Protein AF-A0A0N4VP08-F1 (afdb_monomer_lite)

Sequence (469 aa):
MLLLRSNKPDNMYLQVLSCLLLLVTYAVARPVTEAQEEAGRVHQDIVLHNWLTDEQKEAIHKLDTSGADPKEIIEKILEYFHKLPSDKKKTWEEKYKNECVAWIRDVATEEEIAELKKLHSDNKINELLEKINLYKTRLNTNTRGRVELWADACLSAWDIKHEVATVRSKRDSADIDMQIERHLPWLSKERRSEIKGMLESGAAPQFLSERLRVYLSEIDELDRREAVKNTKKSCFSWIEKIATKEEKADLFSHHHKNHTKCMEKVTVKETMTQTAANFSHLLHQFIARLEPKEQEQAKKTLQMCETFLFMKDRRSHHKNHHRHNTHQPNEILHYRHHEPIDILAHHFQKNLKWLTEAQKEELREMKVQGKSKEEIKHKIKQFYDALPDDKKPEAREMMKHGCKEIIRHIVGDENADKLKHMKETGKTNAEIEAEIEKMMQTVTNQATKEQYKLYAPVCKKLFETEITY

Secondary structure (DSSP, 8-state):
-----------TTSSSHHHHSSSSS--------HHHHHHHHHHHHHHHTTTS-HHHHHHHHHHHHTT--HHHHHHHHHHHHHTS-HHHHHHHHHHHHHHHHHGGGGTS-HHHHHHHHHHHHTT-HHHHHHHHHHHHHHS-HHHHHHHHHTHHHHHHHTT-HHHHHHHHHHHHHH-HHHHHHHH-TTS-HHHHHHHHHHHHTT--HHHHHHHHHHHHHTS-HHHHHHHHHHHHHHHHHHHHHHS-HHHHHHHHHHHHS-HHHHHTT--STHHHHHHHHHHHHHHHHHHHTS-HHHHHHHHHHHHHHHHHHTPPPS--------------S--S----------HHHHHHHTTTTTS-HHHHHHHHHHHHTT--HHHHHHHHHHHHHTS-TTTHHHHHHHHHHHHHHHHHHHH-HHHHHHHHHHHHTT--HHHHHHHHHHHHHH---HHHHHHHHHHHHHHHHHHH-----

pLDDT: mean 70.34, std 20.57, range [25.16, 95.69]

Foldseek 3Di:
DDDDDDDDDPPCVVPDPVVVVVVPPPPPDPDPPVVNVVVVVLVVVCVLPVVDDPVLNVVLVVCVVVVHDVLVSVVSSVVVLVVDDPVVNVVSLVVLLCVLCVCLVVQDDPVLVVVLVVCVVVVVVVVNVVSVVVSLVRDDPVVSVVSVSCVLVNCVSSVNNVVVVVVVLLVCLQDLLNLLCQLQVVDDPVLSVVLVVCLVVVPDLVVSLVSVVVVLVPDDPVVSVVSLVSSLVSLVVNLVSLDDPVLVCVLCCVVPPCPPVVVVPPDDPPVLVVVLVVNLVSQLVSLVPDDPSSSSSSVSSVSNNSSRNSDDDPDDPDDDDDDDDDDDDDDDDPPPPPPDDPVLVVCCVFLVVLDDPVLSVVLVVCVVVVHDPLVSVVSSVVVLVPDDPVCNVVSLVRNLVVVLVLLCVLQPDVLSVVLVVCVVVPHDLVVSVVSSVVSVVPDPDPVSVVSCVRCVVVSSVSRPDDPDD

Structure (mmCIF, N/CA/C/O backbone):
data_AF-A0A0N4VP08-F1
#
_entry.id   AF-A0A0N4VP08-F1
#
loop_
_atom_site.group_PDB
_atom_site.id
_atom_site.type_symbol
_atom_site.label_atom_id
_atom_site.label_alt_id
_atom_site.label_comp_id
_atom_site.label_asym_id
_atom_site.label_entity_id
_atom_site.label_seq_id
_atom_site.pdbx_PDB_ins_code
_atom_site.Cartn_x
_atom_site.Cartn_y
_atom_site.Cartn_z
_atom_site.occupancy
_atom_site.B_iso_or_equiv
_atom_site.auth_seq_id
_atom_site.auth_comp_id
_atom_site.auth_asym_id
_atom_site.auth_atom_id
_atom_site.pdbx_PDB_model_num
ATOM 1 N N . MET A 1 1 ? -53.788 -21.491 -66.870 1.00 32.16 1 MET A N 1
ATOM 2 C CA . MET A 1 1 ? -54.103 -22.779 -66.212 1.00 32.16 1 MET A CA 1
ATOM 3 C C . MET A 1 1 ? -53.870 -22.571 -64.719 1.00 32.16 1 MET A C 1
ATOM 5 O O . MET A 1 1 ? -52.720 -22.449 -64.337 1.00 32.16 1 MET A O 1
ATOM 9 N N . LEU A 1 2 ? -54.865 -22.089 -63.958 1.00 28.03 2 LEU A N 1
ATOM 10 C CA . LEU A 1 2 ? -55.942 -22.857 -63.283 1.00 28.03 2 LEU A CA 1
ATOM 11 C C . LEU A 1 2 ? -55.324 -23.847 -62.276 1.00 28.03 2 LEU A C 1
ATOM 13 O O . LEU A 1 2 ? -54.587 -24.721 -62.704 1.00 28.03 2 LEU A O 1
ATOM 17 N N . LEU A 1 3 ? -55.523 -23.738 -60.956 1.00 29.08 3 LEU A N 1
ATOM 18 C CA . LEU A 1 3 ? -56.790 -23.629 -60.208 1.00 29.08 3 LEU A CA 1
ATOM 19 C C . LEU A 1 3 ? -56.607 -22.773 -58.922 1.00 29.08 3 LEU A C 1
ATOM 21 O O . LEU A 1 3 ? -55.597 -22.894 -58.242 1.00 29.08 3 LEU A O 1
ATOM 25 N N . LEU A 1 4 ? -57.446 -21.747 -58.704 1.00 27.41 4 LEU A N 1
ATOM 26 C CA . LEU A 1 4 ? -58.562 -21.680 -57.724 1.00 27.41 4 LEU A CA 1
ATOM 27 C C . LEU A 1 4 ? -58.129 -21.734 -56.241 1.00 27.41 4 LEU A C 1
ATOM 29 O O . LEU A 1 4 ? -57.698 -22.763 -55.745 1.00 27.41 4 LEU A O 1
ATOM 33 N N . ARG A 1 5 ? -58.125 -20.580 -55.551 1.00 26.91 5 ARG A N 1
ATOM 34 C CA . ARG A 1 5 ? -59.180 -20.095 -54.618 1.00 26.91 5 ARG A CA 1
ATOM 35 C C . ARG A 1 5 ? -59.485 -21.061 -53.464 1.00 26.91 5 ARG A C 1
ATOM 37 O O . ARG A 1 5 ? -60.148 -22.059 -53.702 1.00 26.91 5 ARG A O 1
ATOM 44 N N . SER A 1 6 ? -59.201 -20.649 -52.222 1.00 25.16 6 SER A N 1
ATOM 45 C CA . SER A 1 6 ? -60.237 -20.506 -51.179 1.00 25.16 6 SER A CA 1
ATOM 46 C C . SER A 1 6 ? -59.692 -19.899 -49.874 1.00 25.16 6 SER A C 1
ATOM 48 O O . SER A 1 6 ? -58.716 -20.384 -49.318 1.00 25.16 6 SER A O 1
ATOM 50 N N . ASN A 1 7 ? -60.370 -18.833 -49.442 1.00 26.59 7 ASN A N 1
ATOM 51 C CA . ASN A 1 7 ? -60.706 -18.399 -48.081 1.00 26.59 7 ASN A CA 1
ATOM 52 C C . ASN A 1 7 ? -59.708 -18.513 -46.913 1.00 26.59 7 ASN A C 1
ATOM 54 O O . ASN A 1 7 ? -59.337 -19.592 -46.461 1.00 26.59 7 ASN A O 1
ATOM 58 N N . LYS A 1 8 ? -59.465 -17.340 -46.304 1.00 37.94 8 LYS A N 1
ATOM 59 C CA . LYS A 1 8 ? -59.102 -17.169 -44.888 1.00 37.94 8 LYS A CA 1
ATOM 60 C C . LYS A 1 8 ? -60.015 -18.000 -43.971 1.00 37.94 8 LYS A C 1
ATOM 62 O O . LYS A 1 8 ? -61.208 -18.128 -44.251 1.00 37.94 8 LYS A O 1
ATOM 67 N N . PRO A 1 9 ? -59.495 -18.393 -42.803 1.00 28.98 9 PRO A N 1
ATOM 68 C CA . PRO A 1 9 ? -60.155 -17.933 -41.587 1.00 28.98 9 PRO A CA 1
ATOM 69 C C . PRO A 1 9 ? -59.154 -17.329 -40.600 1.00 28.98 9 PRO A C 1
ATOM 71 O O . PRO A 1 9 ? -58.033 -17.815 -40.439 1.00 28.98 9 PRO A O 1
ATOM 74 N N . ASP A 1 10 ? -59.588 -16.264 -39.933 1.00 37.38 10 ASP A N 1
ATOM 75 C CA . ASP A 1 10 ? -58.964 -15.736 -38.728 1.00 37.38 10 ASP A CA 1
ATOM 76 C C . ASP A 1 10 ? -58.793 -16.870 -37.714 1.00 37.38 10 ASP A C 1
ATOM 78 O O . ASP A 1 10 ? -59.758 -17.323 -37.101 1.00 37.38 10 ASP A O 1
ATOM 82 N N . ASN A 1 11 ? -57.561 -17.351 -37.542 1.00 32.50 11 ASN A N 1
ATOM 83 C CA . ASN A 1 11 ? -57.221 -18.250 -36.451 1.00 32.50 11 ASN A CA 1
ATOM 84 C C . ASN A 1 11 ? -56.316 -17.519 -35.465 1.00 32.50 11 ASN A C 1
ATOM 86 O O . ASN A 1 11 ? -55.127 -17.784 -35.303 1.00 32.50 11 ASN A O 1
ATOM 90 N N . MET A 1 12 ? -56.965 -16.586 -34.778 1.00 33.41 12 MET A N 1
ATOM 91 C CA . MET A 1 12 ? -56.535 -15.955 -33.539 1.00 33.41 12 MET A CA 1
ATOM 92 C C . MET A 1 12 ? -56.400 -16.976 -32.389 1.00 33.41 12 MET A C 1
ATOM 94 O O . MET A 1 12 ? -56.288 -16.561 -31.257 1.00 33.41 12 MET A O 1
ATOM 98 N N . TYR A 1 13 ? -56.391 -18.290 -32.644 1.00 28.19 13 TYR A N 1
ATOM 99 C CA . TYR A 1 13 ? -56.044 -19.363 -31.696 1.00 28.19 13 TYR A CA 1
ATOM 100 C C . TYR A 1 13 ? -54.801 -20.173 -32.139 1.00 28.19 13 TYR A C 1
ATOM 102 O O . TYR A 1 13 ? -54.428 -21.163 -31.514 1.00 28.19 13 TYR A O 1
ATOM 110 N N . LEU A 1 14 ? -54.135 -19.702 -33.201 1.00 29.64 14 LEU A N 1
ATOM 111 C CA . LEU A 1 14 ? -52.878 -20.189 -33.768 1.00 29.64 14 LEU A CA 1
ATOM 112 C C . LEU A 1 14 ? -51.868 -19.027 -33.961 1.00 29.64 14 LEU A C 1
ATOM 114 O O . LEU A 1 14 ? -50.984 -19.108 -34.806 1.00 29.64 14 LEU A O 1
ATOM 118 N N . GLN A 1 15 ? -51.993 -17.839 -33.349 1.00 35.00 15 GLN A N 1
ATOM 119 C CA . GLN A 1 15 ? -51.818 -17.547 -31.917 1.00 35.00 15 GLN A CA 1
ATOM 120 C C . GLN A 1 15 ? -50.951 -18.556 -31.157 1.00 35.00 15 GLN A C 1
ATOM 122 O O . GLN A 1 15 ? -51.185 -19.761 -31.144 1.00 35.00 15 GLN A O 1
ATOM 127 N N . VAL A 1 16 ? -50.010 -17.986 -30.409 1.00 36.34 16 VAL A N 1
ATOM 128 C CA . VAL A 1 16 ? -49.602 -18.466 -29.086 1.00 36.34 16 VAL A CA 1
ATOM 129 C C . VAL A 1 16 ? -48.674 -19.682 -29.099 1.00 36.34 16 VAL A C 1
ATOM 131 O O . VAL A 1 16 ? -47.641 -19.615 -28.453 1.00 36.34 16 VAL A O 1
ATOM 134 N N . LEU A 1 17 ? -48.884 -20.703 -29.929 1.00 28.41 17 LEU A N 1
ATOM 135 C CA . LEU A 1 17 ? -47.968 -21.847 -30.048 1.00 28.41 17 LEU A CA 1
ATOM 136 C C . LEU A 1 17 ? -46.728 -21.567 -30.916 1.00 28.41 17 LEU A C 1
ATOM 138 O O . LEU A 1 17 ? -45.640 -22.011 -30.568 1.00 28.41 17 LEU A O 1
ATOM 142 N N . SER A 1 18 ? -46.829 -20.751 -31.971 1.00 27.53 18 SER A N 1
ATOM 143 C CA . SER A 1 18 ? -45.658 -20.324 -32.767 1.00 27.53 18 SER A CA 1
ATOM 144 C C . SER A 1 18 ? -44.798 -19.262 -32.061 1.00 27.53 18 SER A C 1
ATOM 146 O O . SER A 1 18 ? -43.611 -19.156 -32.362 1.00 27.53 18 SER A O 1
ATOM 148 N N . CYS A 1 19 ? -45.358 -18.514 -31.102 1.00 28.48 19 CYS A N 1
ATOM 149 C CA . CYS A 1 19 ? -44.599 -17.587 -30.254 1.00 28.48 19 CYS A CA 1
ATOM 150 C C . CYS A 1 19 ? -44.119 -18.233 -28.941 1.00 28.48 19 CYS A C 1
ATOM 152 O O . CYS A 1 19 ? -43.103 -17.794 -28.417 1.00 28.48 19 CYS A O 1
ATOM 154 N N . LEU A 1 20 ? -44.759 -19.299 -28.437 1.00 28.41 20 LEU A N 1
ATOM 155 C CA . LEU A 1 20 ? -44.283 -20.045 -27.259 1.00 28.41 20 LEU A CA 1
ATOM 156 C C . LEU A 1 20 ? -43.233 -21.121 -27.595 1.00 28.41 20 LEU A C 1
ATOM 158 O O . LEU A 1 20 ? -42.411 -21.435 -26.740 1.00 28.41 20 LEU A O 1
ATOM 162 N N . LEU A 1 21 ? -43.165 -21.616 -28.837 1.00 29.41 21 LEU A N 1
ATOM 163 C CA . LEU A 1 21 ? -42.075 -22.497 -29.302 1.00 29.41 21 LEU A CA 1
ATOM 164 C C . LEU A 1 21 ? -40.811 -21.750 -29.762 1.00 29.41 21 LEU A C 1
ATOM 166 O O . LEU A 1 21 ? -39.767 -22.371 -29.918 1.00 29.41 21 LEU A O 1
ATOM 170 N N . LEU A 1 22 ? -40.860 -20.421 -29.904 1.00 29.16 22 LEU A N 1
ATOM 171 C CA . LEU A 1 22 ? -39.661 -19.581 -30.059 1.00 29.16 22 LEU A CA 1
ATOM 172 C C . LEU A 1 22 ? -39.118 -19.054 -28.718 1.00 29.16 22 LEU A C 1
ATOM 174 O O . LEU A 1 22 ? -38.013 -18.522 -28.682 1.00 29.16 22 LEU A O 1
ATOM 178 N N . LEU A 1 23 ? -39.850 -19.247 -27.614 1.00 29.72 23 LEU A N 1
ATOM 179 C CA . LEU A 1 23 ? -39.447 -18.805 -26.274 1.00 29.72 23 LEU A CA 1
ATOM 180 C C . LEU A 1 23 ? -38.910 -19.935 -25.377 1.00 29.72 23 LEU A C 1
ATOM 182 O O . LEU A 1 23 ? -38.427 -19.646 -24.287 1.00 29.72 23 LEU A O 1
ATOM 186 N N . VAL A 1 24 ? -38.947 -21.202 -25.818 1.00 28.61 24 VAL A N 1
ATOM 187 C CA . VAL A 1 24 ? -38.590 -22.354 -24.958 1.00 28.61 24 VAL A CA 1
ATOM 188 C C . VAL A 1 24 ? -37.481 -23.265 -25.523 1.00 28.61 24 VAL A C 1
ATOM 190 O O . VAL A 1 24 ? -37.020 -24.144 -24.805 1.00 28.61 24 VAL A O 1
ATOM 193 N N . THR A 1 25 ? -36.942 -23.054 -26.736 1.00 29.72 25 THR A N 1
ATOM 194 C CA . THR A 1 25 ? -35.908 -23.976 -27.283 1.00 29.72 25 THR A CA 1
ATOM 195 C C . THR A 1 25 ? -34.602 -23.378 -27.818 1.00 29.72 25 THR A C 1
ATOM 197 O O . THR A 1 25 ? -33.773 -24.144 -28.289 1.00 29.72 25 THR A O 1
ATOM 200 N N . TYR A 1 26 ? -34.319 -22.079 -27.681 1.00 25.92 26 TYR A N 1
ATOM 201 C CA . TYR A 1 26 ? -32.961 -21.538 -27.911 1.00 25.92 26 TYR A CA 1
ATOM 202 C C . TYR A 1 26 ? -32.752 -20.251 -27.070 1.00 25.92 26 TYR A C 1
ATOM 204 O O . TYR A 1 26 ? -32.926 -19.156 -27.581 1.00 25.92 26 TYR A O 1
ATOM 212 N N . ALA A 1 27 ? -32.402 -20.221 -25.780 1.00 29.22 27 ALA A N 1
ATOM 213 C CA . ALA A 1 27 ? -31.878 -21.228 -24.853 1.00 29.22 27 ALA A CA 1
ATOM 214 C C . ALA A 1 27 ? -30.744 -22.110 -25.405 1.00 29.22 27 ALA A C 1
ATOM 216 O O . ALA A 1 27 ? -30.500 -23.206 -24.920 1.00 29.22 27 ALA A O 1
ATOM 217 N N . VAL A 1 28 ? -30.006 -21.601 -26.392 1.00 28.25 28 VAL A N 1
ATOM 218 C CA . VAL A 1 28 ? -28.576 -21.881 -26.489 1.00 28.25 28 VAL A CA 1
ATOM 219 C C . VAL A 1 28 ? -27.924 -20.602 -26.023 1.00 28.25 28 VAL A C 1
ATOM 221 O O . VAL A 1 28 ? -28.048 -19.563 -26.670 1.00 28.25 28 VAL A O 1
ATOM 224 N N . ALA A 1 29 ? -27.322 -20.691 -24.843 1.00 35.16 29 ALA A N 1
ATOM 225 C CA . ALA A 1 29 ? -26.468 -19.682 -24.263 1.00 35.16 29 ALA A CA 1
ATOM 226 C C . ALA A 1 29 ? -25.535 -19.113 -25.342 1.00 35.16 29 ALA A C 1
ATOM 228 O O . ALA A 1 29 ? -24.527 -19.720 -25.700 1.00 35.16 29 ALA A O 1
ATOM 229 N N . ARG A 1 30 ? -25.874 -17.935 -25.873 1.00 25.45 30 ARG A N 1
ATOM 230 C CA . ARG A 1 30 ? -24.830 -17.027 -26.323 1.00 25.45 30 ARG A CA 1
ATOM 231 C C . ARG A 1 30 ? -24.203 -16.509 -25.037 1.00 25.45 30 ARG A C 1
ATOM 233 O O . ARG A 1 30 ? -24.951 -15.980 -24.213 1.00 25.45 30 ARG A O 1
ATOM 240 N N . PRO A 1 31 ? -22.896 -16.712 -24.812 1.00 30.48 31 PRO A N 1
ATOM 241 C CA . PRO A 1 31 ? -22.248 -16.107 -23.667 1.00 30.48 31 PRO A CA 1
ATOM 242 C C . PRO A 1 31 ? -22.480 -14.604 -23.782 1.00 30.48 31 PRO A C 1
ATOM 244 O O . PRO A 1 31 ? -22.146 -13.994 -24.800 1.00 30.48 31 PRO A O 1
ATOM 247 N N . VAL A 1 32 ? -23.134 -14.038 -22.771 1.00 35.56 32 VAL A N 1
ATOM 248 C CA . VAL A 1 32 ? -23.151 -12.594 -22.574 1.00 35.56 32 VAL A CA 1
ATOM 249 C C . VAL A 1 32 ? -21.681 -12.200 -22.491 1.00 35.56 32 VAL A C 1
ATOM 251 O O . VAL A 1 32 ? -20.952 -12.693 -21.634 1.00 35.56 32 VAL A O 1
ATOM 254 N N . THR A 1 33 ? -21.200 -11.424 -23.455 1.00 42.06 33 THR A N 1
ATOM 255 C CA . THR A 1 33 ? -19.813 -10.951 -23.427 1.00 42.06 33 THR A CA 1
ATOM 256 C C . THR A 1 33 ? -19.670 -9.936 -22.294 1.00 42.06 33 THR A C 1
ATOM 258 O O . THR A 1 33 ? -20.589 -9.135 -22.117 1.00 42.06 33 THR A O 1
ATOM 261 N N . GLU A 1 34 ? -18.533 -9.902 -21.589 1.00 35.88 34 GLU A N 1
ATOM 262 C CA . GLU A 1 34 ? -18.227 -8.905 -20.536 1.00 35.88 34 GLU A CA 1
ATOM 263 C C . GLU A 1 34 ? -18.578 -7.468 -20.964 1.00 35.88 34 GLU A C 1
ATOM 265 O O . GLU A 1 34 ? -19.143 -6.714 -20.180 1.00 35.88 34 GLU A O 1
ATOM 270 N N . ALA A 1 35 ? -18.383 -7.129 -22.244 1.00 30.48 35 ALA A N 1
ATOM 271 C CA . ALA A 1 35 ? -18.723 -5.829 -22.826 1.00 30.48 35 ALA A CA 1
ATOM 272 C C . ALA A 1 35 ? -20.230 -5.474 -22.790 1.00 30.48 35 ALA A C 1
ATOM 274 O O . ALA A 1 35 ? -20.595 -4.303 -22.712 1.00 30.48 35 ALA A O 1
ATOM 275 N N . GLN A 1 36 ? -21.126 -6.467 -22.837 1.00 31.14 36 GLN A N 1
ATOM 276 C CA . GLN A 1 36 ? -22.576 -6.257 -22.715 1.00 31.14 36 GLN A CA 1
ATOM 277 C C . GLN A 1 36 ? -23.013 -6.130 -21.246 1.00 31.14 36 GLN A C 1
ATOM 279 O O . GLN A 1 36 ? -23.951 -5.387 -20.959 1.00 31.14 36 GLN A O 1
ATOM 284 N N . GLU A 1 37 ? -22.312 -6.780 -20.309 1.00 39.06 37 GLU A N 1
ATOM 285 C CA . GLU A 1 37 ? -22.485 -6.539 -18.865 1.00 39.06 37 GLU A CA 1
ATOM 286 C C . GLU A 1 37 ? -21.925 -5.175 -18.433 1.00 39.06 37 GLU A C 1
ATOM 288 O O . GLU A 1 37 ? -22.442 -4.550 -17.507 1.00 39.06 37 GLU A O 1
ATOM 293 N N . GLU A 1 38 ? -20.890 -4.686 -19.113 1.00 34.22 38 GLU A N 1
ATOM 294 C CA . GLU A 1 38 ? -20.286 -3.369 -18.890 1.00 34.22 38 GLU A CA 1
ATOM 295 C C . GLU A 1 38 ? -21.202 -2.234 -19.380 1.00 34.22 38 GLU A C 1
ATOM 297 O O . GLU A 1 38 ? -21.442 -1.273 -18.653 1.00 34.22 38 GLU A O 1
ATOM 302 N N . ALA A 1 39 ? -21.853 -2.400 -20.538 1.00 25.53 39 ALA A N 1
ATOM 303 C CA . ALA A 1 39 ? -22.874 -1.464 -21.022 1.00 25.53 39 ALA A CA 1
ATOM 304 C C . ALA A 1 39 ? -24.132 -1.415 -20.121 1.00 25.53 39 ALA A C 1
ATOM 306 O O . ALA A 1 39 ? -24.775 -0.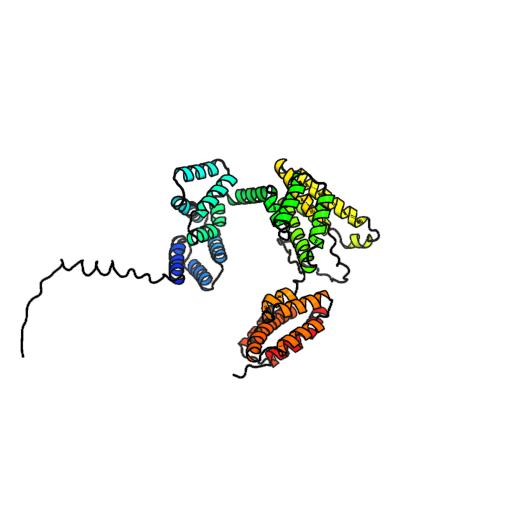371 -19.999 1.00 25.53 39 ALA A O 1
ATOM 307 N N . GLY A 1 40 ? -24.465 -2.524 -19.446 1.00 29.92 40 GLY A N 1
ATOM 308 C CA . GLY A 1 40 ? -25.515 -2.572 -18.421 1.00 29.92 40 GLY A CA 1
ATOM 309 C C . GLY A 1 40 ? -25.146 -1.847 -17.117 1.00 29.92 40 GLY A C 1
ATOM 310 O O . GLY A 1 40 ? -26.028 -1.275 -16.475 1.00 29.92 40 GLY A O 1
ATOM 311 N N . ARG A 1 41 ? -23.852 -1.806 -16.753 1.00 40.50 41 ARG A N 1
ATOM 312 C CA . ARG A 1 41 ? -23.332 -1.079 -15.576 1.00 40.50 41 ARG A CA 1
ATOM 313 C C . ARG A 1 41 ? -23.486 0.440 -15.716 1.00 40.50 41 ARG A C 1
ATOM 315 O O . ARG A 1 41 ? -23.945 1.087 -14.778 1.00 40.50 41 ARG A O 1
ATOM 322 N N . VAL A 1 42 ? -23.208 0.995 -16.898 1.00 37.16 42 VAL A N 1
ATOM 323 C CA . VAL A 1 42 ? -23.286 2.448 -17.155 1.00 37.16 42 VAL A CA 1
ATOM 324 C C . VAL A 1 42 ? -24.728 2.976 -17.079 1.00 37.16 42 VAL A C 1
ATOM 326 O O . VAL A 1 42 ? -24.971 4.068 -16.566 1.00 37.16 42 VAL A O 1
ATOM 329 N N . HIS A 1 43 ? -25.721 2.194 -17.525 1.00 31.91 43 HIS A N 1
ATOM 330 C CA . HIS A 1 43 ? -27.126 2.624 -17.506 1.00 31.91 43 HIS A CA 1
ATOM 331 C C . HIS A 1 43 ? -27.737 2.650 -16.091 1.00 31.91 43 HIS A C 1
ATOM 333 O O . HIS A 1 43 ? -28.597 3.485 -15.816 1.00 31.91 43 HIS A O 1
ATOM 339 N N . GLN A 1 44 ? -27.286 1.780 -15.178 1.00 43.72 44 GLN A N 1
ATOM 340 C CA . GLN A 1 44 ? -27.783 1.734 -13.795 1.00 43.72 44 GLN A CA 1
ATOM 341 C C . GLN A 1 44 ? -27.151 2.817 -12.894 1.00 43.72 44 GLN A C 1
ATOM 343 O O . GLN A 1 44 ? -27.867 3.412 -12.086 1.00 43.72 44 GLN A O 1
ATOM 348 N N . ASP A 1 45 ? -25.865 3.145 -13.079 1.00 48.03 45 ASP A N 1
ATOM 349 C CA . ASP A 1 45 ? -25.165 4.178 -12.289 1.00 48.03 45 ASP A CA 1
ATOM 350 C C . ASP A 1 45 ? -25.598 5.617 -12.650 1.00 48.03 45 ASP A C 1
ATOM 352 O O . ASP A 1 45 ? -25.727 6.472 -11.771 1.00 48.03 45 ASP A O 1
ATOM 356 N N . ILE A 1 46 ? -25.938 5.902 -13.916 1.00 42.59 46 ILE A N 1
ATOM 357 C CA . ILE A 1 46 ? -26.406 7.244 -14.333 1.00 42.59 46 ILE A CA 1
ATOM 358 C C . ILE A 1 46 ? -27.794 7.580 -13.750 1.00 42.59 46 ILE A C 1
ATOM 360 O O . ILE A 1 46 ? -28.085 8.744 -13.455 1.00 42.59 46 ILE A O 1
ATOM 364 N N . VAL A 1 47 ? -28.646 6.576 -13.515 1.00 45.06 47 VAL A N 1
ATOM 365 C CA . VAL A 1 47 ? -29.975 6.758 -12.897 1.00 45.06 47 VAL A CA 1
ATOM 366 C C . VAL A 1 47 ? -29.861 7.130 -11.411 1.00 45.06 47 VAL A C 1
ATOM 368 O O . VAL A 1 47 ? -30.701 7.872 -10.887 1.00 45.06 47 VAL A O 1
ATOM 371 N N . LEU A 1 48 ? -28.806 6.675 -10.722 1.00 54.56 48 LEU A N 1
ATOM 372 C CA . LEU A 1 48 ? -28.597 6.968 -9.303 1.00 54.56 48 LEU A CA 1
ATOM 373 C C . LEU A 1 48 ? -28.209 8.438 -9.058 1.00 54.56 48 LEU A C 1
ATOM 375 O O . LEU A 1 48 ? -28.601 9.009 -8.036 1.00 54.56 48 LEU A O 1
ATOM 379 N N . HIS A 1 49 ? -27.521 9.063 -10.021 1.00 67.06 49 HIS A N 1
ATOM 380 C CA . HIS A 1 49 ? -26.938 10.407 -9.930 1.00 67.06 49 HIS A CA 1
ATOM 381 C C . HIS A 1 49 ? -27.675 11.464 -10.772 1.00 67.06 49 HIS A C 1
ATOM 383 O O . HIS A 1 49 ? -27.058 12.338 -11.380 1.00 67.06 49 HIS A O 1
ATOM 389 N N . ASN A 1 50 ? -29.011 11.427 -10.805 1.00 70.25 50 ASN A N 1
ATOM 390 C CA . ASN A 1 50 ? -29.813 12.337 -11.640 1.00 70.25 50 ASN A CA 1
ATOM 391 C C . ASN A 1 50 ? -29.675 13.844 -11.293 1.00 70.25 50 ASN A C 1
ATOM 393 O O . ASN A 1 50 ? -30.177 14.688 -12.033 1.00 70.25 50 ASN A O 1
ATOM 397 N N . TRP A 1 51 ? -28.997 14.178 -10.190 1.00 82.06 51 TRP A N 1
ATOM 398 C CA . TRP A 1 51 ? -28.655 15.544 -9.789 1.00 82.06 51 TRP A CA 1
ATOM 399 C C . TRP A 1 51 ? -27.439 16.113 -10.519 1.00 82.06 51 TRP A C 1
ATOM 401 O O . TRP A 1 51 ? -27.205 17.319 -10.428 1.00 82.06 51 TRP A O 1
ATOM 411 N N . LEU A 1 52 ? -26.665 15.273 -11.211 1.00 83.62 52 LEU A N 1
ATOM 412 C CA . LEU A 1 52 ? -25.593 15.730 -12.085 1.00 83.62 52 LEU A CA 1
ATOM 413 C C . LEU A 1 52 ? -26.186 16.501 -13.267 1.00 83.62 52 LEU A C 1
ATOM 415 O O . LEU A 1 52 ? -27.188 16.077 -13.855 1.00 83.62 52 LEU A O 1
ATOM 419 N N . THR A 1 53 ? -25.543 17.606 -13.643 1.00 86.81 53 THR A N 1
ATOM 420 C CA . THR A 1 53 ? -25.873 18.298 -14.895 1.00 86.81 53 THR A CA 1
ATOM 421 C C . THR A 1 53 ? -25.456 17.451 -16.091 1.00 86.81 53 THR A C 1
ATOM 423 O O . THR A 1 53 ? -24.627 16.544 -15.971 1.00 86.81 53 THR A O 1
ATOM 426 N N . ASP A 1 54 ? -26.011 17.740 -17.262 1.00 83.94 54 ASP A N 1
ATOM 427 C CA . ASP A 1 54 ? -25.684 16.978 -18.466 1.00 83.94 54 ASP A CA 1
ATOM 428 C C . ASP A 1 54 ? -24.210 17.161 -18.864 1.00 83.94 54 ASP A C 1
ATOM 430 O O . ASP A 1 54 ? -23.567 16.204 -19.289 1.00 83.94 54 ASP A O 1
ATOM 434 N N . GLU A 1 55 ? -23.612 18.326 -18.588 1.00 86.06 55 GLU A N 1
ATOM 435 C CA . GLU A 1 55 ? -22.171 18.545 -18.756 1.00 86.06 55 GLU A CA 1
ATOM 436 C C . GLU A 1 55 ? -21.333 17.697 -17.789 1.00 86.06 55 GLU A C 1
ATOM 438 O O . GLU A 1 55 ? -20.273 17.195 -18.165 1.00 86.06 55 GLU A O 1
ATOM 443 N N . GLN A 1 56 ? -21.787 17.519 -16.543 1.00 85.31 56 GLN A N 1
ATOM 444 C CA . GLN A 1 56 ? -21.093 16.684 -15.557 1.00 85.31 56 GLN A CA 1
ATOM 445 C C . GLN A 1 56 ? -21.185 15.198 -15.916 1.00 85.31 56 GLN A C 1
ATOM 447 O O . GLN A 1 56 ? -20.192 14.481 -15.788 1.00 85.31 56 GLN A O 1
ATOM 452 N N . LYS A 1 57 ? -22.347 14.743 -16.405 1.00 82.44 57 LYS A N 1
ATOM 453 C CA . LYS A 1 57 ? -22.526 13.375 -16.916 1.00 82.44 57 LYS A CA 1
ATOM 454 C C . LYS A 1 57 ? -21.622 13.115 -18.115 1.00 82.44 57 LYS A C 1
ATOM 456 O O . LYS A 1 57 ? -20.948 12.093 -18.146 1.00 82.44 57 LYS A O 1
ATOM 461 N N . GLU A 1 58 ? -21.546 14.058 -19.053 1.00 80.44 58 GLU A N 1
ATOM 462 C CA . GLU A 1 58 ? -20.667 13.950 -20.220 1.00 80.44 58 GLU A CA 1
ATOM 463 C C . GLU A 1 58 ? -19.183 13.938 -19.820 1.00 80.44 58 GLU A C 1
ATOM 465 O O . GLU A 1 58 ? -18.387 13.194 -20.390 1.00 80.44 58 GLU A O 1
ATOM 470 N N . ALA A 1 59 ? -18.789 14.716 -18.806 1.00 81.88 59 ALA A N 1
ATOM 471 C CA . ALA A 1 59 ? -17.426 14.687 -18.275 1.00 81.88 59 ALA A CA 1
ATOM 472 C C . ALA A 1 59 ? -17.073 13.328 -17.644 1.00 81.88 59 ALA A C 1
ATOM 474 O O . ALA A 1 59 ? -15.981 12.814 -17.878 1.00 81.88 59 ALA A O 1
ATOM 475 N N . ILE A 1 60 ? -17.998 12.733 -16.886 1.00 78.12 60 ILE A N 1
ATOM 476 C CA . ILE A 1 60 ? -17.832 11.391 -16.309 1.00 78.12 60 ILE A CA 1
ATOM 477 C C . ILE A 1 60 ? -17.777 10.327 -17.411 1.00 78.12 60 ILE A C 1
ATOM 479 O O . ILE A 1 60 ? -16.889 9.481 -17.393 1.00 78.12 60 ILE A O 1
ATOM 483 N N . HIS A 1 61 ? -18.656 10.409 -18.409 1.00 78.69 61 HIS A N 1
ATOM 484 C CA . HIS A 1 61 ? -18.670 9.489 -19.547 1.00 78.69 61 HIS A CA 1
ATOM 485 C C . HIS A 1 61 ? -17.364 9.549 -20.358 1.00 78.69 61 HIS A C 1
ATOM 487 O O . HIS A 1 61 ? -16.834 8.522 -20.778 1.00 78.69 61 HIS A O 1
ATOM 493 N N . LYS A 1 62 ? -16.782 10.741 -20.539 1.00 79.81 62 LYS A N 1
ATOM 494 C CA . LYS A 1 62 ? -15.459 10.892 -21.167 1.00 79.81 62 LYS A CA 1
ATOM 495 C C . LYS A 1 62 ? -14.336 10.250 -20.354 1.00 79.81 62 LYS A C 1
ATOM 497 O O . LYS A 1 62 ? -13.429 9.675 -20.946 1.00 79.81 62 LYS A O 1
ATOM 502 N N . LEU A 1 63 ? -14.386 10.345 -19.025 1.00 73.44 63 LEU A N 1
ATOM 503 C CA . LEU A 1 63 ? -13.411 9.678 -18.155 1.00 73.44 63 LEU A CA 1
ATOM 504 C C . LEU A 1 63 ? -13.529 8.155 -18.272 1.00 73.44 63 LEU A C 1
ATOM 506 O O . LEU A 1 63 ? -12.528 7.487 -18.521 1.00 73.44 63 LEU A O 1
ATOM 510 N N . ASP A 1 64 ? -14.749 7.630 -18.202 1.00 72.06 64 ASP A N 1
ATOM 511 C CA . ASP A 1 64 ? -15.034 6.200 -18.347 1.00 72.06 64 ASP A CA 1
ATOM 512 C C . ASP A 1 64 ? -14.561 5.652 -19.706 1.00 72.06 64 ASP A C 1
ATOM 514 O O . ASP A 1 64 ? -13.748 4.731 -19.780 1.00 72.06 64 ASP A O 1
ATOM 518 N N . THR A 1 65 ? -14.941 6.315 -20.802 1.00 71.56 65 THR A N 1
ATOM 519 C CA . THR A 1 65 ? -14.535 5.924 -22.168 1.00 71.56 65 THR A CA 1
ATOM 520 C C . THR A 1 65 ? -13.036 6.073 -22.448 1.00 71.56 65 THR A C 1
ATOM 522 O O . THR A 1 65 ? -12.530 5.457 -23.387 1.00 71.56 65 THR A O 1
ATOM 525 N N . SER A 1 66 ? -12.306 6.848 -21.640 1.00 75.56 66 SER A N 1
ATOM 526 C CA . SER A 1 66 ? -10.842 6.948 -21.715 1.00 75.56 66 SER A CA 1
ATOM 527 C C . SER A 1 66 ? -10.102 5.809 -20.999 1.00 75.56 66 SER A C 1
ATOM 529 O O . SER A 1 66 ? -8.879 5.721 -21.110 1.00 75.56 66 SER A O 1
ATOM 531 N N . GLY A 1 67 ? -10.829 4.925 -20.302 1.00 68.19 67 GLY A N 1
ATOM 532 C CA . GLY A 1 67 ? -10.262 3.825 -19.520 1.00 68.19 67 GLY A CA 1
ATOM 533 C C . GLY A 1 67 ? -9.713 4.264 -18.162 1.00 68.19 67 GLY A C 1
ATOM 534 O O . GLY A 1 67 ? -8.750 3.666 -17.681 1.00 68.19 67 GLY A O 1
ATOM 535 N N . ALA A 1 68 ? -10.275 5.327 -17.574 1.00 66.94 68 ALA A N 1
ATOM 536 C CA . ALA A 1 68 ? -9.907 5.784 -16.237 1.00 66.94 68 ALA A CA 1
ATOM 537 C C . ALA A 1 68 ? -10.187 4.704 -15.179 1.00 66.94 68 ALA A C 1
ATOM 539 O O . ALA A 1 68 ? -11.092 3.880 -15.330 1.00 66.94 68 ALA A O 1
ATOM 540 N N . ASP A 1 69 ? -9.421 4.719 -14.086 1.00 71.00 69 ASP A N 1
ATOM 541 C CA . ASP A 1 69 ? -9.665 3.802 -12.974 1.00 71.00 69 ASP A CA 1
ATOM 542 C C . ASP A 1 69 ? -11.064 4.074 -12.369 1.00 71.00 69 ASP A C 1
ATOM 544 O O . ASP A 1 69 ? -11.415 5.239 -12.150 1.00 71.00 69 ASP A O 1
ATOM 548 N N . PRO A 1 70 ? -11.879 3.045 -12.056 1.00 66.69 70 PRO A N 1
ATOM 549 C CA . PRO A 1 70 ? -13.217 3.238 -11.487 1.00 66.69 70 PRO A CA 1
ATOM 550 C C . PRO A 1 70 ? -13.242 4.119 -10.231 1.00 66.69 70 PRO A C 1
ATOM 552 O O . PRO A 1 70 ? -14.226 4.814 -9.966 1.00 66.69 70 PRO A O 1
ATOM 555 N N . LYS A 1 71 ? -12.154 4.132 -9.455 1.00 71.19 71 LYS A N 1
ATOM 556 C CA . LYS A 1 71 ? -12.012 4.997 -8.288 1.00 71.19 71 LYS A CA 1
ATOM 557 C C . LYS A 1 71 ? -11.908 6.473 -8.668 1.00 71.19 71 LYS A C 1
ATOM 559 O O . LYS A 1 71 ? -12.493 7.302 -7.979 1.00 71.19 71 LYS A O 1
ATOM 564 N N . GLU A 1 72 ? -11.226 6.806 -9.761 1.00 72.88 72 GLU A N 1
ATOM 565 C CA . GLU A 1 72 ? -11.127 8.186 -10.258 1.00 72.88 72 GLU A CA 1
ATOM 566 C C . GLU A 1 72 ? -12.505 8.720 -10.674 1.00 72.88 72 GLU A C 1
ATOM 568 O O . GLU A 1 72 ? -12.848 9.871 -10.392 1.00 72.88 72 GLU A O 1
ATOM 573 N N . ILE A 1 73 ? -13.338 7.862 -11.273 1.00 73.31 73 ILE A N 1
ATOM 574 C CA . ILE A 1 73 ? -14.726 8.193 -11.620 1.00 73.31 73 ILE A CA 1
ATOM 575 C C . ILE A 1 73 ? -15.542 8.490 -10.353 1.00 73.31 73 ILE A C 1
ATOM 577 O O . ILE A 1 73 ? -16.233 9.509 -10.280 1.00 73.31 73 ILE A O 1
ATOM 581 N N . ILE A 1 74 ? -15.424 7.646 -9.323 1.00 71.94 74 ILE A N 1
ATOM 582 C CA . ILE A 1 74 ? -16.103 7.839 -8.031 1.00 71.94 74 ILE A CA 1
ATOM 583 C C . ILE A 1 74 ? -15.633 9.125 -7.345 1.00 71.94 74 ILE A C 1
ATOM 585 O O . ILE A 1 74 ? -16.458 9.910 -6.874 1.00 71.94 74 ILE A O 1
ATOM 589 N N . GLU A 1 75 ? -14.325 9.385 -7.314 1.00 77.00 75 GLU A N 1
ATOM 590 C CA . GLU A 1 75 ? -13.755 10.619 -6.763 1.00 77.00 75 GLU A CA 1
ATOM 591 C C . GLU A 1 75 ? -14.313 11.854 -7.481 1.00 77.00 75 GLU A C 1
ATOM 593 O O . GLU A 1 75 ? -14.678 12.837 -6.828 1.00 77.00 75 GLU A O 1
ATOM 598 N N . LYS A 1 76 ? -14.486 11.779 -8.807 1.00 82.25 76 LYS A N 1
ATOM 599 C CA . LYS A 1 76 ? -15.106 12.849 -9.594 1.00 82.25 76 LYS A CA 1
ATOM 600 C C . LYS A 1 76 ? -16.578 13.070 -9.243 1.00 82.25 76 LYS A C 1
ATOM 602 O O . LYS A 1 76 ? -17.007 14.217 -9.099 1.00 82.25 76 LYS A O 1
ATOM 607 N N . ILE A 1 77 ? -17.350 11.999 -9.063 1.00 81.88 77 ILE A N 1
ATOM 608 C CA . ILE A 1 77 ? -18.754 12.083 -8.633 1.00 81.88 77 ILE A CA 1
ATOM 609 C C . ILE A 1 77 ? -18.848 12.734 -7.247 1.00 81.88 77 ILE A C 1
ATOM 611 O O . ILE A 1 77 ? -19.660 13.639 -7.041 1.00 81.88 77 ILE A O 1
ATOM 615 N N . LEU A 1 78 ? -17.992 12.329 -6.304 1.00 80.75 78 LEU A N 1
ATOM 616 C CA . LEU A 1 78 ? -17.942 12.910 -4.961 1.00 80.75 78 LEU A CA 1
ATOM 617 C C . LEU A 1 78 ? -17.542 14.392 -4.994 1.00 80.75 78 LEU A C 1
ATOM 619 O O . LEU A 1 78 ? -18.123 15.200 -4.269 1.00 80.75 78 LEU A O 1
ATOM 623 N N . GLU A 1 79 ? -16.612 14.781 -5.868 1.00 84.88 79 GLU A N 1
ATOM 624 C CA . GLU A 1 79 ? -16.237 16.183 -6.077 1.00 84.88 79 GLU A CA 1
ATOM 625 C C . GLU A 1 79 ? -17.452 17.036 -6.483 1.00 84.88 79 GLU A C 1
ATOM 627 O O . GLU A 1 79 ? -17.686 18.101 -5.905 1.00 84.88 79 GLU A O 1
ATOM 632 N N . TYR A 1 80 ? -18.255 16.570 -7.447 1.00 86.75 80 TYR A N 1
ATOM 633 C CA . TYR A 1 80 ? -19.482 17.265 -7.847 1.00 86.75 80 TYR A CA 1
ATOM 634 C C . TYR A 1 80 ? -20.525 17.283 -6.732 1.00 86.75 80 TYR A C 1
ATOM 636 O O . TYR A 1 80 ? -21.182 18.303 -6.523 1.00 86.75 80 TYR A O 1
ATOM 644 N N . PHE A 1 81 ? -20.635 16.194 -5.974 1.00 84.50 81 PHE A N 1
ATOM 645 C CA . PHE A 1 81 ? -21.560 16.091 -4.854 1.00 84.50 81 PHE A CA 1
ATOM 646 C C . PHE A 1 81 ? -21.243 17.109 -3.752 1.00 84.50 81 PHE A C 1
ATOM 648 O O . PHE A 1 81 ? -22.140 17.772 -3.231 1.00 84.50 81 PHE A O 1
ATOM 655 N N . HIS A 1 82 ? -19.963 17.299 -3.425 1.00 84.19 82 HIS A N 1
ATOM 656 C CA . HIS A 1 82 ? -19.525 18.284 -2.432 1.00 84.19 82 HIS A CA 1
ATOM 657 C C . HIS A 1 82 ? -19.747 19.737 -2.867 1.00 84.19 82 HIS A C 1
ATOM 659 O O . HIS A 1 82 ? -19.814 20.618 -2.012 1.00 84.19 82 HIS A O 1
ATOM 665 N N . LYS A 1 83 ? -19.892 19.990 -4.172 1.00 88.44 83 LYS A N 1
ATOM 666 C CA . LYS A 1 83 ? -20.212 21.310 -4.734 1.00 88.44 83 LYS A CA 1
ATOM 667 C C . LYS A 1 83 ? -21.715 21.611 -4.752 1.00 88.44 83 LYS A C 1
ATOM 669 O O . LYS A 1 83 ? -22.095 22.728 -5.103 1.00 88.44 83 LYS A O 1
ATOM 674 N N . LEU A 1 84 ? -22.572 20.649 -4.395 1.00 85.00 84 LEU A N 1
ATOM 675 C CA . LEU A 1 84 ? -24.014 20.874 -4.348 1.00 85.00 84 LEU A CA 1
ATOM 676 C C . LEU A 1 84 ? -24.410 21.869 -3.245 1.00 85.00 84 LEU A C 1
ATOM 678 O O . LEU A 1 84 ? -23.830 21.856 -2.156 1.00 85.00 84 LEU A O 1
ATOM 682 N N . PRO A 1 85 ? -25.467 22.667 -3.478 1.00 90.00 85 PRO A N 1
ATOM 683 C CA . PRO A 1 85 ? -26.142 23.417 -2.425 1.00 90.00 85 PRO A CA 1
ATOM 684 C C . PRO A 1 85 ? -26.563 22.515 -1.253 1.00 90.00 85 PRO A C 1
ATOM 686 O O . PRO A 1 85 ? -26.970 21.370 -1.455 1.00 90.00 85 PRO A O 1
ATOM 689 N N . SER A 1 86 ? -26.471 23.034 -0.025 1.00 84.00 86 SER A N 1
ATOM 690 C CA . SER A 1 86 ? -26.691 22.272 1.220 1.00 84.00 86 SER A CA 1
ATOM 691 C C . SER A 1 86 ? -28.078 21.618 1.307 1.00 84.00 86 SER A C 1
ATOM 693 O O . SER A 1 86 ? -28.209 20.482 1.761 1.00 84.00 86 SER A O 1
ATOM 695 N N . ASP A 1 87 ? -29.111 22.305 0.822 1.00 83.50 87 ASP A N 1
ATOM 696 C CA . ASP A 1 87 ? -30.489 21.817 0.729 1.00 83.50 87 ASP A CA 1
ATOM 697 C C . ASP A 1 87 ? -30.603 20.604 -0.204 1.00 83.50 87 ASP A C 1
ATOM 699 O O . ASP A 1 87 ? -31.147 19.575 0.194 1.00 83.50 87 ASP A O 1
ATOM 703 N N . LYS A 1 88 ? -30.004 20.676 -1.400 1.00 84.25 88 LYS A N 1
ATOM 704 C CA . LYS A 1 88 ? -29.963 19.547 -2.338 1.00 84.25 88 LYS A CA 1
ATOM 705 C C . LYS A 1 88 ? -29.121 18.400 -1.796 1.00 84.25 88 LYS A C 1
ATOM 707 O O . LYS A 1 88 ? -29.522 17.246 -1.906 1.00 84.25 88 LYS A O 1
ATOM 712 N N . LYS A 1 89 ? -27.970 18.701 -1.191 1.00 82.19 89 LYS A N 1
ATOM 713 C CA . LYS A 1 89 ? -27.059 17.692 -0.639 1.00 82.19 89 LYS A CA 1
ATOM 714 C C . LYS A 1 89 ? -27.772 16.814 0.392 1.00 82.19 89 LYS A C 1
ATOM 716 O O . LYS A 1 89 ? -27.727 15.596 0.257 1.00 82.19 89 LYS A O 1
ATOM 721 N N . LYS A 1 90 ? -28.523 17.412 1.327 1.00 83.00 90 LYS A N 1
ATOM 722 C CA . LYS A 1 90 ? -29.305 16.676 2.338 1.00 83.00 90 LYS A CA 1
ATOM 723 C C . LYS A 1 90 ? -30.297 15.683 1.731 1.00 83.00 90 LYS A C 1
ATOM 725 O O . LYS A 1 90 ? -30.376 14.550 2.192 1.00 83.00 90 LYS A O 1
ATOM 730 N N . THR A 1 91 ? -31.018 16.078 0.679 1.00 82.81 91 THR A N 1
ATOM 731 C CA . THR A 1 91 ? -31.964 15.188 -0.020 1.00 82.81 91 THR A CA 1
ATOM 732 C C . THR A 1 91 ? -31.273 13.942 -0.582 1.00 82.81 91 THR A C 1
ATOM 734 O O . THR A 1 91 ? -31.829 12.846 -0.556 1.00 82.81 91 THR A O 1
ATOM 737 N N . TRP A 1 92 ? -30.047 14.097 -1.080 1.00 81.00 92 TRP A N 1
ATOM 738 C CA . TRP A 1 92 ? -29.280 13.010 -1.685 1.00 81.00 92 TRP A CA 1
ATOM 739 C C . TRP A 1 92 ? -28.521 12.156 -0.668 1.00 81.00 92 TRP A C 1
ATOM 741 O O . TRP A 1 92 ? -28.388 10.954 -0.881 1.00 81.00 92 TRP A O 1
ATOM 751 N N . GLU A 1 93 ? -28.078 12.733 0.451 1.00 79.12 93 GLU A N 1
ATOM 752 C CA . GLU A 1 93 ? -27.431 12.001 1.551 1.00 79.12 93 GLU A CA 1
ATOM 753 C C . GLU A 1 93 ? -28.323 10.874 2.081 1.00 79.12 93 GLU A C 1
ATOM 755 O O . GLU A 1 93 ? -27.857 9.749 2.256 1.00 79.12 93 GLU A O 1
ATOM 760 N N . GLU A 1 94 ? -29.615 11.139 2.277 1.00 81.12 94 GLU A N 1
ATOM 761 C CA . GLU A 1 94 ? -30.565 10.135 2.765 1.00 81.12 94 GLU A CA 1
ATOM 762 C C . GLU A 1 94 ? -30.791 9.008 1.746 1.00 81.12 94 GLU A C 1
ATOM 764 O O . GLU A 1 94 ? -30.828 7.828 2.105 1.00 81.12 94 GLU A O 1
ATOM 769 N N . LYS A 1 95 ? -30.843 9.347 0.452 1.00 81.56 95 LYS A N 1
ATOM 770 C CA . LYS A 1 95 ? -30.921 8.353 -0.624 1.00 81.56 95 LYS A CA 1
ATOM 771 C C . LYS A 1 95 ? -29.673 7.465 -0.652 1.00 81.56 95 LYS A C 1
ATOM 773 O O . LYS A 1 95 ? -29.799 6.244 -0.675 1.00 81.56 95 LYS A O 1
ATOM 778 N N . TYR A 1 96 ? -28.477 8.051 -0.588 1.00 80.62 96 TYR A N 1
ATOM 779 C CA . TYR A 1 96 ? -27.230 7.282 -0.600 1.00 80.62 96 TYR A CA 1
ATOM 780 C C . TYR A 1 96 ? -27.045 6.419 0.642 1.00 80.62 96 TYR A C 1
ATOM 782 O O . TYR A 1 96 ? -26.578 5.291 0.514 1.00 80.62 96 TYR A O 1
ATOM 790 N N . LYS A 1 97 ? -27.456 6.894 1.826 1.00 82.88 97 LYS A N 1
ATOM 791 C CA . LYS A 1 97 ? -27.459 6.074 3.047 1.00 82.88 97 LYS A CA 1
ATOM 792 C C . LYS A 1 97 ? -28.218 4.766 2.823 1.00 82.88 97 LYS A C 1
ATOM 794 O O . LYS A 1 97 ? -27.691 3.704 3.152 1.00 82.88 97 LYS A O 1
ATOM 799 N N . ASN A 1 98 ? -29.401 4.843 2.212 1.00 83.31 98 ASN A N 1
ATOM 800 C CA . ASN A 1 98 ? -30.227 3.677 1.908 1.00 83.31 98 ASN A CA 1
ATOM 801 C C . ASN A 1 98 ? -29.598 2.760 0.850 1.00 83.31 98 ASN A C 1
ATOM 803 O O . ASN A 1 98 ? -29.573 1.546 1.046 1.00 83.31 98 ASN A O 1
ATOM 807 N N . GLU A 1 99 ? -29.046 3.320 -0.227 1.00 81.81 99 GLU A N 1
ATOM 808 C CA . GLU A 1 99 ? -28.409 2.520 -1.283 1.00 81.81 99 GLU A CA 1
ATOM 809 C C . GLU A 1 99 ? -27.141 1.806 -0.801 1.00 81.81 99 GLU A C 1
ATOM 811 O O . GLU A 1 99 ? -26.922 0.633 -1.100 1.00 81.81 99 GLU A O 1
ATOM 816 N N . CYS A 1 100 ? -26.343 2.466 0.041 1.00 82.44 100 CYS A N 1
ATOM 817 C CA . CYS A 1 100 ? -25.120 1.912 0.621 1.00 82.44 100 CYS A CA 1
ATOM 818 C C . CYS A 1 100 ? -25.324 0.603 1.396 1.00 82.44 100 CYS A C 1
ATOM 820 O O . CYS A 1 100 ? -24.385 -0.184 1.544 1.00 82.44 100 CYS A O 1
ATOM 822 N N . VAL A 1 101 ? -26.537 0.369 1.899 1.00 84.44 101 VAL A N 1
ATOM 823 C CA . VAL A 1 101 ? -26.892 -0.817 2.687 1.00 84.44 101 VAL A CA 1
ATOM 824 C C . VAL A 1 101 ? -27.920 -1.708 1.993 1.00 84.44 101 VAL A C 1
ATOM 826 O O . VAL A 1 101 ? -28.289 -2.739 2.550 1.00 84.44 101 VAL A O 1
ATOM 829 N N . ALA A 1 102 ? -28.379 -1.356 0.787 1.00 86.75 102 ALA A N 1
ATOM 830 C CA . ALA A 1 102 ? -29.431 -2.091 0.088 1.00 86.75 102 ALA A CA 1
ATOM 831 C C . ALA A 1 102 ? -29.047 -3.559 -0.150 1.00 86.75 102 ALA A C 1
ATOM 833 O O . ALA A 1 102 ? -29.832 -4.452 0.159 1.00 86.75 102 ALA A O 1
ATOM 834 N N . TRP A 1 103 ? -27.800 -3.798 -0.572 1.00 88.75 103 TRP A N 1
ATOM 835 C CA . TRP A 1 103 ? -27.249 -5.134 -0.827 1.00 88.75 103 TRP A CA 1
ATOM 836 C C . TRP A 1 103 ? -27.274 -6.058 0.397 1.00 88.75 103 TRP A C 1
ATOM 838 O O . TRP A 1 103 ? -27.244 -7.274 0.241 1.00 88.75 103 TRP A O 1
ATOM 848 N N . ILE A 1 104 ? -27.316 -5.512 1.620 1.00 88.44 104 ILE A N 1
ATOM 849 C CA . ILE A 1 104 ? -27.340 -6.319 2.847 1.00 88.44 104 ILE A CA 1
ATOM 850 C C . ILE A 1 104 ? -28.628 -7.142 2.905 1.00 88.44 104 ILE A C 1
ATOM 852 O O . ILE A 1 104 ? -28.586 -8.290 3.334 1.00 88.44 104 ILE A O 1
ATOM 856 N N . ARG A 1 105 ? -29.751 -6.600 2.415 1.00 90.00 105 ARG A N 1
ATOM 857 C CA . ARG A 1 105 ? -31.040 -7.312 2.376 1.00 90.00 105 ARG A CA 1
ATOM 858 C C . ARG A 1 105 ? -31.014 -8.546 1.477 1.00 90.00 105 ARG A C 1
ATOM 860 O O . ARG A 1 105 ? -31.777 -9.474 1.708 1.00 90.00 105 ARG A O 1
ATOM 867 N N . ASP A 1 106 ? -30.115 -8.575 0.498 1.00 87.75 106 ASP A N 1
ATOM 868 C CA . ASP A 1 106 ? -29.983 -9.707 -0.420 1.00 87.75 106 ASP A CA 1
ATOM 869 C C . ASP A 1 106 ? -29.194 -10.872 0.201 1.00 87.75 106 ASP A C 1
ATOM 871 O O . ASP A 1 106 ? -29.221 -11.987 -0.318 1.00 87.75 106 ASP A O 1
ATOM 875 N N . VAL A 1 107 ? -28.460 -10.627 1.295 1.00 89.50 107 VAL A N 1
ATOM 876 C CA . VAL A 1 107 ? -27.516 -11.595 1.883 1.00 89.50 107 VAL A CA 1
ATOM 877 C C . VAL A 1 107 ? -27.639 -11.783 3.395 1.00 89.50 107 VAL A C 1
ATOM 879 O O . VAL A 1 107 ? -26.899 -12.592 3.964 1.00 89.50 107 VAL A O 1
ATOM 882 N N . ALA A 1 108 ? -28.529 -11.046 4.054 1.00 92.00 108 ALA A N 1
ATOM 883 C CA . ALA A 1 108 ? -28.747 -11.099 5.493 1.00 92.00 108 ALA A CA 1
ATOM 884 C C . ALA A 1 108 ? -30.237 -11.244 5.823 1.00 92.00 108 ALA A C 1
ATOM 886 O O . ALA A 1 108 ? -31.104 -10.731 5.120 1.00 92.00 108 ALA A O 1
ATOM 887 N N . THR A 1 109 ? -30.511 -11.944 6.918 1.00 94.94 109 THR A N 1
ATOM 888 C CA . THR A 1 109 ? -31.855 -12.103 7.496 1.00 94.94 109 THR A CA 1
ATOM 889 C C . THR A 1 109 ? -32.318 -10.835 8.219 1.00 94.94 109 THR A C 1
ATOM 891 O O . THR A 1 109 ? -31.509 -9.973 8.568 1.00 94.94 109 THR A O 1
ATOM 894 N N . GLU A 1 110 ? -33.620 -10.716 8.493 1.00 93.31 110 GLU A N 1
ATOM 895 C CA . GLU A 1 110 ? -34.164 -9.579 9.252 1.00 93.31 110 GLU A CA 1
ATOM 896 C C . GLU A 1 110 ? -33.573 -9.499 10.668 1.00 93.31 110 GLU A C 1
ATOM 898 O O . GLU A 1 110 ? -33.295 -8.407 11.167 1.00 93.31 110 GLU A O 1
ATOM 903 N N . GLU A 1 111 ? -33.295 -10.645 11.294 1.00 95.00 111 GLU A N 1
ATOM 904 C CA . GLU A 1 111 ? -32.621 -10.730 12.589 1.00 95.00 111 GLU A CA 1
ATOM 905 C C . GLU A 1 111 ? -31.175 -10.217 12.513 1.00 95.00 111 GLU A C 1
ATOM 907 O O . GLU A 1 111 ? -30.753 -9.413 13.346 1.00 95.00 111 GLU A O 1
ATOM 912 N N . GLU A 1 112 ? -30.420 -10.627 11.490 1.00 95.00 112 GLU A N 1
ATOM 913 C CA . GLU A 1 112 ? -29.054 -10.149 11.239 1.00 95.00 112 GLU A CA 1
ATOM 914 C C . GLU A 1 112 ? -29.022 -8.641 10.937 1.00 95.00 112 GLU A C 1
ATOM 916 O O . GLU A 1 112 ? -28.115 -7.931 11.378 1.00 95.00 112 GLU A O 1
ATOM 921 N N . ILE A 1 113 ? -30.021 -8.121 10.218 1.00 93.31 113 ILE A N 1
ATOM 922 C CA . ILE A 1 113 ? -30.167 -6.685 9.947 1.00 93.31 113 ILE A CA 1
ATOM 923 C C . ILE A 1 113 ? -30.508 -5.924 11.234 1.00 93.31 113 ILE A C 1
ATOM 925 O O . ILE A 1 113 ? -29.976 -4.833 11.466 1.00 93.31 113 ILE A O 1
ATOM 929 N N . ALA A 1 114 ? -31.374 -6.473 12.090 1.00 94.44 114 ALA A N 1
ATOM 930 C CA . ALA A 1 114 ? -31.681 -5.892 13.394 1.00 94.44 114 ALA A CA 1
ATOM 931 C C . ALA A 1 114 ? -30.439 -5.850 14.302 1.00 94.44 114 ALA A C 1
ATOM 933 O O . ALA A 1 114 ? -30.210 -4.844 14.978 1.00 94.44 114 ALA A O 1
ATOM 934 N N . GLU A 1 115 ? -29.596 -6.887 14.261 1.00 95.69 115 GLU A N 1
ATOM 935 C CA . GLU A 1 115 ? -28.301 -6.912 14.947 1.00 95.69 115 GLU A CA 1
ATOM 936 C C . GLU A 1 115 ? -27.381 -5.790 14.446 1.00 95.69 115 GLU A C 1
ATOM 938 O O . GLU A 1 115 ? -26.867 -5.026 15.261 1.00 95.69 115 GLU A O 1
ATOM 943 N N . LEU A 1 116 ? -27.223 -5.615 13.126 1.00 92.06 116 LEU A N 1
ATOM 944 C CA . LEU A 1 116 ? -26.409 -4.525 12.567 1.00 92.06 116 LEU A CA 1
ATOM 945 C C . LEU A 1 116 ? -26.896 -3.143 13.026 1.00 92.06 116 LEU A C 1
ATOM 947 O O . LEU A 1 116 ? -26.090 -2.301 13.421 1.00 92.06 116 LEU A O 1
ATOM 951 N N . LYS A 1 117 ? -28.215 -2.909 13.013 1.00 92.06 117 LYS A N 1
ATOM 952 C CA . LYS A 1 117 ? -28.807 -1.646 13.487 1.00 92.06 117 LYS A CA 1
ATOM 953 C C . LYS A 1 117 ? -28.478 -1.392 14.957 1.00 92.06 117 LYS A C 1
ATOM 955 O O . LYS A 1 117 ? -28.128 -0.268 15.309 1.00 92.06 117 LYS A O 1
ATOM 960 N N . LYS A 1 118 ? -28.545 -2.434 15.790 1.00 94.06 118 LYS A N 1
ATOM 961 C CA . LYS A 1 118 ? -28.181 -2.361 17.208 1.00 94.06 118 LYS A CA 1
ATOM 962 C C . LYS A 1 118 ? -26.686 -2.096 17.406 1.00 94.06 118 LYS A C 1
ATOM 964 O O . LYS A 1 118 ? -26.315 -1.243 18.200 1.00 94.06 118 LYS A O 1
ATOM 969 N N . LEU A 1 119 ? -25.814 -2.776 16.660 1.00 90.81 119 LEU A N 1
ATOM 970 C CA . LEU A 1 119 ? -24.366 -2.542 16.725 1.00 90.81 119 LEU A CA 1
ATOM 971 C C . LEU A 1 119 ? -24.008 -1.101 16.339 1.00 90.81 119 LEU A C 1
ATOM 973 O O . LEU A 1 119 ? -23.146 -0.493 16.971 1.00 90.81 119 LEU A O 1
ATOM 977 N N . HIS A 1 120 ? -24.698 -0.538 15.345 1.00 87.50 120 HIS A N 1
ATOM 978 C CA . HIS A 1 120 ? -24.555 0.865 14.970 1.00 87.50 120 HIS A CA 1
ATOM 979 C C . HIS A 1 120 ? -25.050 1.816 16.075 1.00 87.50 120 HIS A C 1
ATOM 981 O O . HIS A 1 120 ? -24.325 2.740 16.436 1.00 87.50 120 HIS A O 1
ATOM 987 N N . SER A 1 121 ? -26.235 1.584 16.662 1.00 88.50 121 SER A N 1
ATOM 988 C CA . SER A 1 121 ? -26.759 2.435 17.748 1.00 88.50 121 SER A CA 1
ATOM 989 C C . SER A 1 121 ? -25.910 2.389 19.015 1.00 88.50 121 SER A C 1
ATOM 991 O O . SER A 1 121 ? -25.757 3.401 19.692 1.00 88.50 121 SER A O 1
ATOM 993 N N . ASP A 1 122 ? -25.330 1.227 19.313 1.00 91.25 122 ASP A N 1
ATOM 994 C CA . ASP A 1 122 ? -24.472 1.011 20.479 1.00 91.25 122 ASP A CA 1
ATOM 995 C C . ASP A 1 122 ? -23.027 1.502 20.235 1.00 91.25 122 ASP A C 1
ATOM 997 O O . ASP A 1 122 ? -22.159 1.322 21.090 1.00 91.25 122 ASP A O 1
ATOM 1001 N N . ASN A 1 123 ? -22.745 2.100 19.067 1.00 83.44 123 ASN A N 1
ATOM 1002 C CA . ASN A 1 123 ? -21.417 2.540 18.627 1.00 83.44 123 ASN A CA 1
ATOM 1003 C C . ASN A 1 123 ? -20.351 1.418 18.651 1.00 83.44 123 ASN A C 1
ATOM 1005 O O . ASN A 1 123 ? -19.157 1.648 18.860 1.00 83.44 123 ASN A O 1
ATOM 1009 N N . LYS A 1 124 ? -20.769 0.168 18.419 1.00 83.56 124 LYS A N 1
ATOM 1010 C CA . LYS A 1 124 ? -19.906 -1.023 18.370 1.00 83.56 124 LYS A CA 1
ATOM 1011 C C . LYS A 1 124 ? -19.323 -1.228 16.974 1.00 83.56 124 LYS A C 1
ATOM 1013 O O . LYS A 1 124 ? -19.540 -2.244 16.314 1.00 83.56 124 LYS A O 1
ATOM 1018 N N . ILE A 1 125 ? -18.560 -0.239 16.514 1.00 81.00 125 ILE A N 1
ATOM 1019 C CA . ILE A 1 125 ? -18.126 -0.129 15.113 1.00 81.00 125 ILE A CA 1
ATOM 1020 C C . ILE A 1 125 ? -17.245 -1.305 14.651 1.00 81.00 125 ILE A C 1
ATOM 1022 O O . ILE A 1 125 ? -17.349 -1.714 13.497 1.00 81.00 125 ILE A O 1
ATOM 1026 N N . ASN A 1 126 ? -16.417 -1.903 15.520 1.00 76.56 126 ASN A N 1
ATOM 1027 C CA . ASN A 1 126 ? -15.608 -3.068 15.127 1.00 76.56 126 ASN A CA 1
ATOM 1028 C C . ASN A 1 126 ? -16.472 -4.307 14.834 1.00 76.56 126 ASN A C 1
ATOM 1030 O O . ASN A 1 126 ? -16.346 -4.902 13.767 1.00 76.56 126 ASN A O 1
ATOM 1034 N N . GLU A 1 127 ? -17.378 -4.652 15.754 1.00 83.12 127 GLU A N 1
ATOM 1035 C CA . GLU A 1 127 ? -18.314 -5.777 15.600 1.00 83.12 127 GLU A CA 1
ATOM 1036 C C . GLU A 1 127 ? -19.216 -5.566 14.371 1.00 83.12 127 GLU A C 1
ATOM 1038 O O . GLU A 1 127 ? -19.437 -6.486 13.581 1.00 83.12 127 GLU A O 1
ATOM 1043 N N . LEU A 1 128 ? -19.670 -4.323 14.158 1.00 85.44 128 LEU A N 1
ATOM 1044 C CA . LEU A 1 128 ? -20.446 -3.931 12.983 1.00 85.44 128 LEU A CA 1
ATOM 1045 C C . LEU A 1 128 ? -19.680 -4.207 11.679 1.00 85.44 128 LEU A C 1
ATOM 1047 O O . LEU A 1 128 ? -20.221 -4.820 10.759 1.00 85.44 128 LEU A O 1
ATOM 1051 N N . LEU A 1 129 ? -18.415 -3.782 11.593 1.00 80.06 129 LEU A N 1
ATOM 1052 C CA . LEU A 1 129 ? -17.588 -3.986 10.402 1.00 80.06 129 LEU A CA 1
ATOM 1053 C C . LEU A 1 129 ? -17.266 -5.457 10.139 1.00 80.06 129 LEU A C 1
ATOM 1055 O O . LEU A 1 129 ? -17.230 -5.868 8.980 1.00 80.06 129 LEU A O 1
ATOM 1059 N N . GLU A 1 130 ? -17.017 -6.247 11.181 1.00 80.25 130 GLU A N 1
ATOM 1060 C CA . GLU A 1 130 ? -16.766 -7.685 11.049 1.00 80.25 130 GLU A CA 1
ATOM 1061 C C . GLU A 1 130 ? -17.976 -8.399 10.442 1.00 80.25 130 GLU A C 1
ATOM 1063 O O . GLU A 1 130 ? -17.824 -9.154 9.479 1.00 80.25 130 GLU A O 1
ATOM 1068 N N . LYS A 1 131 ? -19.185 -8.080 10.919 1.00 86.12 131 LYS A N 1
ATOM 1069 C CA . LYS A 1 131 ? -20.440 -8.596 10.357 1.00 86.12 131 LYS A CA 1
ATOM 1070 C C . LYS A 1 131 ? -20.664 -8.124 8.920 1.00 86.12 131 LYS A C 1
ATOM 1072 O O . LYS A 1 131 ? -20.965 -8.941 8.055 1.00 86.12 131 LYS A O 1
ATOM 1077 N N . ILE A 1 132 ? -20.445 -6.839 8.627 1.00 84.62 132 ILE A N 1
ATOM 1078 C CA . ILE A 1 132 ? -20.548 -6.305 7.257 1.00 84.62 132 ILE A CA 1
ATOM 1079 C C . ILE A 1 132 ? -19.583 -7.034 6.311 1.00 84.62 132 ILE A C 1
ATOM 1081 O O . ILE A 1 132 ? -19.982 -7.437 5.220 1.00 84.62 132 ILE A O 1
ATOM 1085 N N . ASN A 1 133 ? -18.325 -7.238 6.710 1.00 79.44 133 ASN A N 1
ATOM 1086 C CA . ASN A 1 133 ? -17.342 -7.943 5.884 1.00 79.44 133 ASN A CA 1
ATOM 1087 C C . ASN A 1 133 ? -17.704 -9.419 5.700 1.00 79.44 133 ASN A C 1
ATOM 1089 O O . ASN A 1 133 ? -17.574 -9.931 4.591 1.00 79.44 133 ASN A O 1
ATOM 1093 N N . LEU A 1 134 ? -18.224 -10.081 6.738 1.00 83.69 134 LEU A N 1
ATOM 1094 C CA . LEU A 1 134 ? -18.772 -11.430 6.619 1.00 83.69 134 LEU A CA 1
ATOM 1095 C C . LEU A 1 134 ? -19.903 -11.473 5.582 1.00 83.69 134 LEU A C 1
ATOM 1097 O O . LEU A 1 134 ? -19.898 -12.340 4.712 1.00 83.69 134 LEU A O 1
ATOM 1101 N N . TYR A 1 135 ? -20.841 -10.526 5.610 1.00 87.88 135 TYR A N 1
ATOM 1102 C CA . TYR A 1 135 ? -21.957 -10.499 4.660 1.00 87.88 135 TYR A CA 1
ATOM 1103 C C . TYR A 1 135 ? -21.494 -10.221 3.226 1.00 87.88 135 TYR A C 1
ATOM 1105 O O . TYR A 1 135 ? -22.010 -10.834 2.294 1.00 87.88 135 TYR A O 1
ATOM 1113 N N . LYS A 1 136 ? -20.442 -9.414 3.026 1.00 81.75 136 LYS A N 1
ATOM 1114 C CA . LYS A 1 136 ? -19.819 -9.248 1.700 1.00 81.75 136 LYS A CA 1
ATOM 1115 C C . LYS A 1 136 ? -19.301 -10.564 1.119 1.00 81.75 136 LYS A C 1
ATOM 1117 O O . LYS A 1 136 ? -19.340 -10.744 -0.098 1.00 81.75 136 LYS A O 1
ATOM 1122 N N . THR A 1 137 ? -18.847 -11.507 1.950 1.00 83.25 137 THR A N 1
ATOM 1123 C CA . THR A 1 137 ? -18.393 -12.824 1.460 1.00 83.25 137 THR A CA 1
ATOM 1124 C C . THR A 1 137 ? -19.526 -13.666 0.866 1.00 83.25 137 THR A C 1
ATOM 1126 O O . THR A 1 137 ? -19.262 -14.523 0.028 1.00 83.25 137 THR A O 1
ATOM 1129 N N . ARG A 1 138 ? -20.785 -13.381 1.228 1.00 88.38 138 ARG A N 1
ATOM 1130 C CA . ARG A 1 138 ? -21.979 -14.051 0.686 1.00 88.38 138 ARG A CA 1
ATOM 1131 C C . ARG A 1 138 ? -22.378 -13.526 -0.699 1.00 88.38 138 ARG A C 1
ATOM 1133 O O . ARG A 1 138 ? -23.087 -14.212 -1.426 1.00 88.38 138 ARG A O 1
ATOM 1140 N N . LEU A 1 139 ? -21.923 -12.327 -1.076 1.00 73.69 139 LEU A N 1
ATOM 1141 C CA . LEU A 1 139 ? -22.170 -11.749 -2.401 1.00 73.69 139 LEU A CA 1
ATOM 1142 C C . LEU A 1 139 ? -21.388 -12.492 -3.489 1.00 73.69 139 LEU A C 1
ATOM 1144 O O . LEU A 1 139 ? -20.301 -13.012 -3.240 1.00 73.69 139 LEU A O 1
ATOM 1148 N N . ASN A 1 140 ? -21.893 -12.456 -4.723 1.00 81.94 140 ASN A N 1
ATOM 1149 C CA . ASN A 1 140 ? -21.103 -12.834 -5.895 1.00 81.94 140 ASN A CA 1
ATOM 1150 C C . ASN A 1 140 ? -19.963 -11.822 -6.150 1.00 81.94 140 ASN A C 1
ATOM 1152 O O . ASN A 1 140 ? -19.987 -10.696 -5.647 1.00 81.94 140 ASN A O 1
ATOM 1156 N N . THR A 1 141 ? -18.969 -12.217 -6.950 1.00 62.53 141 THR A N 1
ATOM 1157 C CA . THR A 1 141 ? -17.754 -11.422 -7.209 1.00 62.53 141 THR A CA 1
ATOM 1158 C C . THR A 1 141 ? -18.045 -10.034 -7.786 1.00 62.53 141 THR A C 1
ATOM 1160 O O . THR A 1 141 ? -17.440 -9.062 -7.342 1.00 62.53 141 THR A O 1
ATOM 1163 N N . ASN A 1 142 ? -18.988 -9.922 -8.727 1.00 68.25 142 ASN A N 1
ATOM 1164 C CA . ASN A 1 142 ? -19.325 -8.653 -9.377 1.00 68.25 142 ASN A CA 1
ATOM 1165 C C . ASN A 1 142 ? -19.976 -7.680 -8.376 1.00 68.25 142 ASN A C 1
ATOM 1167 O O . ASN A 1 142 ? -19.463 -6.584 -8.143 1.00 68.25 142 ASN A O 1
ATOM 1171 N N . THR A 1 143 ? -21.044 -8.107 -7.694 1.00 68.38 143 THR A N 1
ATOM 1172 C CA . THR A 1 143 ? -21.736 -7.271 -6.703 1.00 68.38 143 THR A CA 1
ATOM 1173 C C . THR A 1 143 ? -20.808 -6.881 -5.554 1.00 68.38 143 THR A C 1
ATOM 1175 O O . THR A 1 143 ? -20.836 -5.733 -5.110 1.00 68.38 143 THR A O 1
ATOM 1178 N N . ARG A 1 144 ? -19.941 -7.798 -5.103 1.00 70.88 144 ARG A N 1
ATOM 1179 C CA . ARG A 1 144 ? -18.935 -7.511 -4.074 1.00 70.88 144 ARG A CA 1
ATOM 1180 C C . ARG A 1 144 ? -17.972 -6.410 -4.514 1.00 70.88 144 ARG A C 1
ATOM 1182 O O . ARG A 1 144 ? -17.779 -5.465 -3.755 1.00 70.88 144 ARG A O 1
ATOM 1189 N N . GLY A 1 145 ? -17.438 -6.495 -5.734 1.00 66.62 145 GLY A N 1
ATOM 1190 C CA . GLY A 1 145 ? -16.538 -5.479 -6.284 1.00 66.62 145 GLY A CA 1
ATOM 1191 C C . GLY A 1 145 ? -17.170 -4.084 -6.293 1.00 66.62 145 GLY A C 1
ATOM 1192 O O . GLY A 1 145 ? -16.552 -3.126 -5.836 1.00 66.62 145 GLY A O 1
ATOM 1193 N N . ARG A 1 146 ? -18.443 -3.962 -6.698 1.00 69.81 146 ARG A N 1
ATOM 1194 C CA . ARG A 1 146 ? -19.156 -2.669 -6.650 1.00 69.81 146 ARG A CA 1
ATOM 1195 C C . ARG A 1 146 ? -19.328 -2.134 -5.228 1.00 69.81 146 ARG A C 1
ATOM 1197 O O . ARG A 1 146 ? -19.140 -0.945 -4.987 1.00 69.81 146 ARG A O 1
ATOM 1204 N N . VAL A 1 147 ? -19.690 -3.004 -4.284 1.00 72.88 147 VAL A N 1
ATOM 1205 C CA . VAL A 1 147 ? -19.847 -2.634 -2.867 1.00 72.88 147 VAL A CA 1
ATOM 1206 C C . VAL A 1 147 ? -18.515 -2.169 -2.270 1.00 72.88 147 VAL A C 1
ATOM 1208 O O . VAL A 1 147 ? -18.487 -1.250 -1.453 1.00 72.88 147 VAL A O 1
ATOM 1211 N N . GLU A 1 148 ? -17.406 -2.792 -2.662 1.00 73.31 148 GLU A N 1
ATOM 1212 C CA . GLU A 1 148 ? -16.063 -2.426 -2.208 1.00 73.31 148 GLU A CA 1
ATOM 1213 C C . GLU A 1 148 ? -15.598 -1.086 -2.781 1.00 73.31 148 GLU A C 1
ATOM 1215 O O . GLU A 1 148 ? -15.062 -0.274 -2.027 1.00 73.31 148 GLU A O 1
ATOM 1220 N N . LEU A 1 149 ? -15.879 -0.816 -4.058 1.00 70.44 149 LEU A N 1
ATOM 1221 C CA . LEU A 1 149 ? -15.560 0.459 -4.706 1.00 70.44 149 LEU A CA 1
ATOM 1222 C C . LEU A 1 149 ? -16.190 1.662 -3.982 1.00 70.44 149 LEU A C 1
ATOM 1224 O O . LEU A 1 149 ? -15.533 2.681 -3.781 1.00 70.44 149 LEU A O 1
ATOM 1228 N N . TRP A 1 150 ? -17.436 1.528 -3.521 1.00 75.31 150 TRP A N 1
ATOM 1229 C CA . TRP A 1 150 ? -18.161 2.596 -2.821 1.00 75.31 150 TRP A CA 1
ATOM 1230 C C . TRP A 1 150 ? -18.011 2.571 -1.292 1.00 75.31 150 TRP A C 1
ATOM 1232 O O . TRP A 1 150 ? -18.582 3.422 -0.605 1.00 75.31 150 TRP A O 1
ATOM 1242 N N . ALA A 1 151 ? -17.238 1.638 -0.726 1.00 75.44 151 ALA A N 1
ATOM 1243 C CA . ALA A 1 151 ? -17.208 1.401 0.718 1.00 75.44 151 ALA A CA 1
ATOM 1244 C C . ALA A 1 151 ? -16.836 2.654 1.528 1.00 75.44 151 ALA A C 1
ATOM 1246 O O . ALA A 1 151 ? -17.534 2.996 2.480 1.00 75.44 151 ALA A O 1
ATOM 1247 N N . ASP A 1 152 ? -15.781 3.374 1.143 1.00 71.62 152 ASP A N 1
ATOM 1248 C CA . ASP A 1 152 ? -15.334 4.566 1.875 1.00 71.62 152 ASP A CA 1
ATOM 1249 C C . ASP A 1 152 ? -16.331 5.729 1.771 1.00 71.62 152 ASP A C 1
ATOM 1251 O O . ASP A 1 152 ? -16.528 6.461 2.744 1.00 71.62 152 ASP A O 1
ATOM 1255 N N . ALA A 1 153 ? -16.982 5.885 0.615 1.00 74.38 153 ALA A N 1
ATOM 1256 C CA . ALA A 1 153 ? -18.038 6.872 0.414 1.00 74.38 153 ALA A CA 1
ATOM 1257 C C . ALA A 1 153 ? -19.262 6.550 1.281 1.00 74.38 153 ALA A C 1
ATOM 1259 O O . ALA A 1 153 ? -19.818 7.438 1.923 1.00 74.38 153 ALA A O 1
ATOM 1260 N N . CYS A 1 154 ? -19.627 5.271 1.377 1.00 81.06 154 CYS A N 1
ATOM 1261 C CA . CYS A 1 154 ? -20.712 4.803 2.229 1.00 81.06 154 CYS A CA 1
ATOM 1262 C C . CYS A 1 154 ? -20.413 4.973 3.721 1.00 81.06 154 CYS A C 1
ATOM 1264 O O . CYS A 1 154 ? -21.270 5.443 4.464 1.00 81.06 154 CYS A O 1
ATOM 1266 N N . LEU A 1 155 ? -19.191 4.669 4.165 1.00 80.50 155 LEU A N 1
ATOM 1267 C CA . LEU A 1 155 ? -18.770 4.929 5.546 1.00 80.50 155 LEU A CA 1
ATOM 1268 C C . LEU A 1 155 ? -18.807 6.428 5.879 1.00 80.50 155 LEU A C 1
ATOM 1270 O O . LEU A 1 155 ? -19.168 6.802 6.993 1.00 80.50 155 LEU A O 1
ATOM 1274 N N . SER A 1 156 ? -18.454 7.282 4.914 1.00 78.75 156 SER A N 1
ATOM 1275 C CA . SER A 1 156 ? -18.608 8.735 5.027 1.00 78.75 156 SER A CA 1
ATOM 1276 C C . SER A 1 156 ? -20.071 9.157 5.108 1.00 78.75 156 SER A C 1
ATOM 1278 O O . SER A 1 156 ? -20.402 9.981 5.949 1.00 78.75 156 SER A O 1
ATOM 1280 N N . ALA A 1 157 ? -20.940 8.602 4.260 1.00 80.38 157 ALA A N 1
ATOM 1281 C CA . ALA A 1 157 ? -22.360 8.933 4.255 1.00 80.38 157 ALA A CA 1
ATOM 1282 C C . ALA A 1 157 ? -23.016 8.590 5.594 1.00 80.38 157 ALA A C 1
ATOM 1284 O O . ALA A 1 157 ? -23.845 9.352 6.065 1.00 80.38 157 ALA A O 1
ATOM 1285 N N . TRP A 1 158 ? -22.628 7.479 6.219 1.00 80.12 158 TRP A N 1
ATOM 1286 C CA . TRP A 1 158 ? -23.131 7.045 7.524 1.00 80.12 158 TRP A CA 1
ATOM 1287 C C . TRP A 1 158 ? -22.440 7.704 8.726 1.00 80.12 158 TRP A C 1
ATOM 1289 O O . TRP A 1 158 ? -22.704 7.294 9.848 1.00 80.12 158 TRP A O 1
ATOM 1299 N N . ASP A 1 159 ? -21.584 8.709 8.514 1.00 81.31 159 ASP A N 1
ATOM 1300 C CA . ASP A 1 159 ? -20.862 9.417 9.582 1.00 81.31 159 ASP A CA 1
ATOM 1301 C C . ASP A 1 159 ? -20.032 8.485 10.492 1.00 81.31 159 ASP A C 1
ATOM 1303 O O . ASP A 1 159 ? -19.816 8.788 11.657 1.00 81.31 159 ASP A O 1
ATOM 1307 N N . ILE A 1 160 ? -19.549 7.352 9.959 1.00 77.44 160 ILE A N 1
ATOM 1308 C CA . ILE A 1 160 ? -18.739 6.364 10.703 1.00 77.44 160 ILE A CA 1
ATOM 1309 C C . ILE A 1 160 ? -17.294 6.261 10.201 1.00 77.44 160 ILE A C 1
ATOM 1311 O O . ILE A 1 160 ? -16.500 5.461 10.697 1.00 77.44 160 ILE A O 1
ATOM 1315 N N . LYS A 1 161 ? -16.907 7.030 9.175 1.00 73.44 161 LYS A N 1
ATOM 1316 C CA . LYS A 1 161 ? -15.570 6.926 8.561 1.00 73.44 161 LYS A CA 1
ATOM 1317 C C . LYS A 1 161 ? -14.435 7.206 9.551 1.00 73.44 161 LYS A C 1
ATOM 1319 O O . LYS A 1 161 ? -13.405 6.530 9.496 1.00 73.44 161 LYS A O 1
ATOM 1324 N N . HIS A 1 162 ? -14.596 8.183 10.440 1.00 71.44 162 HIS A N 1
ATOM 1325 C CA . HIS A 1 162 ? -13.563 8.552 11.411 1.00 71.44 162 HIS A CA 1
ATOM 1326 C C . HIS A 1 162 ? -13.424 7.502 12.520 1.00 71.44 162 HIS A C 1
ATOM 1328 O O . HIS A 1 162 ? -12.313 7.158 12.929 1.00 71.44 162 HIS A O 1
ATOM 1334 N N . GLU A 1 163 ? -14.539 6.927 12.944 1.00 73.00 163 GLU A N 1
ATOM 1335 C CA . GLU A 1 163 ? -14.659 5.853 13.918 1.00 73.00 163 GLU A CA 1
ATOM 1336 C C . GLU A 1 163 ? -14.029 4.581 13.356 1.00 73.00 163 GLU A C 1
ATOM 1338 O O . GLU A 1 163 ? -13.211 3.951 14.019 1.00 73.00 163 GLU A O 1
ATOM 1343 N N . VAL A 1 164 ? -14.311 4.249 12.092 1.00 64.81 164 VAL A N 1
ATOM 1344 C CA . VAL A 1 164 ? -13.674 3.137 11.376 1.00 64.81 164 VAL A CA 1
ATOM 1345 C C . VAL A 1 164 ? -12.170 3.349 11.229 1.00 64.81 164 VAL A C 1
ATOM 1347 O O . VAL A 1 164 ? -11.405 2.414 11.463 1.00 64.81 164 VAL A O 1
ATOM 1350 N N . ALA A 1 165 ? -11.714 4.552 10.872 1.00 63.03 165 ALA A N 1
ATOM 1351 C CA . ALA A 1 165 ? -10.284 4.859 10.805 1.00 63.03 165 ALA A CA 1
ATOM 1352 C C . ALA A 1 165 ? -9.609 4.695 12.178 1.00 63.03 165 ALA A C 1
ATOM 1354 O O . ALA A 1 165 ? -8.522 4.124 12.272 1.00 63.03 165 ALA A O 1
ATOM 1355 N N . THR A 1 166 ? -10.292 5.111 13.245 1.00 60.50 166 THR A N 1
ATOM 1356 C CA . THR A 1 166 ? -9.840 4.946 14.631 1.00 60.50 166 THR A CA 1
ATOM 1357 C C . THR A 1 166 ? -9.788 3.470 15.029 1.00 60.50 166 THR A C 1
ATOM 1359 O O . THR A 1 166 ? -8.775 3.018 15.553 1.00 60.50 166 THR A O 1
ATOM 1362 N N . VAL A 1 167 ? -10.828 2.684 14.733 1.00 58.12 167 VAL A N 1
ATOM 1363 C CA . VAL A 1 167 ? -10.882 1.236 14.997 1.00 58.12 167 VAL A CA 1
ATOM 1364 C C . VAL A 1 167 ? -9.806 0.491 14.211 1.00 58.12 167 VAL A C 1
ATOM 1366 O O . VAL A 1 167 ? -9.105 -0.332 14.788 1.00 58.12 167 VAL A O 1
ATOM 1369 N N . ARG A 1 168 ? -9.619 0.800 12.923 1.00 58.31 168 ARG A N 1
ATOM 1370 C CA . ARG A 1 168 ? -8.545 0.222 12.100 1.00 58.31 168 ARG A CA 1
ATOM 1371 C C . ARG A 1 168 ? -7.173 0.567 12.663 1.00 58.31 168 ARG A C 1
ATOM 1373 O O . ARG A 1 168 ? -6.332 -0.315 12.748 1.00 58.31 168 ARG A O 1
ATOM 1380 N N . SER A 1 169 ? -6.962 1.807 13.099 1.00 54.47 169 SER A N 1
ATOM 1381 C CA . SER A 1 169 ? -5.715 2.217 13.751 1.00 54.47 169 SER A CA 1
ATOM 1382 C C . SER A 1 169 ? -5.482 1.473 15.072 1.00 54.47 169 SER A C 1
ATOM 1384 O O . SER A 1 169 ? -4.368 1.018 15.320 1.00 54.47 169 SER A O 1
ATOM 1386 N N . LYS A 1 170 ? -6.526 1.297 15.893 1.00 55.09 170 LYS A N 1
ATOM 1387 C CA . LYS A 1 170 ? -6.466 0.558 17.165 1.00 55.09 170 LYS A CA 1
ATOM 1388 C C . LYS A 1 170 ? -6.224 -0.938 16.964 1.00 55.09 170 LYS A C 1
ATOM 1390 O O . LYS A 1 170 ? -5.380 -1.517 17.640 1.00 55.09 170 LYS A O 1
ATOM 1395 N N . ARG A 1 171 ? -6.920 -1.560 16.010 1.00 53.53 171 ARG A N 1
ATOM 1396 C CA . ARG A 1 171 ? -6.738 -2.967 15.626 1.00 53.53 171 ARG A CA 1
ATOM 1397 C C . ARG A 1 171 ? -5.353 -3.201 15.037 1.00 53.53 171 ARG A C 1
ATOM 1399 O O . ARG A 1 171 ? -4.691 -4.150 15.439 1.00 53.53 171 ARG A O 1
ATOM 1406 N N . ASP A 1 172 ? -4.901 -2.302 14.161 1.00 52.06 172 ASP A N 1
ATOM 1407 C CA . ASP A 1 172 ? -3.522 -2.263 13.683 1.00 52.06 172 ASP A CA 1
ATOM 1408 C C . ASP A 1 172 ? -2.558 -2.294 14.861 1.00 52.06 172 ASP A C 1
ATOM 1410 O O . ASP A 1 172 ? -1.717 -3.177 14.923 1.00 52.06 172 ASP A O 1
ATOM 1414 N N . SER A 1 173 ? -2.702 -1.401 15.838 1.00 55.41 173 SER A N 1
ATOM 1415 C CA . SER A 1 173 ? -1.825 -1.402 17.011 1.00 55.41 173 SER A CA 1
ATOM 1416 C C . SER A 1 173 ? -1.982 -2.606 17.950 1.00 55.41 173 SER A C 1
ATOM 1418 O O . SER A 1 173 ? -1.085 -2.814 18.758 1.00 55.41 173 SER A O 1
ATOM 1420 N N . ALA A 1 174 ? -3.077 -3.374 17.879 1.00 58.25 174 ALA A N 1
ATOM 1421 C CA . ALA A 1 174 ? -3.421 -4.398 18.870 1.00 58.25 174 ALA A CA 1
ATOM 1422 C C . ALA A 1 174 ? -3.176 -5.854 18.425 1.00 58.25 174 ALA A C 1
ATOM 1424 O O . ALA A 1 174 ? -3.103 -6.733 19.284 1.00 58.25 174 ALA A O 1
ATOM 1425 N N . ASP A 1 175 ? -3.065 -6.126 17.123 1.00 76.38 175 ASP A N 1
ATOM 1426 C CA . ASP A 1 175 ? -2.884 -7.477 16.577 1.00 76.38 175 ASP A CA 1
ATOM 1427 C C . ASP A 1 175 ? -1.413 -7.737 16.218 1.00 76.38 175 ASP A C 1
ATOM 1429 O O . ASP A 1 175 ? -0.891 -7.243 15.213 1.00 76.38 175 ASP A O 1
ATOM 1433 N N . ILE A 1 176 ? -0.738 -8.520 17.062 1.00 79.06 176 ILE A N 1
ATOM 1434 C CA . ILE A 1 176 ? 0.687 -8.813 16.903 1.00 79.06 176 ILE A CA 1
ATOM 1435 C C . ILE A 1 176 ? 0.982 -9.645 15.650 1.00 79.06 176 ILE A C 1
ATOM 1437 O O . ILE A 1 176 ? 2.037 -9.457 15.048 1.00 79.06 176 ILE A O 1
ATOM 1441 N N . ASP A 1 177 ? 0.059 -10.507 15.210 1.00 80.62 177 ASP A N 1
ATOM 1442 C CA . ASP A 1 177 ? 0.238 -11.314 13.999 1.00 80.62 177 ASP A CA 1
ATOM 1443 C C . ASP A 1 177 ? 0.294 -10.411 12.769 1.00 80.62 177 ASP A C 1
ATOM 1445 O O . ASP A 1 177 ? 1.240 -10.470 11.978 1.00 80.62 177 ASP A O 1
ATOM 1449 N N . MET A 1 178 ? -0.666 -9.491 12.663 1.00 80.44 178 MET A N 1
ATOM 1450 C CA . MET A 1 178 ? -0.703 -8.521 11.573 1.00 80.44 178 MET A CA 1
ATOM 1451 C C . MET A 1 178 ? 0.513 -7.584 11.597 1.00 80.44 178 MET A C 1
ATOM 1453 O O . MET A 1 178 ? 1.036 -7.232 10.537 1.00 80.44 178 MET A O 1
ATOM 1457 N N . GLN A 1 179 ? 0.992 -7.182 12.780 1.00 82.88 179 GLN A N 1
ATOM 1458 C CA . GLN A 1 179 ? 2.197 -6.354 12.883 1.00 82.88 179 GLN A CA 1
ATOM 1459 C C . GLN A 1 179 ? 3.453 -7.113 12.446 1.00 82.88 179 GLN A C 1
ATOM 1461 O O . GLN A 1 179 ? 4.270 -6.565 11.704 1.00 82.88 179 GLN A O 1
ATOM 1466 N N . ILE A 1 180 ? 3.599 -8.383 12.829 1.00 88.38 180 ILE A N 1
ATOM 1467 C CA . ILE A 1 180 ? 4.718 -9.221 12.381 1.00 88.38 180 ILE A CA 1
ATOM 1468 C C . ILE A 1 180 ? 4.670 -9.411 10.861 1.00 88.38 180 ILE A C 1
ATOM 1470 O O . ILE A 1 180 ? 5.696 -9.263 10.203 1.00 88.38 180 ILE A O 1
ATOM 1474 N N . GLU A 1 181 ? 3.505 -9.686 10.273 1.00 86.81 181 GLU A N 1
ATOM 1475 C CA . GLU A 1 181 ? 3.371 -9.814 8.815 1.00 86.81 181 GLU A CA 1
ATOM 1476 C C . GLU A 1 181 ? 3.690 -8.510 8.079 1.00 86.81 181 GLU A C 1
ATOM 1478 O O . GLU A 1 181 ? 4.365 -8.521 7.050 1.00 86.81 181 GLU A O 1
ATOM 1483 N N . ARG A 1 182 ? 3.258 -7.372 8.628 1.00 83.94 182 ARG A N 1
ATOM 1484 C CA . ARG A 1 182 ? 3.475 -6.048 8.037 1.00 83.94 182 ARG A CA 1
ATOM 1485 C C . ARG A 1 182 ? 4.927 -5.582 8.127 1.00 83.94 182 ARG A C 1
ATOM 1487 O O . ARG A 1 182 ? 5.421 -4.935 7.203 1.00 83.94 182 ARG A O 1
ATOM 1494 N N . HIS A 1 183 ? 5.596 -5.831 9.248 1.00 88.25 183 HIS A N 1
ATOM 1495 C CA . HIS A 1 183 ? 6.974 -5.391 9.463 1.00 88.25 183 HIS A CA 1
ATOM 1496 C C . HIS A 1 183 ? 7.992 -6.403 8.938 1.00 88.25 183 HIS A C 1
ATOM 1498 O O . HIS A 1 183 ? 9.035 -5.993 8.438 1.00 88.25 183 HIS A O 1
ATOM 1504 N N . LEU A 1 184 ? 7.688 -7.702 8.990 1.00 91.75 184 LEU A N 1
ATOM 1505 C CA . LEU A 1 184 ? 8.591 -8.788 8.600 1.00 91.75 184 LEU A CA 1
ATOM 1506 C C . LEU A 1 184 ? 8.004 -9.681 7.484 1.00 91.75 184 LEU A C 1
ATOM 1508 O O . LEU A 1 184 ? 8.031 -10.914 7.599 1.00 91.75 184 LEU A O 1
ATOM 1512 N N . PRO A 1 185 ? 7.507 -9.109 6.367 1.00 90.19 185 PRO A N 1
ATOM 1513 C CA . PRO A 1 185 ? 6.969 -9.908 5.263 1.00 90.19 185 PRO A CA 1
ATOM 1514 C C . PRO A 1 185 ? 8.044 -10.783 4.600 1.00 90.19 185 PRO A C 1
ATOM 1516 O O . PRO A 1 185 ? 7.727 -11.809 4.009 1.00 90.19 185 PRO A O 1
ATOM 1519 N N . TRP A 1 186 ? 9.316 -10.406 4.749 1.00 89.75 186 TRP A N 1
ATOM 1520 C CA . TRP A 1 186 ? 10.491 -11.094 4.210 1.00 89.75 186 TRP A CA 1
ATOM 1521 C C . TRP A 1 186 ? 10.894 -12.361 4.989 1.00 89.75 186 TRP A C 1
ATOM 1523 O O . TRP A 1 186 ? 11.770 -13.099 4.548 1.00 89.75 186 TRP A O 1
ATOM 1533 N N . LEU A 1 187 ? 10.280 -12.635 6.145 1.00 89.69 187 LEU A N 1
ATOM 1534 C CA . LEU A 1 187 ? 10.461 -13.902 6.858 1.00 89.69 187 LEU A CA 1
ATOM 1535 C C . LEU A 1 187 ? 9.549 -15.002 6.294 1.00 89.69 187 LEU A C 1
ATOM 1537 O O . LEU A 1 187 ? 8.501 -14.724 5.717 1.00 89.69 187 LEU A O 1
ATOM 1541 N N . SER A 1 188 ? 9.899 -16.274 6.506 1.00 90.00 188 SER A N 1
ATOM 1542 C CA . SER A 1 188 ? 8.945 -17.372 6.291 1.00 90.00 188 SER A CA 1
ATOM 1543 C C . SER A 1 188 ? 7.859 -17.368 7.376 1.00 90.00 188 SER A C 1
ATOM 1545 O O . SER A 1 188 ? 8.009 -16.734 8.426 1.00 90.00 188 SER A O 1
ATOM 1547 N N . LYS A 1 189 ? 6.763 -18.099 7.153 1.00 87.94 189 LYS A N 1
ATOM 1548 C CA . LYS A 1 189 ? 5.672 -18.223 8.134 1.00 87.94 189 LYS A CA 1
ATOM 1549 C C . LYS A 1 189 ? 6.159 -18.835 9.453 1.00 87.94 189 LYS A C 1
ATOM 1551 O O . LYS A 1 189 ? 5.771 -18.384 10.530 1.00 87.94 189 LYS A O 1
ATOM 1556 N N . GLU A 1 190 ? 7.042 -19.822 9.370 1.00 90.56 190 GLU A N 1
ATOM 1557 C CA . GLU A 1 190 ? 7.647 -20.508 10.513 1.00 90.56 190 GLU A CA 1
ATOM 1558 C C . GLU A 1 190 ? 8.526 -19.538 11.309 1.00 90.56 190 GLU A C 1
ATOM 1560 O O . GLU A 1 190 ? 8.382 -19.423 12.524 1.00 90.56 190 GLU A O 1
ATOM 1565 N N . ARG A 1 191 ? 9.365 -18.752 10.619 1.00 93.62 191 ARG A N 1
ATOM 1566 C CA . ARG A 1 191 ? 10.228 -17.742 11.253 1.00 93.62 191 ARG A CA 1
ATOM 1567 C C . ARG A 1 191 ? 9.417 -16.621 11.902 1.00 93.62 191 ARG A C 1
ATOM 1569 O O . ARG A 1 191 ? 9.752 -16.199 13.004 1.00 93.62 191 ARG A O 1
ATOM 1576 N N . ARG A 1 192 ? 8.326 -16.168 11.268 1.00 93.19 192 ARG A N 1
ATOM 1577 C CA . ARG A 1 192 ? 7.376 -15.216 11.878 1.00 93.19 192 ARG A CA 1
ATOM 1578 C C . ARG A 1 192 ? 6.731 -15.783 13.143 1.00 93.19 192 ARG A C 1
ATOM 1580 O O . ARG A 1 192 ? 6.622 -15.066 14.131 1.00 93.19 192 ARG A O 1
ATOM 1587 N N . SER A 1 193 ? 6.361 -17.064 13.130 1.00 89.62 193 SER A N 1
ATOM 1588 C CA . SER A 1 193 ? 5.777 -17.744 14.297 1.00 89.62 193 SER A CA 1
ATOM 1589 C C . SER A 1 193 ? 6.774 -17.850 15.455 1.00 89.62 193 SER A C 1
ATOM 1591 O O . SER A 1 193 ? 6.397 -17.684 16.611 1.00 89.62 193 SER A O 1
ATOM 1593 N N . GLU A 1 194 ? 8.059 -18.057 15.163 1.00 93.25 194 GLU A N 1
ATOM 1594 C CA . GLU A 1 194 ? 9.101 -18.030 16.193 1.00 93.25 194 GLU A CA 1
ATOM 1595 C C . GLU A 1 194 ? 9.268 -16.631 16.804 1.00 93.25 194 GLU A C 1
ATOM 1597 O O . GLU A 1 194 ? 9.280 -16.487 18.025 1.00 93.25 194 GLU A O 1
ATOM 1602 N N . ILE A 1 195 ? 9.331 -15.589 15.966 1.00 93.50 195 ILE A N 1
ATOM 1603 C CA . ILE A 1 195 ? 9.391 -14.191 16.419 1.00 93.50 195 ILE A CA 1
ATOM 1604 C C . ILE A 1 195 ? 8.179 -13.842 17.292 1.00 93.50 195 ILE A C 1
ATOM 1606 O O . ILE A 1 195 ? 8.342 -13.222 18.344 1.00 93.50 195 ILE A O 1
ATOM 1610 N N . LYS A 1 196 ? 6.982 -14.295 16.904 1.00 92.44 196 LYS A N 1
ATOM 1611 C CA . LYS A 1 196 ? 5.768 -14.170 17.715 1.00 92.44 196 LYS A CA 1
ATOM 1612 C C . LYS A 1 196 ? 5.945 -14.814 19.088 1.00 92.44 196 LYS A C 1
ATOM 1614 O O . LYS A 1 196 ? 5.725 -14.145 20.094 1.00 92.44 196 LYS A O 1
ATOM 1619 N N . GLY A 1 197 ? 6.399 -16.067 19.133 1.00 89.81 197 GLY A N 1
ATOM 1620 C CA . GLY A 1 197 ? 6.633 -16.781 20.388 1.00 89.81 197 GLY A CA 1
ATOM 1621 C C . GLY A 1 197 ? 7.602 -16.041 21.316 1.00 89.81 197 GLY A C 1
ATOM 1622 O O . GLY A 1 197 ? 7.335 -15.931 22.508 1.00 89.81 197 GLY A O 1
ATOM 1623 N N . MET A 1 198 ? 8.676 -15.454 20.771 1.00 90.75 198 MET A N 1
ATOM 1624 C CA . MET A 1 198 ? 9.623 -14.636 21.543 1.00 90.75 198 MET A CA 1
ATOM 1625 C C . MET A 1 198 ? 8.978 -13.366 22.120 1.00 90.75 198 MET A C 1
ATOM 1627 O O . MET A 1 198 ? 9.276 -12.978 23.250 1.00 90.75 198 MET A O 1
ATOM 1631 N N . LEU A 1 199 ? 8.101 -12.706 21.361 1.00 89.19 199 LEU A N 1
ATOM 1632 C CA . LEU A 1 199 ? 7.388 -11.503 21.805 1.00 89.19 199 LEU A CA 1
ATOM 1633 C C . LEU A 1 199 ? 6.336 -11.824 22.878 1.00 89.19 199 LEU A C 1
ATOM 1635 O O . LEU A 1 199 ? 6.185 -11.074 23.841 1.00 89.19 199 LEU A O 1
ATOM 1639 N N . GLU A 1 200 ? 5.627 -12.944 22.737 1.00 86.50 200 GLU A N 1
ATOM 1640 C CA . GLU A 1 200 ? 4.616 -13.403 23.697 1.00 86.50 200 GLU A CA 1
ATOM 1641 C C . GLU A 1 200 ? 5.235 -13.926 24.995 1.00 86.50 200 GLU A C 1
ATOM 1643 O O . GLU A 1 200 ? 4.700 -13.674 26.072 1.00 86.50 200 GLU A O 1
ATOM 1648 N N . SER A 1 201 ? 6.395 -14.584 24.919 1.00 86.06 201 SER A N 1
ATOM 1649 C CA . SER A 1 201 ? 7.126 -15.054 26.099 1.00 86.06 201 SER A CA 1
ATOM 1650 C C . SER A 1 201 ? 7.864 -13.937 26.847 1.00 86.06 201 SER A C 1
ATOM 1652 O O . SER A 1 201 ? 8.539 -14.218 27.837 1.00 86.06 201 SER A O 1
ATOM 1654 N N . GLY A 1 202 ? 7.819 -12.694 26.352 1.00 83.50 202 GLY A N 1
ATOM 1655 C CA . GLY A 1 202 ? 8.557 -11.567 26.923 1.00 83.50 202 GLY A CA 1
ATOM 1656 C C . GLY A 1 202 ? 10.077 -11.722 26.815 1.00 83.50 202 GLY A C 1
ATOM 1657 O O . GLY A 1 202 ? 10.804 -11.330 27.729 1.00 83.50 202 GLY A O 1
ATOM 1658 N N . ALA A 1 203 ? 10.575 -12.329 25.730 1.00 83.44 203 ALA A N 1
ATOM 1659 C CA . ALA A 1 203 ? 12.009 -12.493 25.510 1.00 83.44 203 ALA A CA 1
ATOM 1660 C C . ALA A 1 203 ? 12.731 -11.139 25.570 1.00 83.44 203 ALA A C 1
ATOM 1662 O O . ALA A 1 203 ? 12.220 -10.128 25.086 1.00 83.44 203 ALA A O 1
ATOM 1663 N N . ALA A 1 204 ? 13.947 -11.111 26.123 1.00 81.50 204 ALA A N 1
ATOM 1664 C CA . ALA A 1 204 ? 14.700 -9.863 26.220 1.00 81.50 204 ALA A CA 1
ATOM 1665 C C . ALA A 1 204 ? 14.978 -9.267 24.815 1.00 81.50 204 ALA A C 1
ATOM 1667 O O . ALA A 1 204 ? 15.333 -10.023 23.901 1.00 81.50 204 ALA A O 1
ATOM 1668 N N . PRO A 1 205 ? 14.902 -7.930 24.628 1.00 77.38 205 PRO A N 1
ATOM 1669 C CA . PRO A 1 205 ? 15.073 -7.268 23.323 1.00 77.38 205 PRO A CA 1
ATOM 1670 C C . PRO A 1 205 ? 16.344 -7.659 22.563 1.00 77.38 205 PRO A C 1
ATOM 1672 O O . PRO A 1 205 ? 16.346 -7.760 21.336 1.00 77.38 205 PRO A O 1
ATOM 1675 N N . GLN A 1 206 ? 17.419 -7.940 23.300 1.00 74.50 206 GLN A N 1
ATOM 1676 C CA . GLN A 1 206 ? 18.692 -8.408 22.758 1.00 74.50 206 GLN A CA 1
ATOM 1677 C C . GLN A 1 206 ? 18.587 -9.758 22.034 1.00 74.50 206 GLN A C 1
ATOM 1679 O O . GLN A 1 206 ? 19.156 -9.899 20.956 1.00 74.50 206 GLN A O 1
ATOM 1684 N N . PHE A 1 207 ? 17.827 -10.720 22.570 1.00 80.19 207 PHE A N 1
ATOM 1685 C CA . PHE A 1 207 ? 17.660 -12.037 21.950 1.00 80.19 207 PHE A CA 1
ATOM 1686 C C . PHE A 1 207 ? 16.815 -11.943 20.686 1.00 80.19 207 PHE A C 1
ATOM 1688 O O . PHE A 1 207 ? 17.169 -12.534 19.669 1.00 80.19 207 PHE A O 1
ATOM 1695 N N . LEU A 1 208 ? 15.742 -11.146 20.724 1.00 84.75 208 LEU A N 1
ATOM 1696 C CA . LEU A 1 208 ? 14.924 -10.884 19.542 1.00 84.75 208 LEU A CA 1
ATOM 1697 C C . LEU A 1 208 ? 15.753 -10.217 18.437 1.00 84.75 208 LEU A C 1
ATOM 1699 O O . LEU A 1 208 ? 15.747 -10.666 17.292 1.00 84.75 208 LEU A O 1
ATOM 1703 N N . SER A 1 209 ? 16.511 -9.176 18.794 1.00 80.19 209 SER A N 1
ATOM 1704 C CA . SER A 1 209 ? 17.394 -8.483 17.854 1.00 80.19 209 SER A CA 1
ATOM 1705 C C . SER A 1 209 ? 18.445 -9.414 17.257 1.00 80.19 209 SER A C 1
ATOM 1707 O O . SER A 1 209 ? 18.727 -9.320 16.065 1.00 80.19 209 SER A O 1
ATOM 1709 N N . GLU A 1 210 ? 19.033 -10.303 18.059 1.00 79.44 210 GLU A N 1
ATOM 1710 C CA . GLU A 1 210 ? 20.010 -11.271 17.566 1.00 79.44 210 GLU A CA 1
ATOM 1711 C C . GLU A 1 210 ? 19.371 -12.252 16.585 1.00 79.44 210 GLU A C 1
ATOM 1713 O O . GLU A 1 210 ? 19.892 -12.460 15.491 1.00 79.44 210 GLU A O 1
ATOM 1718 N N . ARG A 1 211 ? 18.181 -12.768 16.908 1.00 86.88 211 ARG A N 1
ATOM 1719 C CA . ARG A 1 211 ? 17.462 -13.687 16.025 1.00 86.88 211 ARG A CA 1
ATOM 1720 C C . ARG A 1 211 ? 17.104 -13.047 14.683 1.00 86.88 211 ARG A C 1
ATOM 1722 O O . ARG A 1 211 ? 17.337 -13.643 13.634 1.00 86.88 211 ARG A O 1
ATOM 1729 N N . LEU A 1 212 ? 16.616 -11.806 14.702 1.00 87.38 212 LEU A N 1
ATOM 1730 C CA . LEU A 1 212 ? 16.329 -11.034 13.490 1.00 87.38 212 LEU A CA 1
ATOM 1731 C C . LEU A 1 212 ? 17.594 -10.765 12.660 1.00 87.38 212 LEU A C 1
ATOM 1733 O O . LEU A 1 212 ? 17.540 -10.821 11.432 1.00 87.38 212 LEU A O 1
ATOM 1737 N N . ARG A 1 213 ? 18.744 -10.514 13.301 1.00 82.56 213 ARG A N 1
ATOM 1738 C CA . ARG A 1 213 ? 20.030 -10.349 12.602 1.00 82.56 213 ARG A CA 1
ATOM 1739 C C . ARG A 1 213 ? 20.514 -11.641 11.957 1.00 82.56 213 ARG A C 1
ATOM 1741 O O . ARG A 1 213 ? 21.017 -11.572 10.837 1.00 82.56 213 ARG A O 1
ATOM 1748 N N . VAL A 1 214 ? 20.331 -12.786 12.615 1.00 81.12 214 VAL A N 1
ATOM 1749 C CA . VAL A 1 214 ? 20.628 -14.103 12.033 1.00 81.12 214 VAL A CA 1
ATOM 1750 C C . VAL A 1 214 ? 19.792 -14.315 10.771 1.00 81.12 214 VAL A C 1
ATOM 1752 O O . VAL A 1 214 ? 20.364 -14.552 9.711 1.00 81.12 214 VAL A O 1
ATOM 1755 N N . TYR A 1 215 ? 18.475 -14.097 10.823 1.00 87.56 215 TYR A N 1
ATOM 1756 C CA . TYR A 1 215 ? 17.632 -14.232 9.630 1.00 87.56 215 TYR A CA 1
ATOM 1757 C C . TYR A 1 215 ? 18.013 -13.282 8.503 1.00 87.56 215 TYR A C 1
ATOM 1759 O O . TYR A 1 215 ? 18.041 -13.694 7.350 1.00 87.56 215 TYR A O 1
ATOM 1767 N N . LEU A 1 216 ? 18.352 -12.032 8.822 1.00 83.25 216 LEU A N 1
ATOM 1768 C CA . LEU A 1 216 ? 18.874 -11.107 7.819 1.00 83.25 216 LEU A CA 1
ATOM 1769 C C . LEU A 1 216 ? 20.189 -11.610 7.218 1.00 83.25 216 LEU A C 1
ATOM 1771 O O . LEU A 1 216 ? 20.420 -11.400 6.037 1.00 83.25 216 LEU A O 1
ATOM 1775 N N . SER A 1 217 ? 21.069 -12.236 8.004 1.00 80.06 217 SER A N 1
ATOM 1776 C CA . SER A 1 217 ? 22.366 -12.727 7.517 1.00 80.06 217 SER A CA 1
ATOM 1777 C C . SER A 1 217 ? 22.265 -13.912 6.554 1.00 80.06 217 SER A C 1
ATOM 1779 O O . SER A 1 217 ? 23.177 -14.104 5.757 1.00 80.06 217 SER A O 1
ATOM 1781 N N . GLU A 1 218 ? 21.163 -14.660 6.615 1.00 81.81 218 GLU A N 1
ATOM 1782 C CA . GLU A 1 218 ? 20.869 -15.812 5.754 1.00 81.81 218 GLU A CA 1
ATOM 1783 C C . GLU A 1 218 ? 20.229 -15.426 4.413 1.00 81.81 218 GLU A C 1
ATOM 1785 O O . GLU A 1 218 ? 20.066 -16.284 3.553 1.00 81.81 218 GLU A O 1
ATOM 1790 N N . ILE A 1 219 ? 19.843 -14.158 4.249 1.00 76.81 219 ILE A N 1
ATOM 1791 C CA . ILE A 1 219 ? 19.223 -13.632 3.031 1.00 76.81 219 ILE A CA 1
ATOM 1792 C C . ILE A 1 219 ? 20.288 -12.938 2.184 1.00 76.81 219 ILE A C 1
ATOM 1794 O O . ILE A 1 219 ? 21.196 -12.277 2.707 1.00 76.81 219 ILE A O 1
ATOM 1798 N N . ASP A 1 220 ? 20.142 -13.053 0.867 1.00 79.94 220 ASP A N 1
ATOM 1799 C CA . ASP A 1 220 ? 20.983 -12.409 -0.134 1.00 79.94 220 ASP A CA 1
ATOM 1800 C C . ASP A 1 220 ? 21.154 -10.910 0.138 1.00 79.94 220 ASP A C 1
ATOM 1802 O O . ASP A 1 220 ? 20.257 -10.221 0.622 1.00 79.94 220 ASP A O 1
ATOM 1806 N N . GLU A 1 221 ? 22.329 -10.353 -0.167 1.00 68.31 221 GLU A N 1
ATOM 1807 C CA . GLU A 1 221 ? 22.656 -8.987 0.257 1.00 68.31 221 GLU A CA 1
ATOM 1808 C C . GLU A 1 221 ? 21.683 -7.924 -0.287 1.00 68.31 221 GLU A C 1
ATOM 1810 O O . GLU A 1 221 ? 21.412 -6.938 0.408 1.00 68.31 221 GLU A O 1
ATOM 1815 N N . LEU A 1 222 ? 21.178 -8.106 -1.510 1.00 67.00 222 LEU A N 1
ATOM 1816 C CA . LEU A 1 222 ? 20.203 -7.207 -2.132 1.00 67.00 222 LEU A CA 1
ATOM 1817 C C . LEU A 1 222 ? 18.858 -7.268 -1.396 1.00 67.00 222 LEU A C 1
ATOM 1819 O O . LEU A 1 222 ? 18.394 -6.238 -0.898 1.00 67.00 222 LEU A O 1
ATOM 1823 N N . ASP A 1 223 ? 18.315 -8.470 -1.230 1.00 69.75 223 ASP A N 1
ATOM 1824 C CA . ASP A 1 223 ? 17.040 -8.722 -0.555 1.00 69.75 223 ASP A CA 1
ATOM 1825 C C . ASP A 1 223 ? 17.097 -8.320 0.920 1.00 69.75 223 ASP A C 1
ATOM 1827 O O . ASP A 1 223 ? 16.167 -7.715 1.449 1.00 69.75 223 ASP A O 1
ATOM 1831 N N . ARG A 1 224 ? 18.238 -8.529 1.583 1.00 79.69 224 ARG A N 1
ATOM 1832 C CA . ARG A 1 224 ? 18.492 -8.065 2.951 1.00 79.69 224 ARG A CA 1
ATOM 1833 C C . ARG A 1 224 ? 18.410 -6.544 3.066 1.00 79.69 224 ARG A C 1
ATOM 1835 O O . ARG A 1 224 ? 17.859 -6.030 4.040 1.00 79.69 224 ARG A O 1
ATOM 1842 N N . ARG A 1 225 ? 18.976 -5.796 2.112 1.00 72.75 225 ARG A N 1
ATOM 1843 C CA . ARG A 1 225 ? 18.911 -4.322 2.127 1.00 72.75 225 ARG A CA 1
ATOM 1844 C C . ARG A 1 225 ? 17.488 -3.833 1.909 1.00 72.75 225 ARG A C 1
ATOM 1846 O O . ARG A 1 225 ? 17.051 -2.919 2.608 1.00 72.75 225 ARG A O 1
ATOM 1853 N N . GLU A 1 226 ? 16.775 -4.443 0.970 1.00 74.50 226 GLU A N 1
ATOM 1854 C CA . GLU A 1 226 ? 15.373 -4.130 0.725 1.00 74.50 226 GLU A CA 1
ATOM 1855 C C . GLU A 1 226 ? 14.503 -4.456 1.946 1.00 74.50 226 GLU A C 1
ATOM 1857 O O . GLU A 1 226 ? 13.729 -3.604 2.388 1.00 74.50 226 GLU A O 1
ATOM 1862 N N . ALA A 1 227 ? 14.708 -5.618 2.568 1.00 80.50 227 ALA A N 1
ATOM 1863 C CA . ALA A 1 227 ? 14.053 -6.019 3.805 1.00 80.50 227 ALA A CA 1
ATOM 1864 C C . ALA A 1 227 ? 14.274 -4.990 4.921 1.00 80.50 227 ALA A C 1
ATOM 1866 O O . ALA A 1 227 ? 13.305 -4.515 5.513 1.00 80.50 227 ALA A O 1
ATOM 1867 N N . VAL A 1 228 ? 15.521 -4.572 5.176 1.00 80.81 228 VAL A N 1
ATOM 1868 C CA . VAL A 1 228 ? 15.832 -3.562 6.205 1.00 80.81 228 VAL A CA 1
ATOM 1869 C C . VAL A 1 228 ? 15.160 -2.224 5.894 1.00 80.81 228 VAL A C 1
ATOM 1871 O O . VAL A 1 228 ? 14.529 -1.634 6.773 1.00 80.81 228 VAL A O 1
ATOM 1874 N N . LYS A 1 229 ? 15.249 -1.754 4.646 1.00 76.19 229 LYS A N 1
ATOM 1875 C CA . LYS A 1 229 ? 14.646 -0.490 4.205 1.00 76.19 229 LYS A CA 1
ATOM 1876 C C . LYS A 1 229 ? 13.123 -0.503 4.348 1.00 76.19 229 LYS A C 1
ATOM 1878 O O . LYS A 1 229 ? 12.554 0.429 4.918 1.00 76.19 229 L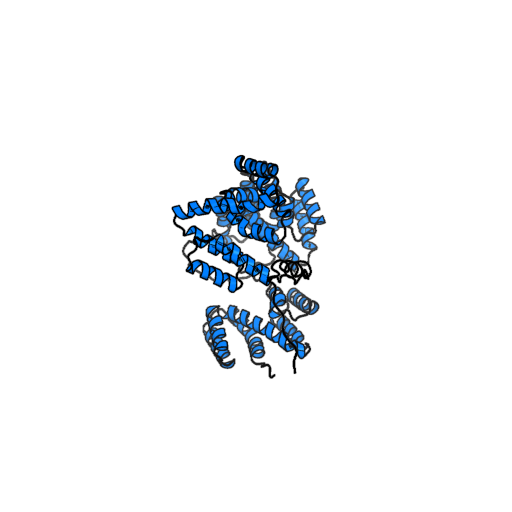YS A O 1
ATOM 1883 N N . ASN A 1 230 ? 12.461 -1.546 3.857 1.00 75.62 230 ASN A N 1
ATOM 1884 C CA . ASN A 1 230 ? 11.004 -1.663 3.889 1.00 75.62 230 ASN A CA 1
ATOM 1885 C C . ASN A 1 230 ? 10.493 -1.856 5.322 1.00 75.62 230 ASN A C 1
ATOM 1887 O O . ASN A 1 230 ? 9.534 -1.192 5.719 1.00 75.62 230 ASN A O 1
ATOM 1891 N N . THR A 1 231 ? 11.193 -2.653 6.137 1.00 85.94 231 THR A N 1
ATOM 1892 C CA . THR A 1 231 ? 10.879 -2.808 7.567 1.00 85.94 231 THR A CA 1
ATOM 1893 C C . THR A 1 231 ? 10.986 -1.466 8.292 1.00 85.94 231 THR A C 1
ATOM 1895 O O . THR A 1 231 ? 10.066 -1.072 9.007 1.00 85.94 231 THR A O 1
ATOM 1898 N N . LYS A 1 232 ? 12.061 -0.701 8.046 1.00 81.62 232 LYS A N 1
ATOM 1899 C CA . LYS A 1 232 ? 12.264 0.631 8.631 1.00 81.62 232 LYS A CA 1
ATOM 1900 C C . LYS A 1 232 ? 11.146 1.606 8.249 1.00 81.62 232 LYS A C 1
ATOM 1902 O O . LYS A 1 232 ? 10.618 2.285 9.126 1.00 81.62 232 LYS A O 1
ATOM 1907 N N . LYS A 1 233 ? 10.738 1.645 6.975 1.00 74.56 233 LYS A N 1
ATOM 1908 C CA . LYS A 1 233 ? 9.599 2.464 6.512 1.00 74.56 233 LYS A CA 1
ATOM 1909 C C . LYS A 1 233 ? 8.296 2.083 7.208 1.00 74.56 233 LYS A C 1
ATOM 1911 O O . LYS A 1 233 ? 7.577 2.958 7.682 1.00 74.56 233 LYS A O 1
ATOM 1916 N N . SER A 1 234 ? 8.021 0.785 7.295 1.00 79.19 234 SER A N 1
ATOM 1917 C CA . SER A 1 234 ? 6.842 0.261 7.980 1.00 79.19 234 SER A CA 1
ATOM 1918 C C . SER A 1 234 ? 6.831 0.682 9.458 1.00 79.19 234 SER A C 1
ATOM 1920 O O . SER A 1 234 ? 5.834 1.210 9.946 1.00 79.19 234 SER A O 1
ATOM 1922 N N . CYS A 1 235 ? 7.973 0.571 10.148 1.00 82.19 235 CYS A N 1
ATOM 1923 C CA . CYS A 1 235 ? 8.138 1.015 11.536 1.00 82.19 235 CYS A CA 1
ATOM 1924 C C . CYS A 1 235 ? 7.894 2.516 11.725 1.00 82.19 235 CYS A C 1
ATOM 1926 O O . CYS A 1 235 ? 7.203 2.900 12.665 1.00 82.19 235 CYS A O 1
ATOM 1928 N N . PHE A 1 236 ? 8.389 3.371 10.825 1.00 74.94 236 PHE A N 1
ATOM 1929 C CA . PHE A 1 236 ? 8.081 4.804 10.877 1.00 74.94 236 PHE A CA 1
ATOM 1930 C C . PHE A 1 236 ? 6.594 5.093 10.656 1.00 74.94 236 PHE A C 1
ATOM 1932 O O . PHE A 1 236 ? 6.023 5.887 11.397 1.00 74.94 236 PHE A O 1
ATOM 1939 N N . SER A 1 237 ? 5.946 4.410 9.708 1.00 74.56 237 SER A N 1
ATOM 1940 C CA . SER A 1 237 ? 4.500 4.555 9.491 1.00 74.56 237 SER A CA 1
ATOM 1941 C C . SER A 1 237 ? 3.689 4.150 10.726 1.00 74.56 237 SER A C 1
ATOM 1943 O O . SER A 1 237 ? 2.705 4.803 11.067 1.00 74.56 237 SER A O 1
ATOM 1945 N N . TRP A 1 238 ? 4.111 3.103 11.437 1.00 83.88 238 TRP A N 1
ATOM 1946 C CA . TRP A 1 238 ? 3.502 2.726 12.710 1.00 83.88 238 TRP A CA 1
ATOM 1947 C C . TRP A 1 238 ? 3.722 3.790 13.799 1.00 83.88 238 TRP A C 1
ATOM 1949 O O . TRP A 1 238 ? 2.755 4.183 14.451 1.00 83.88 238 TRP A O 1
ATOM 1959 N N . ILE A 1 239 ? 4.941 4.329 13.941 1.00 77.38 239 ILE A N 1
ATOM 1960 C CA . ILE A 1 239 ? 5.237 5.431 14.877 1.00 77.38 239 ILE A CA 1
ATOM 1961 C C . ILE A 1 239 ? 4.335 6.640 14.593 1.00 77.38 239 ILE A C 1
ATOM 1963 O O . ILE A 1 239 ? 3.774 7.229 15.513 1.00 77.38 239 ILE A O 1
ATOM 1967 N N . GLU A 1 240 ? 4.127 6.986 13.321 1.00 71.00 240 GLU A N 1
ATOM 1968 C CA . GLU A 1 240 ? 3.225 8.073 12.936 1.00 71.00 240 GLU A CA 1
ATOM 1969 C C . GLU A 1 240 ? 1.764 7.815 13.328 1.00 71.00 240 GLU A C 1
ATOM 1971 O O . GLU A 1 240 ? 1.019 8.766 13.555 1.00 71.00 240 GLU A O 1
ATOM 1976 N N . LYS A 1 241 ? 1.320 6.561 13.414 1.00 75.69 241 LYS A N 1
ATOM 1977 C CA . LYS A 1 241 ? -0.039 6.249 13.879 1.00 75.69 241 LYS A CA 1
ATOM 1978 C C . LYS A 1 241 ? -0.168 6.400 15.391 1.00 75.69 241 LYS A C 1
ATOM 1980 O O . LYS A 1 241 ? -1.219 6.828 15.858 1.00 75.69 241 LYS A O 1
ATOM 1985 N N . ILE A 1 242 ? 0.885 6.067 16.140 1.00 75.31 242 ILE A N 1
ATOM 1986 C CA . ILE A 1 242 ? 0.848 6.117 17.603 1.00 75.31 242 ILE A CA 1
ATOM 1987 C C . ILE A 1 242 ? 1.277 7.456 18.187 1.00 75.31 242 ILE A C 1
ATOM 1989 O O . ILE A 1 242 ? 1.004 7.642 19.358 1.00 75.31 242 ILE A O 1
ATOM 1993 N N . ALA A 1 243 ? 1.907 8.366 17.435 1.00 73.19 243 ALA A N 1
ATOM 1994 C CA . ALA A 1 243 ? 2.353 9.684 17.906 1.00 73.19 243 ALA A CA 1
ATOM 1995 C C . ALA A 1 243 ? 1.312 10.799 17.649 1.00 73.19 243 ALA A C 1
ATOM 1997 O O . ALA A 1 243 ? 0.624 10.792 16.624 1.00 73.19 243 ALA A O 1
ATOM 1998 N N . THR A 1 244 ? 1.216 11.794 18.539 1.00 72.75 244 THR A N 1
ATOM 1999 C CA . THR A 1 244 ? 0.402 13.004 18.321 1.00 72.75 244 THR A CA 1
ATOM 2000 C C . THR A 1 244 ? 1.050 13.924 17.287 1.00 72.75 244 THR A C 1
ATOM 2002 O O . THR A 1 244 ? 2.182 13.716 16.847 1.00 72.75 244 THR A O 1
ATOM 2005 N N . LYS A 1 245 ? 0.339 14.971 16.864 1.00 66.88 245 LYS A N 1
ATOM 2006 C CA . LYS A 1 245 ? 0.883 15.964 15.929 1.00 66.88 245 LYS A CA 1
ATOM 2007 C C . LYS A 1 245 ? 2.102 16.686 16.521 1.00 66.88 245 LYS A C 1
ATOM 2009 O O . LYS A 1 245 ? 3.074 16.924 15.808 1.00 66.88 245 LYS A O 1
ATOM 2014 N N . GLU A 1 246 ? 2.049 16.991 17.811 1.00 69.81 246 GLU A N 1
ATOM 2015 C CA . GLU A 1 246 ? 3.106 17.645 18.582 1.00 69.81 246 GLU A CA 1
ATOM 2016 C C . GLU A 1 246 ? 4.300 16.701 18.770 1.00 69.81 246 GLU A C 1
ATOM 2018 O O . GLU A 1 246 ? 5.428 17.060 18.450 1.00 69.81 246 GLU A O 1
ATOM 2023 N N . GLU A 1 247 ? 4.047 15.452 19.158 1.00 70.69 247 GLU A N 1
ATOM 2024 C CA . GLU A 1 247 ? 5.074 14.416 19.315 1.00 70.69 247 GLU A CA 1
ATOM 2025 C C . GLU A 1 247 ? 5.795 14.095 18.001 1.00 70.69 247 GLU A C 1
ATOM 2027 O O . GLU A 1 247 ? 7.008 13.893 17.985 1.00 70.69 247 GLU A O 1
ATOM 2032 N N . LYS A 1 248 ? 5.072 14.093 16.872 1.00 64.38 248 LYS A N 1
ATOM 2033 C CA . LYS A 1 248 ? 5.680 13.998 15.536 1.00 64.38 248 LYS A CA 1
ATOM 2034 C C . LYS A 1 248 ? 6.589 15.186 15.270 1.00 64.38 248 LYS A C 1
ATOM 2036 O O . LYS A 1 248 ? 7.705 14.997 14.795 1.00 64.38 248 LYS A O 1
ATOM 2041 N N . ALA A 1 249 ? 6.130 16.402 15.563 1.00 63.75 249 ALA A N 1
ATOM 2042 C CA . ALA A 1 249 ? 6.953 17.591 15.400 1.00 63.75 249 ALA A CA 1
ATOM 2043 C C . ALA A 1 249 ? 8.227 17.494 16.250 1.00 63.75 249 ALA A C 1
ATOM 2045 O O . ALA A 1 249 ? 9.294 17.831 15.748 1.00 63.75 249 ALA A O 1
ATOM 2046 N N . ASP A 1 250 ? 8.156 16.947 17.464 1.00 64.12 250 ASP A N 1
ATOM 2047 C CA . ASP A 1 250 ? 9.325 16.713 18.315 1.00 64.12 250 ASP A CA 1
ATOM 2048 C C . ASP A 1 250 ? 10.259 15.640 17.741 1.00 64.12 250 ASP A C 1
ATOM 2050 O O . ASP A 1 250 ? 11.456 15.906 17.580 1.00 64.12 250 ASP A O 1
ATOM 2054 N N . LEU A 1 251 ? 9.709 14.494 17.320 1.00 60.72 251 LEU A N 1
ATOM 2055 C CA . LEU A 1 251 ? 10.420 13.397 16.654 1.00 60.72 251 LEU A CA 1
ATOM 2056 C C . LEU A 1 251 ? 11.191 13.885 15.414 1.00 60.72 251 LEU A C 1
ATOM 2058 O O . LEU A 1 251 ? 12.366 13.557 15.233 1.00 60.72 251 LEU A O 1
ATOM 2062 N N . PHE A 1 252 ? 10.555 14.717 14.583 1.00 52.00 252 PHE A N 1
ATOM 2063 C CA . PHE A 1 252 ? 11.146 15.283 13.367 1.00 52.00 252 PHE A CA 1
ATOM 2064 C C . PHE A 1 252 ? 11.993 16.540 13.630 1.00 52.00 252 PHE A C 1
ATOM 2066 O O . PHE A 1 252 ? 12.916 16.826 12.863 1.00 52.00 252 PHE A O 1
ATOM 2073 N N . SER A 1 253 ? 11.777 17.270 14.732 1.00 54.12 253 SER A N 1
ATOM 2074 C CA . SER A 1 253 ? 12.601 18.438 15.084 1.00 54.12 253 SER A CA 1
ATOM 2075 C C . SER A 1 253 ? 14.039 18.040 15.411 1.00 54.12 253 SER A C 1
ATOM 2077 O O . SER A 1 253 ? 14.966 18.800 15.124 1.00 54.12 253 SER A O 1
ATOM 2079 N N . HIS A 1 254 ? 14.252 16.824 15.922 1.00 47.50 254 HIS A N 1
ATOM 2080 C CA . HIS A 1 254 ? 15.587 16.256 16.116 1.00 47.50 254 HIS A CA 1
ATOM 2081 C C . HIS A 1 254 ? 16.286 15.876 14.800 1.00 47.50 254 HIS A C 1
ATOM 2083 O O . HIS A 1 254 ? 17.514 15.848 14.761 1.00 47.50 254 HIS A O 1
ATOM 2089 N N . HIS A 1 255 ? 15.542 15.670 13.708 1.00 41.72 255 HIS A N 1
ATOM 2090 C CA . HIS A 1 255 ? 16.093 15.423 12.370 1.00 41.72 255 HIS A CA 1
ATOM 2091 C C . HIS A 1 255 ? 16.450 16.727 11.621 1.00 41.72 255 HIS A C 1
ATOM 2093 O O . HIS A 1 255 ? 17.220 16.705 10.662 1.00 41.72 255 HIS A O 1
ATOM 2099 N N . HIS A 1 256 ? 15.920 17.886 12.038 1.00 38.38 256 HIS A N 1
ATOM 2100 C CA . HIS A 1 256 ? 16.090 19.165 11.323 1.00 38.38 256 HIS A CA 1
ATOM 2101 C C . HIS A 1 256 ? 16.726 20.304 12.132 1.00 38.38 256 HIS A C 1
ATOM 2103 O O . HIS A 1 256 ? 17.053 21.351 11.568 1.00 38.38 256 HIS A O 1
ATOM 2109 N N . LYS A 1 257 ? 17.008 20.122 13.427 1.00 43.84 257 LYS A N 1
ATOM 2110 C CA . LYS A 1 257 ? 17.754 21.110 14.219 1.00 43.84 257 LYS A CA 1
ATOM 2111 C C . LYS A 1 257 ? 19.262 20.996 13.960 1.00 43.84 257 LYS A C 1
ATOM 2113 O O . LYS A 1 257 ? 20.030 20.501 14.775 1.00 43.84 257 LYS A O 1
ATOM 2118 N N . ASN A 1 258 ? 19.674 21.592 12.841 1.00 36.62 258 ASN A N 1
ATOM 2119 C CA . ASN A 1 258 ? 21.020 22.122 12.616 1.00 36.62 258 ASN A CA 1
ATOM 2120 C C . ASN A 1 258 ? 22.113 21.067 12.328 1.00 36.62 258 ASN A C 1
ATOM 2122 O O . ASN A 1 258 ? 23.017 20.833 13.133 1.00 36.62 258 ASN A O 1
ATOM 2126 N N . HIS A 1 259 ? 22.077 20.496 11.116 1.00 39.44 259 HIS A N 1
ATOM 2127 C CA . HIS A 1 259 ? 23.154 19.652 10.569 1.00 39.44 259 HIS A CA 1
ATOM 2128 C C . HIS A 1 259 ? 24.554 20.282 10.735 1.00 39.44 259 HIS A C 1
ATOM 2130 O O . HIS A 1 259 ? 25.526 19.569 10.968 1.00 39.44 259 HIS A O 1
ATOM 2136 N N . THR A 1 260 ? 24.662 21.614 10.701 1.00 35.72 260 THR A N 1
ATOM 2137 C CA . THR A 1 260 ? 25.924 22.354 10.856 1.00 35.72 260 THR A CA 1
ATOM 2138 C C . THR A 1 260 ? 26.535 22.214 12.258 1.00 35.72 260 THR A C 1
ATOM 2140 O O . THR A 1 260 ? 27.735 21.989 12.375 1.00 35.72 260 THR A O 1
ATOM 2143 N N . LYS A 1 261 ? 25.724 22.244 13.329 1.00 41.00 261 LYS A N 1
ATOM 2144 C CA . LYS A 1 261 ? 26.204 22.019 14.712 1.00 41.00 261 LYS A CA 1
ATOM 2145 C C . LYS A 1 261 ? 26.500 20.548 15.010 1.00 41.00 261 LYS A C 1
ATOM 2147 O O . LYS A 1 261 ? 27.312 20.257 15.884 1.00 41.00 261 LYS A O 1
ATOM 2152 N N . CYS A 1 262 ? 25.844 19.628 14.301 1.00 34.50 262 CYS A N 1
ATOM 2153 C CA . CYS A 1 262 ? 26.167 18.205 14.367 1.00 34.50 262 CYS A CA 1
ATOM 2154 C C . CYS A 1 262 ? 27.576 17.951 13.808 1.00 34.50 262 CYS A C 1
ATOM 2156 O O . CYS A 1 262 ? 28.350 17.241 14.439 1.00 34.50 262 CYS A O 1
ATOM 2158 N N . MET A 1 263 ? 27.941 18.617 12.706 1.00 30.88 263 MET A N 1
ATOM 2159 C CA . MET A 1 263 ? 29.238 18.463 12.032 1.00 30.88 263 MET A CA 1
ATOM 2160 C C . MET A 1 263 ? 30.426 19.036 12.820 1.00 30.88 263 MET A C 1
ATOM 2162 O O . MET A 1 263 ? 31.497 18.436 12.796 1.00 30.88 263 MET A O 1
ATOM 2166 N N . GLU A 1 264 ? 30.250 20.126 13.574 1.00 32.47 264 GLU A N 1
ATOM 2167 C CA . GLU A 1 264 ? 31.316 20.661 14.447 1.00 32.47 264 GLU A CA 1
ATOM 2168 C C . GLU A 1 264 ? 31.633 19.761 15.654 1.00 32.47 264 GLU A C 1
ATOM 2170 O O . GLU A 1 264 ? 32.683 19.910 16.272 1.00 32.47 264 GLU A O 1
ATOM 2175 N N . LYS A 1 265 ? 30.757 18.801 15.982 1.00 35.34 265 LYS A N 1
ATOM 2176 C CA . LYS A 1 265 ? 30.934 17.875 17.110 1.00 35.34 265 LYS A CA 1
ATOM 2177 C C . LYS A 1 265 ? 31.215 16.429 16.698 1.00 35.34 265 LYS A C 1
ATOM 2179 O O . LYS A 1 265 ? 31.204 15.558 17.564 1.00 35.34 265 LYS A O 1
ATOM 2184 N N . VAL A 1 266 ? 31.485 16.138 15.420 1.00 33.22 266 VAL A N 1
ATOM 2185 C CA . VAL A 1 266 ? 31.863 14.774 14.993 1.00 33.22 266 VAL A CA 1
ATOM 2186 C C . VAL A 1 266 ? 33.359 14.543 15.184 1.00 33.22 266 VAL A C 1
ATOM 2188 O O . VAL A 1 266 ? 34.126 14.307 14.255 1.00 33.22 266 VAL A O 1
ATOM 2191 N N . THR A 1 267 ? 33.758 14.542 16.443 1.00 36.34 267 THR A N 1
ATOM 2192 C CA . THR A 1 267 ? 34.714 13.569 16.949 1.00 36.34 267 THR A CA 1
ATOM 2193 C C . THR A 1 267 ? 33.980 12.777 18.029 1.00 36.34 267 THR A C 1
ATOM 2195 O O . THR A 1 267 ? 33.155 13.313 18.758 1.00 36.34 267 THR A O 1
ATOM 2198 N N . VAL A 1 268 ? 34.290 11.485 18.124 1.00 34.22 268 VAL A N 1
ATOM 2199 C CA . VAL A 1 268 ? 33.835 10.533 19.154 1.00 34.22 268 VAL A CA 1
ATOM 2200 C C . VAL A 1 268 ? 32.553 9.730 18.839 1.00 34.22 268 VAL A C 1
ATOM 2202 O O . VAL A 1 268 ? 31.461 10.249 18.627 1.00 34.22 268 VAL A O 1
ATOM 2205 N N . LYS A 1 269 ? 32.706 8.395 18.890 1.00 37.00 269 LYS A N 1
ATOM 2206 C CA . LYS A 1 269 ? 31.674 7.333 18.853 1.00 37.00 269 LYS A CA 1
ATOM 2207 C C . LYS A 1 269 ? 30.499 7.533 19.837 1.00 37.00 269 LYS A C 1
ATOM 2209 O O . LYS A 1 269 ? 29.505 6.827 19.712 1.00 37.00 269 LYS A O 1
ATOM 2214 N N . GLU A 1 270 ? 30.611 8.458 20.787 1.00 36.84 270 GLU A N 1
ATOM 2215 C CA . GLU A 1 270 ? 29.700 8.668 21.922 1.00 36.84 270 GLU A CA 1
ATOM 2216 C C . GLU A 1 270 ? 28.390 9.391 21.560 1.00 36.84 270 GLU A C 1
ATOM 2218 O O . GLU A 1 270 ? 27.378 9.223 22.239 1.00 36.84 270 GLU A O 1
ATOM 2223 N N . THR A 1 271 ? 28.346 10.157 20.467 1.00 41.25 271 THR A N 1
ATOM 2224 C CA . THR A 1 271 ? 27.165 10.977 20.123 1.00 41.25 271 THR A CA 1
ATOM 2225 C C . THR A 1 271 ? 26.060 10.195 19.394 1.00 41.25 271 THR A C 1
ATOM 2227 O O . THR A 1 271 ? 24.871 10.491 19.554 1.00 41.25 271 THR A O 1
ATOM 2230 N N . MET A 1 272 ? 26.406 9.143 18.639 1.00 42.25 272 MET A N 1
ATOM 2231 C CA . MET A 1 272 ? 25.415 8.313 17.930 1.00 42.25 272 MET A CA 1
ATOM 2232 C C . MET A 1 272 ? 24.659 7.359 18.863 1.00 42.25 272 MET A C 1
ATOM 2234 O O . MET A 1 272 ? 23.462 7.149 18.673 1.00 42.25 272 MET A O 1
ATOM 2238 N N . THR A 1 273 ? 25.328 6.816 19.885 1.00 51.25 273 THR A N 1
ATOM 2239 C CA . THR A 1 273 ? 24.695 5.994 20.931 1.00 51.25 273 THR A CA 1
ATOM 2240 C C . THR A 1 273 ? 23.726 6.821 21.768 1.00 51.25 273 THR A C 1
ATOM 2242 O O . THR A 1 273 ? 22.623 6.359 22.044 1.00 51.25 273 THR A O 1
ATOM 2245 N N . GLN A 1 274 ? 24.075 8.075 22.074 1.00 54.72 274 GLN A N 1
ATOM 2246 C CA . GLN A 1 274 ? 23.180 8.984 22.790 1.00 54.72 274 GLN A CA 1
ATOM 2247 C C . GLN A 1 274 ? 21.940 9.356 21.963 1.00 54.72 274 GLN A C 1
ATOM 2249 O O . GLN A 1 274 ? 20.835 9.399 22.491 1.00 54.72 274 GLN A O 1
ATOM 2254 N N . THR A 1 275 ? 22.092 9.581 20.654 1.00 55.41 275 THR A N 1
ATOM 2255 C CA . THR A 1 275 ? 20.964 9.927 19.769 1.00 55.41 275 THR A CA 1
ATOM 2256 C C . THR A 1 275 ? 19.982 8.760 19.610 1.00 55.41 275 THR A C 1
ATOM 2258 O O . THR A 1 275 ? 18.771 8.968 19.658 1.00 55.41 275 THR A O 1
ATOM 2261 N N . ALA A 1 276 ? 20.487 7.526 19.484 1.00 59.72 276 ALA A N 1
ATOM 2262 C CA . ALA A 1 276 ? 19.652 6.324 19.453 1.00 59.72 276 ALA A CA 1
ATOM 2263 C C . ALA A 1 276 ? 18.939 6.076 20.794 1.00 59.72 276 ALA A C 1
ATOM 2265 O O . ALA A 1 276 ? 17.746 5.779 20.805 1.00 59.72 276 ALA A O 1
ATOM 2266 N N . ALA A 1 277 ? 19.638 6.269 21.919 1.00 63.94 277 ALA A N 1
ATOM 2267 C CA . ALA A 1 277 ? 19.052 6.160 23.254 1.00 63.94 277 ALA A CA 1
ATOM 2268 C C . ALA A 1 277 ? 17.952 7.208 23.487 1.00 63.94 277 ALA A C 1
ATOM 2270 O O . ALA A 1 277 ? 16.888 6.874 24.000 1.00 63.94 277 ALA A O 1
ATOM 2271 N N . ASN A 1 278 ? 18.163 8.452 23.045 1.00 65.25 278 ASN A N 1
ATOM 2272 C CA . ASN A 1 278 ? 17.162 9.515 23.139 1.00 65.25 278 ASN A CA 1
ATOM 2273 C C . ASN A 1 278 ? 15.924 9.207 22.281 1.00 65.25 278 ASN A C 1
ATOM 2275 O O . ASN A 1 278 ? 14.801 9.426 22.725 1.00 65.25 278 ASN A O 1
ATOM 2279 N N . PHE A 1 279 ? 16.119 8.672 21.071 1.00 69.50 279 PHE A N 1
ATOM 2280 C CA . PHE A 1 279 ? 15.019 8.282 20.187 1.00 69.50 279 PHE A CA 1
ATOM 2281 C C . PHE A 1 279 ? 14.219 7.104 20.760 1.00 69.50 279 PHE A C 1
ATOM 2283 O O . PHE A 1 279 ? 12.996 7.175 20.822 1.00 69.50 279 PHE A O 1
ATOM 2290 N N . SER A 1 280 ? 14.894 6.055 21.245 1.00 74.12 280 SER A N 1
ATOM 2291 C CA . SER A 1 280 ? 14.230 4.934 21.929 1.00 74.12 280 SER A CA 1
ATOM 2292 C C . SER A 1 280 ? 13.482 5.415 23.180 1.00 74.12 280 SER A C 1
ATOM 2294 O O . SER A 1 280 ? 12.326 5.045 23.375 1.00 74.12 280 SER A O 1
ATOM 2296 N N . HIS A 1 281 ? 14.068 6.310 23.984 1.00 77.69 281 HIS A N 1
ATOM 2297 C CA . HIS A 1 281 ? 13.403 6.885 25.158 1.00 77.69 281 HIS A CA 1
ATOM 2298 C C . HIS A 1 281 ? 12.116 7.639 24.795 1.00 77.69 281 HIS A C 1
ATOM 2300 O O . HIS A 1 281 ? 11.085 7.434 25.432 1.00 77.69 281 HIS A O 1
ATOM 2306 N N . LEU A 1 282 ? 12.153 8.463 23.745 1.00 76.62 282 LEU A N 1
ATOM 2307 C CA . LEU A 1 282 ? 10.994 9.219 23.274 1.00 76.62 282 LEU A CA 1
ATOM 2308 C C . LEU A 1 282 ? 9.864 8.291 22.794 1.00 76.62 282 LEU A C 1
ATOM 2310 O O . LEU A 1 282 ? 8.704 8.490 23.146 1.00 76.62 282 LEU A O 1
ATOM 2314 N N . LEU A 1 283 ? 10.197 7.220 22.066 1.00 80.50 283 LEU A N 1
ATOM 2315 C CA . LEU A 1 283 ? 9.20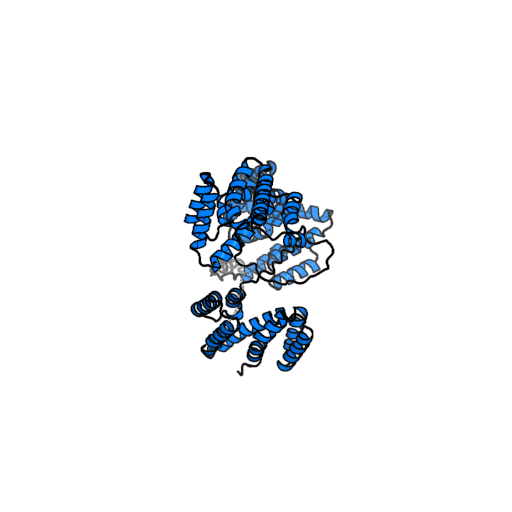5 6.222 21.654 1.00 80.50 283 LEU A CA 1
ATOM 2316 C C . LEU A 1 283 ? 8.566 5.513 22.853 1.00 80.50 283 LEU A C 1
ATOM 2318 O O . LEU A 1 283 ? 7.354 5.311 22.871 1.00 80.50 283 LEU A O 1
ATOM 2322 N N . HIS A 1 284 ? 9.344 5.191 23.888 1.00 84.12 284 HIS A N 1
ATOM 2323 C CA . HIS A 1 284 ? 8.795 4.632 25.123 1.00 84.12 284 HIS A CA 1
ATOM 2324 C C . HIS A 1 284 ? 7.861 5.617 25.850 1.00 84.12 284 HIS A C 1
ATOM 2326 O O . HIS A 1 284 ? 6.861 5.180 26.421 1.00 84.12 284 HIS A O 1
ATOM 2332 N N . GLN A 1 285 ? 8.124 6.929 25.792 1.00 83.31 285 GLN A N 1
ATOM 2333 C CA . GLN A 1 285 ? 7.214 7.953 26.324 1.00 83.31 285 GLN A CA 1
ATOM 2334 C C . GLN A 1 285 ? 5.894 8.014 25.540 1.00 83.31 285 GLN A C 1
ATOM 2336 O O . GLN A 1 285 ? 4.829 8.037 26.155 1.00 83.31 285 GLN A O 1
ATOM 2341 N N . PHE A 1 286 ? 5.943 7.955 24.203 1.00 83.38 286 PHE A N 1
ATOM 2342 C CA . PHE A 1 286 ? 4.734 7.917 23.362 1.00 83.38 286 PHE A CA 1
ATOM 2343 C C . PHE A 1 286 ? 3.877 6.685 23.653 1.00 83.38 286 PHE A C 1
ATOM 2345 O O . PHE A 1 286 ? 2.651 6.747 23.626 1.00 83.38 286 PHE A O 1
ATOM 2352 N N . ILE A 1 287 ? 4.513 5.555 23.959 1.00 86.12 287 ILE A N 1
ATOM 2353 C CA . ILE A 1 287 ? 3.798 4.333 24.322 1.00 86.12 287 ILE A CA 1
ATOM 2354 C C . ILE A 1 287 ? 3.195 4.445 25.724 1.00 86.12 287 ILE A C 1
ATOM 2356 O O . ILE A 1 287 ? 2.071 4.003 25.931 1.00 86.12 287 ILE A O 1
ATOM 2360 N N . ALA A 1 288 ? 3.893 5.056 26.684 1.00 87.06 288 ALA A N 1
ATOM 2361 C CA . ALA A 1 288 ? 3.431 5.165 28.070 1.00 87.06 288 ALA A CA 1
ATOM 2362 C C . ALA A 1 288 ? 2.127 5.969 28.244 1.00 87.06 288 ALA A C 1
ATOM 2364 O O . ALA A 1 288 ? 1.459 5.815 29.265 1.00 87.06 288 ALA A O 1
ATOM 2365 N N . ARG A 1 289 ? 1.749 6.800 27.264 1.00 85.88 289 ARG A N 1
ATOM 2366 C CA . ARG A 1 289 ? 0.473 7.537 27.264 1.00 85.88 289 ARG A CA 1
ATOM 2367 C C . ARG A 1 289 ? -0.710 6.778 26.654 1.00 85.88 289 ARG A C 1
ATOM 2369 O O . ARG A 1 289 ? -1.822 7.292 26.687 1.00 85.88 289 ARG A O 1
ATOM 2376 N N . LEU A 1 290 ? -0.479 5.622 26.031 1.00 81.50 290 LEU A N 1
ATOM 2377 C CA . LEU A 1 290 ? -1.552 4.813 25.444 1.00 81.50 290 LEU A CA 1
ATOM 2378 C C . LEU A 1 290 ? -2.351 4.096 26.542 1.00 81.50 290 LEU A C 1
ATOM 2380 O O . LEU A 1 290 ? -1.877 3.957 27.671 1.00 81.50 290 LEU A O 1
ATOM 2384 N N . GLU A 1 291 ? -3.540 3.593 26.213 1.00 82.44 291 GLU A N 1
ATOM 2385 C CA . GLU A 1 291 ? -4.326 2.774 27.144 1.00 82.44 291 GLU A CA 1
ATOM 2386 C C . GLU A 1 291 ? -3.580 1.474 27.500 1.00 82.44 291 GLU A C 1
ATOM 2388 O O . GLU A 1 291 ? -2.881 0.934 26.641 1.00 82.44 291 GLU A O 1
ATOM 2393 N N . PRO A 1 292 ? -3.733 0.890 28.708 1.00 80.44 292 PRO A N 1
ATOM 2394 C CA . PRO A 1 292 ? -2.923 -0.253 29.154 1.00 80.44 292 PRO A CA 1
ATOM 2395 C C . PRO A 1 292 ? -2.857 -1.429 28.166 1.00 80.44 292 PRO A C 1
ATOM 2397 O O . PRO A 1 292 ? -1.794 -2.019 27.973 1.00 80.44 292 PRO A O 1
ATOM 2400 N N . LYS A 1 293 ? -3.973 -1.730 27.488 1.00 72.81 293 LYS A N 1
ATOM 2401 C CA . LYS A 1 293 ? -4.037 -2.769 26.446 1.00 72.81 293 LYS A CA 1
ATOM 2402 C C . LYS A 1 293 ? -3.248 -2.400 25.182 1.00 72.81 293 LYS A C 1
ATOM 2404 O O . LYS A 1 293 ? -2.636 -3.265 24.566 1.00 72.81 293 LYS A O 1
ATOM 2409 N N . GLU A 1 294 ? -3.250 -1.126 24.800 1.00 76.12 294 GLU A N 1
ATOM 2410 C CA . GLU A 1 294 ? -2.503 -0.602 23.650 1.00 76.12 294 GLU A CA 1
ATOM 2411 C C . GLU A 1 294 ? -1.001 -0.509 23.966 1.00 76.12 294 GLU A C 1
ATOM 2413 O O . GLU A 1 294 ? -0.171 -0.784 23.098 1.00 76.12 294 GLU A O 1
ATOM 2418 N N . GLN A 1 295 ? -0.633 -0.208 25.219 1.00 84.69 295 GLN A N 1
ATOM 2419 C CA . GLN A 1 295 ? 0.768 -0.162 25.650 1.00 84.69 295 GLN A CA 1
ATOM 2420 C C . GLN A 1 295 ? 1.474 -1.503 25.469 1.00 84.69 295 GLN A C 1
ATOM 2422 O O . GLN A 1 295 ? 2.617 -1.540 25.016 1.00 84.69 295 GLN A O 1
ATOM 2427 N N . GLU A 1 296 ? 0.823 -2.603 25.855 1.00 82.88 296 GLU A N 1
ATOM 2428 C CA . GLU A 1 296 ? 1.415 -3.940 25.783 1.00 82.88 296 GLU A CA 1
ATOM 2429 C C . GLU A 1 296 ? 1.807 -4.297 24.343 1.00 82.88 296 GLU A C 1
ATOM 2431 O O . GLU A 1 296 ? 2.924 -4.747 24.085 1.00 82.88 296 GLU A O 1
ATOM 2436 N N . GLN A 1 297 ? 0.917 -4.028 23.390 1.00 80.19 297 GLN A N 1
ATOM 2437 C CA . GLN A 1 297 ? 1.137 -4.351 21.982 1.00 80.19 297 GLN A CA 1
ATOM 2438 C C . GLN A 1 297 ? 2.095 -3.376 21.297 1.00 80.19 297 GLN A C 1
ATOM 2440 O O . GLN A 1 297 ? 2.946 -3.779 20.496 1.00 80.19 297 GLN A O 1
ATOM 2445 N N . ALA A 1 298 ? 2.037 -2.097 21.668 1.00 86.50 298 ALA A N 1
ATOM 2446 C CA . ALA A 1 298 ? 2.983 -1.110 21.178 1.00 86.50 298 ALA A CA 1
ATOM 2447 C C . ALA A 1 298 ? 4.418 -1.407 21.648 1.00 86.50 298 ALA A C 1
ATOM 2449 O O . ALA A 1 298 ? 5.353 -1.237 20.867 1.00 86.50 298 ALA A O 1
ATOM 2450 N N . LYS A 1 299 ? 4.605 -1.934 22.870 1.00 88.75 299 LYS A N 1
ATOM 2451 C CA . LYS A 1 299 ? 5.914 -2.412 23.360 1.00 88.75 299 LYS A CA 1
ATOM 2452 C C . LYS A 1 299 ? 6.446 -3.576 22.523 1.00 88.75 299 LYS A C 1
ATOM 2454 O O . LYS A 1 299 ? 7.602 -3.536 22.112 1.00 88.75 299 LYS A O 1
ATOM 2459 N N . LYS A 1 300 ? 5.605 -4.570 22.212 1.00 88.81 300 LYS A N 1
ATOM 2460 C CA . LYS A 1 300 ? 5.984 -5.710 21.352 1.00 88.81 300 LYS A CA 1
ATOM 2461 C C . LYS A 1 300 ? 6.367 -5.250 19.940 1.00 88.81 300 LYS A C 1
ATOM 2463 O O . LYS A 1 300 ? 7.388 -5.673 19.402 1.00 88.81 300 LYS A O 1
ATOM 2468 N N . THR A 1 301 ? 5.597 -4.324 19.366 1.00 88.56 301 THR A N 1
ATOM 2469 C CA . THR A 1 301 ? 5.887 -3.747 18.041 1.00 88.56 301 THR A CA 1
ATOM 2470 C C . THR A 1 301 ? 7.188 -2.940 18.052 1.00 88.56 301 THR A C 1
ATOM 2472 O O . THR A 1 301 ? 8.028 -3.108 17.165 1.00 88.56 301 THR A O 1
ATOM 2475 N N . LEU A 1 302 ? 7.409 -2.119 19.087 1.00 88.12 302 LEU A N 1
ATOM 2476 C CA . LEU A 1 302 ? 8.649 -1.365 19.254 1.00 88.12 302 LEU A CA 1
ATOM 2477 C C . LEU A 1 302 ? 9.859 -2.297 19.336 1.00 88.12 302 LEU A C 1
ATOM 2479 O O . LEU A 1 302 ? 10.836 -2.069 18.632 1.00 88.12 302 LEU A O 1
ATOM 2483 N N . GLN A 1 303 ? 9.773 -3.375 20.115 1.00 87.19 303 GLN A N 1
ATOM 2484 C CA . GLN A 1 303 ? 10.867 -4.330 20.299 1.00 87.19 303 GLN A CA 1
ATOM 2485 C C . GLN A 1 303 ? 11.362 -4.929 18.972 1.00 87.19 303 GLN A C 1
ATOM 2487 O O . GLN A 1 303 ? 12.563 -5.113 18.778 1.00 87.19 303 GLN A O 1
ATOM 2492 N N . MET A 1 304 ? 10.448 -5.193 18.035 1.00 87.75 304 MET A N 1
ATOM 2493 C CA . MET A 1 304 ? 10.781 -5.612 16.673 1.00 87.75 304 MET A CA 1
ATOM 2494 C C . MET A 1 304 ? 11.376 -4.459 15.853 1.00 87.75 304 MET A C 1
ATOM 2496 O O . MET A 1 304 ? 12.382 -4.631 15.164 1.00 87.75 304 MET A O 1
ATOM 2500 N N . CYS A 1 305 ? 10.770 -3.275 15.926 1.00 87.31 305 CYS A N 1
ATOM 2501 C CA . CYS A 1 305 ? 11.170 -2.114 15.139 1.00 87.31 305 CYS A CA 1
ATOM 2502 C C . CYS A 1 305 ? 12.531 -1.524 15.531 1.00 87.31 305 CYS A C 1
ATOM 2504 O O . CYS A 1 305 ? 13.264 -1.052 14.657 1.00 87.31 305 CYS A O 1
ATOM 2506 N N . GLU A 1 306 ? 12.913 -1.574 16.808 1.00 83.69 306 GLU A N 1
ATOM 2507 C CA . GLU A 1 306 ? 14.186 -1.040 17.304 1.00 83.69 306 GLU A CA 1
ATOM 2508 C C . GLU A 1 306 ? 15.391 -1.660 16.589 1.00 83.69 306 GLU A C 1
ATOM 2510 O O . GLU A 1 306 ? 16.335 -0.946 16.240 1.00 83.69 306 GLU A O 1
ATOM 2515 N N . THR A 1 307 ? 15.342 -2.960 16.271 1.00 82.81 307 THR A N 1
ATOM 2516 C CA . THR A 1 307 ? 16.421 -3.634 15.535 1.00 82.81 307 THR A CA 1
ATOM 2517 C C . THR A 1 307 ? 16.717 -2.955 14.193 1.00 82.81 307 THR A C 1
ATOM 2519 O O . THR A 1 307 ? 17.885 -2.851 13.809 1.00 82.81 307 THR A O 1
ATOM 2522 N N . PHE A 1 308 ? 15.686 -2.468 13.493 1.00 84.25 308 PHE A N 1
ATOM 2523 C CA . PHE A 1 308 ? 15.793 -1.893 12.146 1.00 84.25 308 PHE A CA 1
ATOM 2524 C C . PHE A 1 308 ? 15.974 -0.378 12.156 1.00 84.25 308 PHE A C 1
ATOM 2526 O O . PHE A 1 308 ? 16.738 0.152 11.348 1.00 84.25 308 PHE A O 1
ATOM 2533 N N . LEU A 1 309 ? 15.310 0.332 13.074 1.00 77.56 309 LEU A N 1
ATOM 2534 C CA . LEU A 1 309 ? 15.386 1.793 13.175 1.00 77.56 309 LEU A CA 1
ATOM 2535 C C . LEU A 1 3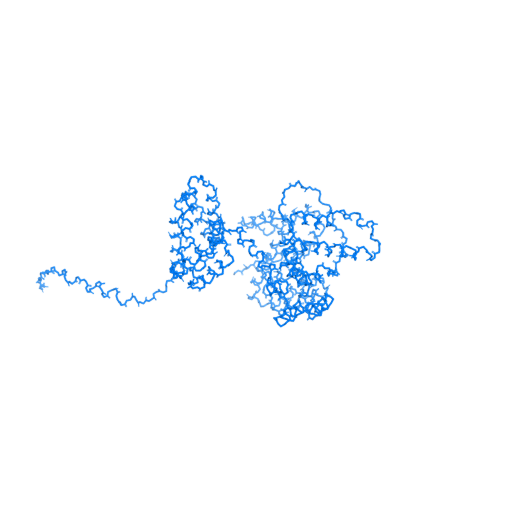09 ? 16.831 2.269 13.400 1.00 77.56 309 LEU A C 1
ATOM 2537 O O . LEU A 1 309 ? 17.241 3.279 12.819 1.00 77.56 309 LEU A O 1
ATOM 2541 N N . PHE A 1 310 ? 17.620 1.493 14.152 1.00 67.38 310 PHE A N 1
ATOM 2542 C CA . PHE A 1 310 ? 19.011 1.801 14.507 1.00 67.38 310 PHE A CA 1
ATOM 2543 C C . PHE A 1 310 ? 20.067 1.012 13.719 1.00 67.38 310 PHE A C 1
ATOM 2545 O O . PHE A 1 310 ? 21.266 1.146 13.986 1.00 67.38 310 PHE A O 1
ATOM 2552 N N . MET A 1 311 ? 19.664 0.190 12.745 1.00 65.19 311 MET A N 1
ATOM 2553 C CA . MET A 1 311 ? 20.615 -0.548 11.915 1.00 65.19 311 MET A CA 1
ATOM 2554 C C . MET A 1 311 ? 21.408 0.432 11.037 1.00 65.19 311 MET A C 1
ATOM 2556 O O . MET A 1 311 ? 20.831 1.241 10.308 1.00 65.19 311 MET A O 1
ATOM 2560 N N . LYS A 1 312 ? 22.746 0.392 11.124 1.00 54.09 312 LYS A N 1
ATOM 2561 C CA . LYS A 1 312 ? 23.619 1.265 10.325 1.00 54.09 312 LYS A CA 1
ATOM 2562 C C . LYS A 1 312 ? 23.521 0.900 8.849 1.00 54.09 312 LYS A C 1
ATOM 2564 O O . LYS A 1 312 ? 23.829 -0.231 8.475 1.00 54.09 312 LYS A O 1
ATOM 2569 N N . ASP A 1 313 ? 23.214 1.887 8.019 1.00 46.59 313 ASP A N 1
ATOM 2570 C CA . ASP A 1 313 ? 23.432 1.783 6.584 1.00 46.59 313 ASP A CA 1
ATOM 2571 C C . ASP A 1 313 ? 24.949 1.776 6.342 1.00 46.59 313 ASP A C 1
ATOM 2573 O O . ASP A 1 313 ? 25.647 2.727 6.701 1.00 46.59 313 ASP A O 1
ATOM 2577 N N . ARG A 1 314 ? 25.516 0.704 5.775 1.00 37.09 314 ARG A N 1
ATOM 2578 C CA . ARG A 1 314 ? 26.974 0.613 5.521 1.00 37.09 314 ARG A CA 1
ATOM 2579 C C . ARG A 1 314 ? 27.448 1.534 4.378 1.00 37.09 314 ARG A C 1
ATOM 2581 O O . ARG A 1 314 ? 28.520 1.318 3.819 1.00 37.09 314 ARG A O 1
ATOM 2588 N N . ARG A 1 315 ? 26.675 2.563 4.015 1.00 40.69 315 ARG A N 1
ATOM 2589 C CA . ARG A 1 315 ? 27.003 3.560 2.989 1.00 40.69 315 ARG A CA 1
ATOM 2590 C C . ARG A 1 315 ? 26.532 4.949 3.411 1.00 40.69 315 ARG A C 1
ATOM 2592 O O . ARG A 1 315 ? 25.449 5.376 3.045 1.00 40.69 315 ARG A O 1
ATOM 2599 N N . SER A 1 316 ? 27.371 5.692 4.125 1.00 34.81 316 SER A N 1
ATOM 2600 C CA . SER A 1 316 ? 27.261 7.156 4.117 1.00 34.81 316 SER A CA 1
ATOM 2601 C C . SER A 1 316 ? 28.617 7.818 4.341 1.00 34.81 316 SER A C 1
ATOM 2603 O O . SER A 1 316 ? 28.840 8.544 5.305 1.00 34.81 316 SER A O 1
ATOM 2605 N N . HIS A 1 317 ? 29.528 7.578 3.402 1.00 34.91 317 HIS A N 1
ATOM 2606 C CA . HIS A 1 317 ? 30.583 8.531 3.083 1.00 34.91 317 HIS A CA 1
ATOM 2607 C C . HIS A 1 317 ? 30.462 8.896 1.609 1.00 34.91 317 HIS A C 1
ATOM 2609 O O . HIS A 1 317 ? 31.220 8.383 0.799 1.00 34.91 317 HIS A O 1
ATOM 2615 N N . HIS A 1 318 ? 29.542 9.794 1.254 1.00 36.84 318 HIS A N 1
ATOM 2616 C CA . HIS A 1 318 ? 29.707 10.568 0.027 1.00 36.84 318 HIS A CA 1
ATOM 2617 C C . HIS A 1 318 ? 29.393 12.043 0.260 1.00 36.84 318 HIS A C 1
ATOM 2619 O O . HIS A 1 318 ? 28.364 12.429 0.806 1.00 36.84 318 HIS A O 1
ATOM 2625 N N . LYS A 1 319 ? 30.401 12.831 -0.115 1.00 39.44 319 LYS A N 1
ATOM 2626 C CA . LYS A 1 319 ? 30.472 14.283 -0.152 1.00 39.44 319 LYS A CA 1
ATOM 2627 C C . LYS A 1 319 ? 29.500 14.831 -1.205 1.00 39.44 319 LYS A C 1
ATOM 2629 O O . LYS A 1 319 ? 29.267 14.179 -2.216 1.00 39.44 319 LYS A O 1
ATOM 2634 N N . ASN A 1 320 ? 29.096 16.081 -0.985 1.00 37.44 320 ASN A N 1
ATOM 2635 C CA . ASN A 1 320 ? 28.426 17.007 -1.904 1.00 37.44 320 ASN A CA 1
ATOM 2636 C C . ASN A 1 320 ? 26.933 16.788 -2.153 1.00 37.44 320 ASN A C 1
ATOM 2638 O O . ASN A 1 320 ? 26.559 16.113 -3.102 1.00 37.44 320 ASN A O 1
ATOM 2642 N N . HIS A 1 321 ? 26.103 17.559 -1.446 1.00 37.62 321 HIS A N 1
ATOM 2643 C CA . HIS A 1 321 ? 24.916 18.136 -2.073 1.00 37.62 321 HIS A CA 1
ATOM 2644 C C . HIS A 1 321 ? 24.810 19.626 -1.741 1.00 37.62 321 HIS A C 1
ATOM 2646 O O . HIS A 1 321 ? 24.840 20.041 -0.583 1.00 37.62 321 HIS A O 1
ATOM 2652 N N . HIS A 1 322 ? 24.772 20.424 -2.809 1.00 33.62 322 HIS A N 1
ATOM 2653 C CA . HIS A 1 322 ? 24.616 21.868 -2.780 1.00 33.62 322 HIS A CA 1
ATOM 2654 C C . HIS A 1 322 ? 23.169 22.278 -2.472 1.00 33.62 322 HIS A C 1
ATOM 2656 O O . HIS A 1 322 ? 22.213 21.553 -2.725 1.00 33.62 322 HIS A O 1
ATOM 2662 N N . ARG A 1 323 ? 23.090 23.488 -1.916 1.00 31.33 323 ARG A N 1
ATOM 2663 C CA . ARG A 1 323 ? 21.933 24.291 -1.511 1.00 31.33 323 ARG A CA 1
ATOM 2664 C C . ARG A 1 323 ? 20.781 24.312 -2.522 1.00 31.33 323 ARG A C 1
ATOM 2666 O O . ARG A 1 323 ? 21.018 24.607 -3.687 1.00 31.33 323 ARG A O 1
ATOM 2673 N N . HIS A 1 324 ? 19.551 24.281 -2.011 1.00 35.03 324 HIS A N 1
ATOM 2674 C CA . HIS A 1 324 ? 18.452 25.061 -2.581 1.00 35.03 324 HIS A CA 1
ATOM 2675 C C . HIS A 1 324 ? 17.755 25.854 -1.470 1.00 35.03 324 HIS A C 1
ATOM 2677 O O . HIS A 1 324 ? 17.162 25.292 -0.555 1.00 35.03 324 HIS A O 1
ATOM 2683 N N . ASN A 1 325 ? 17.886 27.180 -1.551 1.00 33.72 325 ASN A N 1
ATOM 2684 C CA . ASN A 1 325 ? 17.042 28.145 -0.857 1.00 33.72 325 ASN A CA 1
ATOM 2685 C C . ASN A 1 325 ? 15.893 28.474 -1.803 1.00 33.72 325 ASN A C 1
ATOM 2687 O O . ASN A 1 325 ? 16.155 29.067 -2.847 1.00 33.72 325 ASN A O 1
ATOM 2691 N N . THR A 1 326 ? 14.673 28.087 -1.443 1.00 33.66 326 THR A N 1
ATOM 2692 C CA . THR A 1 326 ? 13.385 28.781 -1.658 1.00 33.66 326 THR A CA 1
ATOM 2693 C C . THR A 1 326 ? 12.273 27.744 -1.532 1.00 33.66 326 THR A C 1
ATOM 2695 O O . THR A 1 326 ? 12.247 26.803 -2.304 1.00 33.66 326 THR A O 1
ATOM 2698 N N . HIS A 1 327 ? 11.408 27.880 -0.523 1.00 30.81 327 HIS A N 1
ATOM 2699 C CA . HIS A 1 327 ? 9.947 27.776 -0.640 1.00 30.81 327 HIS A CA 1
ATOM 2700 C C . HIS A 1 327 ? 9.303 28.145 0.708 1.00 30.81 327 HIS A C 1
ATOM 2702 O O . HIS A 1 327 ? 9.783 27.773 1.778 1.00 30.81 327 HIS A O 1
ATOM 2708 N N . GLN A 1 328 ? 8.254 28.965 0.623 1.00 28.22 328 GLN A N 1
ATOM 2709 C CA . GLN A 1 328 ? 7.376 29.369 1.721 1.00 28.22 328 GLN A CA 1
ATOM 2710 C C . GLN A 1 328 ? 6.517 28.190 2.229 1.00 28.22 328 GLN A C 1
ATOM 2712 O O . GLN A 1 328 ? 6.413 27.172 1.545 1.00 28.22 328 GLN A O 1
ATOM 2717 N N . PRO A 1 329 ? 5.918 28.302 3.431 1.00 38.19 329 PRO A N 1
ATOM 2718 C CA . PRO A 1 329 ? 5.433 27.164 4.194 1.00 38.19 329 PRO A CA 1
ATOM 2719 C C . PRO A 1 329 ? 3.959 26.885 3.898 1.00 38.19 329 PRO A C 1
ATOM 2721 O O . PRO A 1 329 ? 3.072 27.506 4.473 1.00 38.19 329 PRO A O 1
ATOM 2724 N N . ASN A 1 330 ? 3.703 25.936 3.009 1.00 31.39 330 ASN A N 1
ATOM 2725 C CA . ASN A 1 330 ? 2.468 25.162 2.972 1.00 31.39 330 ASN A CA 1
ATOM 2726 C C . ASN A 1 330 ? 2.713 23.996 2.024 1.00 31.39 330 ASN A C 1
ATOM 2728 O O . ASN A 1 330 ? 2.651 24.205 0.824 1.00 31.39 330 ASN A O 1
ATOM 2732 N N . GLU A 1 331 ? 3.013 22.804 2.548 1.00 30.20 331 GLU A N 1
ATOM 2733 C CA . GLU A 1 331 ? 2.584 21.562 1.902 1.00 30.20 331 GLU A CA 1
ATOM 2734 C C . GLU A 1 331 ? 2.837 20.312 2.748 1.00 30.20 331 GLU A C 1
ATOM 2736 O O . GLU A 1 331 ? 3.843 20.127 3.435 1.00 30.20 331 GLU A O 1
ATOM 2741 N N . ILE A 1 332 ? 1.821 19.470 2.667 1.00 32.84 332 ILE A N 1
ATOM 2742 C CA . ILE A 1 332 ? 1.658 18.128 3.187 1.00 32.84 332 ILE A CA 1
ATOM 2743 C C . ILE A 1 332 ? 2.687 17.200 2.516 1.00 32.84 332 ILE A C 1
ATOM 2745 O O . ILE A 1 332 ? 2.825 17.206 1.300 1.00 32.84 332 ILE A O 1
ATOM 2749 N N . LEU A 1 333 ? 3.386 16.388 3.319 1.00 35.06 333 LEU A N 1
ATOM 2750 C CA . LEU A 1 333 ? 4.087 15.155 2.919 1.00 35.06 333 LEU A CA 1
ATOM 2751 C C . LEU A 1 333 ? 4.886 15.205 1.601 1.00 35.06 333 LEU A C 1
ATOM 2753 O O . LEU A 1 333 ? 4.636 14.435 0.677 1.00 35.06 333 LEU A O 1
ATOM 2757 N N . HIS A 1 334 ? 5.963 15.987 1.554 1.00 31.22 334 HIS A N 1
ATOM 2758 C CA . HIS A 1 334 ? 6.986 15.813 0.518 1.00 31.22 334 HIS A CA 1
ATOM 2759 C C . HIS A 1 334 ? 8.025 14.741 0.915 1.00 31.22 334 HIS A C 1
ATOM 2761 O O . HIS A 1 334 ? 9.230 14.974 0.914 1.00 31.22 334 HIS A O 1
ATOM 2767 N N . TYR A 1 335 ? 7.571 13.510 1.195 1.00 31.84 335 TYR A N 1
ATOM 2768 C CA . TYR A 1 335 ? 8.430 12.313 1.181 1.00 31.84 335 TYR A CA 1
ATOM 2769 C C . TYR A 1 335 ? 8.667 11.846 -0.261 1.00 31.84 335 TYR A C 1
ATOM 2771 O O . TYR A 1 335 ? 8.497 10.676 -0.607 1.00 31.84 335 TYR A O 1
ATOM 2779 N N . ARG A 1 336 ? 9.124 12.755 -1.126 1.00 27.50 336 ARG A N 1
ATOM 2780 C CA . ARG A 1 336 ? 9.750 12.353 -2.383 1.00 27.50 336 ARG A CA 1
ATOM 2781 C C . ARG A 1 336 ? 11.181 11.941 -2.038 1.00 27.50 336 ARG A C 1
ATOM 2783 O O . ARG A 1 336 ? 12.125 12.711 -2.175 1.00 27.50 336 ARG A O 1
ATOM 2790 N N . HIS A 1 337 ? 11.317 10.724 -1.506 1.00 34.06 337 HIS A N 1
ATOM 2791 C CA . HIS A 1 337 ? 12.596 10.027 -1.457 1.00 34.06 337 HIS A CA 1
ATOM 2792 C C . HIS A 1 337 ? 13.108 9.946 -2.900 1.00 34.06 337 HIS A C 1
ATOM 2794 O O . HIS A 1 337 ? 12.730 9.045 -3.644 1.00 34.06 337 HIS A O 1
ATOM 2800 N N . HIS A 1 338 ? 14.006 10.846 -3.291 1.00 33.44 338 HIS A N 1
ATOM 2801 C CA . HIS A 1 338 ? 15.025 10.502 -4.275 1.00 33.44 338 HIS A CA 1
ATOM 2802 C C . HIS A 1 338 ? 16.011 9.536 -3.601 1.00 33.44 338 HIS A C 1
ATOM 2804 O O . HIS A 1 338 ? 17.169 9.854 -3.360 1.00 33.44 338 HIS A O 1
ATOM 2810 N N . GLU A 1 339 ? 15.525 8.344 -3.256 1.00 30.42 339 GLU A N 1
ATOM 2811 C CA . GLU A 1 339 ? 16.394 7.184 -3.188 1.00 30.42 339 GLU A CA 1
ATOM 2812 C C . GLU A 1 339 ? 16.545 6.657 -4.616 1.00 30.42 339 GLU A C 1
ATOM 2814 O O . GLU A 1 339 ? 15.552 6.597 -5.349 1.00 30.42 339 GLU A O 1
ATOM 2819 N N . PRO A 1 340 ? 17.755 6.272 -5.040 1.00 34.72 340 PRO A N 1
ATOM 2820 C CA . PRO A 1 340 ? 17.923 5.618 -6.319 1.00 34.72 340 PRO A CA 1
ATOM 2821 C C . PRO A 1 340 ? 17.133 4.310 -6.259 1.00 34.72 340 PRO A C 1
ATOM 2823 O O . PRO A 1 340 ? 17.502 3.381 -5.541 1.00 34.72 340 PRO A O 1
ATOM 2826 N N . ILE A 1 341 ? 16.035 4.242 -7.017 1.00 32.88 341 ILE A N 1
ATOM 2827 C CA . ILE A 1 341 ? 15.484 2.980 -7.519 1.00 32.88 341 ILE A CA 1
ATOM 2828 C C . ILE A 1 341 ? 16.685 2.122 -7.927 1.00 32.88 341 ILE A C 1
ATOM 2830 O O . ILE A 1 341 ? 17.650 2.664 -8.476 1.00 32.88 341 ILE A O 1
ATOM 2834 N N . ASP A 1 342 ? 16.682 0.817 -7.652 1.00 46.25 342 ASP A N 1
ATOM 2835 C CA . ASP A 1 342 ? 17.651 -0.056 -8.304 1.00 46.25 342 ASP A CA 1
ATOM 2836 C C . ASP A 1 342 ? 17.398 0.047 -9.817 1.00 46.25 342 ASP A C 1
ATOM 2838 O O . ASP A 1 342 ? 16.521 -0.616 -10.368 1.00 46.25 342 ASP A O 1
ATOM 2842 N N . ILE A 1 343 ? 18.127 0.969 -10.458 1.00 57.47 343 ILE A N 1
ATOM 2843 C CA . ILE A 1 343 ? 17.943 1.402 -11.844 1.00 57.47 343 ILE A CA 1
ATOM 2844 C C . ILE A 1 343 ? 17.886 0.168 -12.755 1.00 57.47 343 ILE A C 1
ATOM 2846 O O . ILE A 1 343 ? 17.110 0.125 -13.699 1.00 57.47 343 ILE A O 1
ATOM 2850 N N . LEU A 1 344 ? 18.640 -0.883 -12.418 1.00 63.44 344 LEU A N 1
ATOM 2851 C CA . LEU A 1 344 ? 18.739 -2.097 -13.212 1.00 63.44 344 LEU A CA 1
ATOM 2852 C C . LEU A 1 344 ? 17.497 -3.000 -13.098 1.00 63.44 344 LEU A C 1
ATOM 2854 O O . LEU A 1 344 ? 17.019 -3.491 -14.118 1.00 63.44 344 LEU A O 1
ATOM 2858 N N . ALA A 1 345 ? 16.933 -3.179 -11.899 1.00 56.72 345 ALA A N 1
ATOM 2859 C CA . ALA A 1 345 ? 15.728 -3.994 -11.708 1.00 56.72 345 ALA A CA 1
ATOM 2860 C C . ALA A 1 345 ? 14.501 -3.383 -12.407 1.00 56.72 345 ALA A C 1
ATOM 2862 O O . ALA A 1 345 ? 13.731 -4.088 -13.060 1.00 56.72 345 ALA A O 1
ATOM 2863 N N . HIS A 1 346 ? 14.367 -2.054 -12.344 1.00 63.94 346 HIS A N 1
ATOM 2864 C CA . HIS A 1 346 ? 13.339 -1.321 -13.091 1.00 63.94 346 HIS A CA 1
ATOM 2865 C C . HIS A 1 346 ? 13.521 -1.466 -14.606 1.00 63.94 346 HIS A C 1
ATOM 2867 O O . HIS A 1 346 ? 12.548 -1.664 -15.336 1.00 63.94 346 HIS A O 1
ATOM 2873 N N . HIS A 1 347 ? 14.769 -1.458 -15.083 1.00 67.38 347 HIS A N 1
ATOM 2874 C CA . HIS A 1 347 ? 15.066 -1.699 -16.490 1.00 67.38 347 HIS A CA 1
ATOM 2875 C C . HIS A 1 347 ? 14.693 -3.121 -16.945 1.00 67.38 347 HIS A C 1
ATOM 2877 O O . HIS A 1 347 ? 14.101 -3.277 -18.014 1.00 67.38 347 HIS A O 1
ATOM 2883 N N . PHE A 1 348 ? 14.924 -4.157 -16.130 1.00 73.44 348 PHE A N 1
ATOM 2884 C CA . PHE A 1 348 ? 14.545 -5.542 -16.463 1.00 73.44 348 PHE A CA 1
ATOM 2885 C C . PHE A 1 348 ? 13.046 -5.760 -16.661 1.00 73.44 348 PHE A C 1
ATOM 2887 O O . PHE A 1 348 ? 12.661 -6.652 -17.414 1.00 73.44 348 PHE A O 1
ATOM 2894 N N . GLN A 1 349 ? 12.207 -4.962 -16.003 1.00 67.88 349 GLN A N 1
ATOM 2895 C CA . GLN A 1 349 ? 10.751 -5.047 -16.135 1.00 67.88 349 GLN A CA 1
ATOM 2896 C C . GLN A 1 349 ? 10.206 -4.209 -17.301 1.00 67.88 349 GLN A C 1
ATOM 2898 O O . GLN A 1 349 ? 9.057 -4.387 -17.698 1.00 67.88 349 GLN A O 1
ATOM 2903 N N . LYS A 1 350 ? 11.016 -3.300 -17.862 1.00 74.62 350 LYS A N 1
ATOM 2904 C CA . LYS A 1 350 ? 10.598 -2.377 -18.925 1.00 74.62 350 LYS A CA 1
ATOM 2905 C C . LYS A 1 350 ? 11.432 -2.540 -20.194 1.00 74.62 350 LYS A C 1
ATOM 2907 O O . LYS A 1 350 ? 11.102 -3.335 -21.069 1.00 74.62 350 LYS A O 1
ATOM 2912 N N . ASN A 1 351 ? 12.512 -1.773 -20.312 1.00 73.44 351 ASN A N 1
ATOM 2913 C CA . ASN A 1 351 ? 13.304 -1.614 -21.536 1.00 73.44 351 ASN A CA 1
ATOM 2914 C C . ASN A 1 351 ? 14.298 -2.765 -21.797 1.00 73.44 351 ASN A C 1
ATOM 2916 O O . ASN A 1 351 ? 14.789 -2.897 -22.917 1.00 73.44 351 ASN A O 1
ATOM 2920 N N . LEU A 1 352 ? 14.563 -3.613 -20.798 1.00 83.44 352 LEU A N 1
ATOM 2921 C CA . LEU A 1 352 ? 15.410 -4.808 -20.882 1.00 83.44 352 LEU A CA 1
ATOM 2922 C C . LEU A 1 352 ? 14.625 -6.111 -20.640 1.00 83.44 352 LEU A C 1
ATOM 2924 O O . LEU A 1 352 ? 15.219 -7.139 -20.310 1.00 83.44 352 LEU A O 1
ATOM 2928 N N . LYS A 1 353 ? 13.294 -6.098 -20.811 1.00 87.56 353 LYS A N 1
ATOM 2929 C CA . LYS A 1 353 ? 12.447 -7.291 -20.612 1.00 87.56 353 LYS A CA 1
ATOM 2930 C C . LYS A 1 353 ? 12.764 -8.447 -21.572 1.00 87.56 353 LYS A C 1
ATOM 2932 O O . LYS A 1 353 ? 12.436 -9.584 -21.262 1.00 87.56 353 LYS A O 1
ATOM 2937 N N . TRP A 1 354 ? 13.407 -8.152 -22.705 1.00 88.81 354 TRP A N 1
ATOM 2938 C CA . TRP A 1 354 ? 13.818 -9.121 -23.728 1.00 88.81 354 TRP A CA 1
ATOM 2939 C C . TRP A 1 354 ? 15.003 -10.006 -23.308 1.00 88.81 354 TRP A C 1
ATOM 2941 O O . TRP A 1 354 ? 15.278 -11.003 -23.972 1.00 88.81 354 TRP A O 1
ATOM 2951 N N . LEU A 1 355 ? 15.711 -9.653 -22.230 1.00 87.94 355 LEU A N 1
ATOM 2952 C CA . LEU A 1 355 ? 16.760 -10.496 -21.662 1.00 87.94 355 LEU A CA 1
ATOM 2953 C C . LEU A 1 355 ? 16.158 -11.753 -21.028 1.00 87.94 355 LEU A C 1
ATOM 2955 O O . LEU A 1 355 ? 15.100 -11.696 -20.397 1.00 87.94 355 LEU A O 1
ATOM 2959 N N . THR A 1 356 ? 16.867 -12.875 -21.125 1.00 88.88 356 THR A N 1
ATOM 2960 C CA . THR A 1 356 ? 16.506 -14.083 -20.370 1.00 88.88 356 THR A CA 1
ATOM 2961 C C . THR A 1 356 ? 16.785 -13.889 -18.879 1.00 88.88 356 THR A C 1
ATOM 2963 O O . THR A 1 356 ? 17.606 -13.055 -18.497 1.00 88.88 356 THR A O 1
ATOM 2966 N N . GLU A 1 357 ? 16.148 -14.680 -18.011 1.00 80.38 357 GLU A N 1
ATOM 2967 C CA . GLU A 1 357 ? 16.416 -14.601 -16.565 1.00 80.38 357 GLU A CA 1
ATOM 2968 C C . GLU A 1 357 ? 17.888 -14.879 -16.227 1.00 80.38 357 GLU A C 1
ATOM 2970 O O . GLU A 1 357 ? 18.455 -14.190 -15.384 1.00 80.38 357 GLU A O 1
ATOM 2975 N N . ALA A 1 358 ? 18.546 -15.783 -16.962 1.00 84.69 358 ALA A N 1
ATOM 2976 C CA . ALA A 1 358 ? 19.981 -16.030 -16.818 1.00 84.69 358 ALA A CA 1
ATOM 2977 C C . ALA A 1 358 ? 20.833 -14.797 -17.184 1.00 84.69 358 ALA A C 1
ATOM 2979 O O . ALA A 1 358 ? 21.767 -14.451 -16.468 1.00 84.69 358 ALA A O 1
ATOM 2980 N N . GLN A 1 359 ? 20.489 -14.090 -18.266 1.00 88.00 359 GLN A N 1
ATOM 2981 C CA . GLN A 1 359 ? 21.182 -12.859 -18.667 1.00 88.00 359 GLN A CA 1
ATOM 2982 C C . GLN A 1 359 ? 20.938 -11.711 -17.680 1.00 88.00 359 GLN A C 1
ATOM 2984 O O . GLN A 1 359 ? 21.837 -10.908 -17.430 1.00 88.00 359 GLN A O 1
ATOM 2989 N N . LYS A 1 360 ? 19.727 -11.616 -17.115 1.00 85.50 360 LYS A N 1
ATOM 2990 C CA . LYS A 1 360 ? 19.411 -10.645 -16.059 1.00 85.50 360 LYS A CA 1
ATOM 2991 C C . LYS A 1 360 ? 20.243 -10.919 -14.813 1.00 85.50 360 LYS A C 1
ATOM 2993 O O . LYS A 1 360 ? 20.807 -9.974 -14.268 1.00 85.50 360 LYS A O 1
ATOM 2998 N N . GLU A 1 361 ? 20.360 -12.181 -14.406 1.00 77.25 361 GLU A N 1
ATOM 2999 C CA . GLU A 1 361 ? 21.170 -12.570 -13.252 1.00 77.25 361 GLU A CA 1
ATOM 3000 C C . GLU A 1 361 ? 22.651 -12.258 -13.459 1.00 77.25 361 GLU A C 1
ATOM 3002 O O . GLU A 1 361 ? 23.256 -11.606 -12.614 1.00 77.25 361 GLU A O 1
ATOM 3007 N N . GLU A 1 362 ? 23.203 -12.553 -14.637 1.00 83.88 362 GLU A N 1
ATOM 3008 C CA . GLU A 1 362 ? 24.591 -12.202 -14.961 1.00 83.88 362 GLU A CA 1
ATOM 3009 C C . GLU A 1 362 ? 24.849 -10.683 -14.833 1.00 83.88 362 GLU A C 1
ATOM 3011 O O . GLU A 1 362 ? 25.874 -10.249 -14.305 1.00 83.88 362 GLU A O 1
ATOM 3016 N N . LEU A 1 363 ? 23.895 -9.837 -15.240 1.00 80.81 363 LEU A N 1
ATOM 3017 C CA . LEU A 1 363 ? 24.004 -8.383 -15.059 1.00 80.81 363 LEU A CA 1
ATOM 3018 C C . LEU A 1 363 ? 23.849 -7.950 -13.590 1.00 80.81 363 LEU A C 1
ATOM 3020 O O . LEU A 1 363 ? 24.470 -6.957 -13.189 1.00 80.81 363 LEU A O 1
ATOM 3024 N N . ARG A 1 364 ? 23.046 -8.662 -12.781 1.00 78.50 364 ARG A N 1
ATOM 3025 C CA . ARG A 1 364 ? 22.961 -8.435 -11.325 1.00 78.50 364 ARG A CA 1
ATOM 3026 C C . ARG A 1 364 ? 24.292 -8.763 -10.662 1.00 78.50 364 ARG A C 1
ATOM 3028 O O . ARG A 1 364 ? 24.810 -7.928 -9.922 1.00 78.50 364 ARG A O 1
ATOM 3035 N N . GLU A 1 365 ? 24.881 -9.907 -10.989 1.00 75.94 365 GLU A N 1
ATOM 3036 C CA . GLU A 1 365 ? 26.187 -10.329 -10.487 1.00 75.94 365 GLU A CA 1
ATOM 3037 C C . GLU A 1 365 ? 27.281 -9.326 -10.854 1.00 75.94 365 GLU A C 1
ATOM 3039 O O . GLU A 1 365 ? 28.028 -8.892 -9.978 1.00 75.94 365 GLU A O 1
ATOM 3044 N N . MET A 1 366 ? 27.334 -8.864 -12.111 1.00 78.31 366 MET A N 1
ATOM 3045 C CA . MET A 1 366 ? 28.277 -7.817 -12.525 1.00 78.31 366 MET A CA 1
ATOM 3046 C C . MET A 1 366 ? 28.139 -6.560 -11.655 1.00 78.31 366 MET A C 1
ATOM 3048 O O . MET A 1 366 ? 29.135 -5.986 -11.208 1.00 78.31 366 MET A O 1
ATOM 3052 N N . LYS A 1 367 ? 26.907 -6.143 -11.354 1.00 71.12 367 LYS A N 1
ATOM 3053 C CA . LYS A 1 367 ? 26.651 -4.993 -10.481 1.00 71.12 367 LYS A CA 1
ATOM 3054 C C . LYS A 1 367 ? 27.096 -5.247 -9.034 1.00 71.12 367 LYS A C 1
ATOM 3056 O O . LYS A 1 367 ? 27.671 -4.348 -8.418 1.00 71.12 367 LYS A O 1
ATOM 3061 N N . VAL A 1 368 ? 26.857 -6.445 -8.494 1.00 71.81 368 VAL A N 1
ATOM 3062 C CA . VAL A 1 368 ? 27.300 -6.858 -7.145 1.00 71.81 368 VAL A CA 1
ATOM 3063 C C . VAL A 1 368 ? 28.827 -6.889 -7.054 1.00 71.81 368 VAL A C 1
ATOM 3065 O O . VAL A 1 368 ? 29.393 -6.395 -6.082 1.00 71.81 368 VAL A O 1
ATOM 3068 N N . GLN A 1 369 ? 29.498 -7.357 -8.107 1.00 68.69 369 GLN A N 1
ATOM 3069 C CA . GLN A 1 369 ? 30.957 -7.365 -8.252 1.00 68.69 369 GLN A CA 1
ATOM 3070 C C . GLN A 1 369 ? 31.565 -5.960 -8.434 1.00 68.69 369 GLN A C 1
ATOM 3072 O O . GLN A 1 369 ? 32.779 -5.824 -8.576 1.00 68.69 369 GLN A O 1
ATOM 3077 N N . GLY A 1 370 ? 30.744 -4.904 -8.439 1.00 71.38 370 GLY A N 1
ATOM 3078 C CA . GLY A 1 370 ? 31.203 -3.523 -8.561 1.00 71.38 370 GLY A CA 1
ATOM 3079 C C . GLY A 1 370 ? 31.650 -3.141 -9.972 1.00 71.38 370 GLY A C 1
ATOM 3080 O O . GLY A 1 370 ? 32.387 -2.168 -10.125 1.00 71.38 370 GLY A O 1
ATOM 3081 N N . LYS A 1 371 ? 31.214 -3.884 -10.999 1.00 76.00 371 LYS A N 1
ATOM 3082 C CA . LYS A 1 371 ? 31.492 -3.555 -12.400 1.00 76.00 371 LYS A CA 1
ATOM 3083 C C . LYS A 1 371 ? 30.918 -2.190 -12.761 1.00 76.00 371 LYS A C 1
ATOM 3085 O O . LYS A 1 371 ? 29.839 -1.798 -12.309 1.00 76.00 371 LYS A O 1
ATOM 3090 N N . SER A 1 372 ? 31.661 -1.463 -13.586 1.00 77.25 372 SER A N 1
ATOM 3091 C CA . SER A 1 372 ? 31.279 -0.135 -14.059 1.00 77.25 372 SER A CA 1
ATOM 3092 C C . SER A 1 372 ? 29.998 -0.181 -14.900 1.00 77.25 372 SER A C 1
ATOM 3094 O O . SER A 1 372 ? 29.631 -1.208 -15.482 1.00 77.25 372 SER A O 1
ATOM 3096 N N . LYS A 1 373 ? 29.302 0.959 -15.003 1.00 72.25 373 LYS A N 1
ATOM 3097 C CA . LYS A 1 373 ? 28.109 1.071 -15.860 1.00 72.25 373 LYS A CA 1
ATOM 3098 C C . LYS A 1 373 ? 28.462 0.821 -17.327 1.00 72.25 373 LYS A C 1
ATOM 3100 O O . LYS A 1 373 ? 27.644 0.300 -18.076 1.00 72.25 373 LYS A O 1
ATOM 3105 N N . GLU A 1 374 ? 29.679 1.165 -17.725 1.00 76.88 374 GLU A N 1
ATOM 3106 C CA . GLU A 1 374 ? 30.257 0.928 -19.040 1.00 76.88 374 GLU A CA 1
ATOM 3107 C C . GLU A 1 374 ? 30.407 -0.570 -19.330 1.00 76.88 374 GLU A C 1
ATOM 3109 O O . GLU A 1 374 ? 30.006 -1.012 -20.407 1.00 76.88 374 GLU A O 1
ATOM 3114 N N . GLU A 1 375 ? 30.911 -1.352 -18.370 1.00 82.75 375 GLU A N 1
ATOM 3115 C CA . GLU A 1 375 ? 31.016 -2.815 -18.480 1.00 82.75 375 GLU A CA 1
ATOM 3116 C C . GLU A 1 375 ? 29.630 -3.468 -18.588 1.00 82.75 375 GLU A C 1
ATOM 3118 O O . GLU A 1 375 ? 29.400 -4.288 -19.477 1.00 82.75 375 GLU A O 1
ATOM 3123 N N . ILE A 1 376 ? 28.677 -3.056 -17.745 1.00 82.44 376 ILE A N 1
ATOM 3124 C CA . ILE A 1 376 ? 27.292 -3.561 -17.780 1.00 82.44 376 ILE A CA 1
ATOM 3125 C C . ILE A 1 376 ? 26.619 -3.205 -19.115 1.00 82.44 376 ILE A C 1
ATOM 3127 O O . ILE A 1 376 ? 26.006 -4.056 -19.759 1.00 82.44 376 ILE A O 1
ATOM 3131 N N . LYS A 1 377 ? 26.780 -1.963 -19.588 1.00 80.44 377 LYS A N 1
ATOM 3132 C CA . LYS A 1 377 ? 26.292 -1.513 -20.901 1.00 80.44 377 LYS A CA 1
ATOM 3133 C C . LYS A 1 377 ? 26.885 -2.347 -22.038 1.00 80.44 377 LYS A C 1
ATOM 3135 O O . LYS A 1 377 ? 26.166 -2.725 -22.962 1.00 80.44 377 LYS A O 1
ATOM 3140 N N . HIS A 1 378 ? 28.186 -2.631 -21.983 1.00 84.31 378 HIS A N 1
ATOM 3141 C CA . HIS A 1 378 ? 28.853 -3.464 -22.979 1.00 84.31 378 HIS A CA 1
ATOM 3142 C C . HIS A 1 378 ? 28.272 -4.881 -22.996 1.00 84.31 378 HIS A C 1
ATOM 3144 O O . HIS A 1 378 ? 28.002 -5.416 -24.069 1.00 84.31 378 HIS A O 1
ATOM 3150 N N . LYS A 1 379 ? 27.992 -5.455 -21.824 1.00 89.31 379 LYS A N 1
ATOM 3151 C CA . LYS A 1 379 ? 27.378 -6.779 -21.714 1.00 89.31 379 LYS A CA 1
ATOM 3152 C C . LYS A 1 379 ? 25.955 -6.827 -22.279 1.00 89.31 379 LYS A C 1
ATOM 3154 O O . LYS A 1 379 ? 25.639 -7.727 -23.051 1.00 89.31 379 LYS A O 1
ATOM 3159 N N . ILE A 1 380 ? 25.125 -5.820 -21.992 1.00 88.38 380 ILE A N 1
ATOM 3160 C CA . ILE A 1 380 ? 23.782 -5.695 -22.591 1.00 88.38 380 ILE A CA 1
ATOM 3161 C C . ILE A 1 380 ? 23.873 -5.657 -24.124 1.00 88.38 380 ILE A C 1
ATOM 3163 O O . ILE A 1 380 ? 23.099 -6.326 -24.808 1.00 88.38 380 ILE A O 1
ATOM 3167 N N . LYS A 1 381 ? 24.851 -4.924 -24.674 1.00 86.69 381 LYS A N 1
ATOM 3168 C CA . LYS A 1 381 ? 25.098 -4.897 -26.121 1.00 86.69 381 LYS A CA 1
ATOM 3169 C C . LYS A 1 381 ? 25.469 -6.282 -26.664 1.00 86.69 381 LYS A C 1
ATOM 3171 O O . LYS A 1 381 ? 24.951 -6.662 -27.707 1.00 86.69 381 LYS A O 1
ATOM 3176 N N . GLN A 1 382 ? 26.320 -7.038 -25.969 1.00 89.75 382 GLN A N 1
ATOM 3177 C CA . GLN A 1 382 ? 26.683 -8.402 -26.378 1.00 89.75 382 GLN A CA 1
ATOM 3178 C C . GLN A 1 382 ? 25.459 -9.325 -26.434 1.00 89.75 382 GLN A C 1
ATOM 3180 O O . GLN A 1 382 ? 25.296 -10.054 -27.409 1.00 89.75 382 GLN A O 1
ATOM 3185 N N . PHE A 1 383 ? 24.570 -9.260 -25.437 1.00 93.31 383 PHE A N 1
ATOM 3186 C CA . PHE A 1 383 ? 23.324 -10.030 -25.460 1.00 93.31 383 PHE A CA 1
ATOM 3187 C C . PHE A 1 383 ? 22.418 -9.643 -26.622 1.00 93.31 383 PHE A C 1
ATOM 3189 O O . PHE A 1 383 ? 21.833 -10.517 -27.252 1.00 93.31 383 PHE A O 1
ATOM 3196 N N . TYR A 1 384 ? 22.329 -8.349 -26.926 1.00 89.31 384 TYR A N 1
ATOM 3197 C CA . TYR A 1 384 ? 21.526 -7.859 -28.039 1.00 89.31 384 TYR A CA 1
ATOM 3198 C C . TYR A 1 384 ? 22.093 -8.302 -29.398 1.00 89.31 384 TYR A C 1
ATOM 3200 O O . TYR A 1 384 ? 21.343 -8.738 -30.269 1.00 89.31 384 TYR A O 1
ATOM 3208 N N . ASP A 1 385 ? 23.413 -8.224 -29.586 1.00 87.38 385 ASP A N 1
ATOM 3209 C CA . ASP A 1 385 ? 24.066 -8.639 -30.834 1.00 87.38 385 ASP A CA 1
ATOM 3210 C C . ASP A 1 385 ? 23.918 -10.152 -31.076 1.00 87.38 385 ASP A C 1
ATOM 3212 O O . ASP A 1 385 ? 23.774 -10.575 -32.225 1.00 87.38 385 ASP A O 1
ATOM 3216 N N . ALA A 1 386 ? 23.894 -10.942 -29.996 1.00 91.62 386 ALA A N 1
ATOM 3217 C CA . ALA A 1 386 ? 23.694 -12.390 -30.011 1.00 91.62 386 ALA A CA 1
ATOM 3218 C C . ALA A 1 386 ? 22.227 -12.827 -30.192 1.00 91.62 386 ALA A C 1
ATOM 3220 O O . ALA A 1 386 ? 21.965 -14.025 -30.314 1.00 91.62 386 ALA A O 1
ATOM 3221 N N . LEU A 1 387 ? 21.262 -11.897 -30.200 1.00 90.50 387 LEU A N 1
ATOM 3222 C CA . LEU A 1 387 ? 19.870 -12.246 -30.476 1.00 90.50 387 LEU A CA 1
ATOM 3223 C C . LEU A 1 387 ? 19.698 -12.753 -31.918 1.00 90.50 387 LEU A C 1
ATOM 3225 O O . LEU A 1 387 ? 20.340 -12.232 -32.835 1.00 90.50 387 LEU A O 1
ATOM 3229 N N . PRO A 1 388 ? 18.762 -13.688 -32.144 1.00 91.38 388 PRO A N 1
ATOM 3230 C CA . PRO A 1 388 ? 18.246 -13.983 -33.476 1.00 91.38 388 PRO A CA 1
ATOM 3231 C C . PRO A 1 388 ? 17.724 -12.718 -34.175 1.00 91.38 388 PRO A C 1
ATOM 3233 O O . PRO A 1 388 ? 17.122 -11.851 -33.531 1.00 91.38 388 PRO A O 1
ATOM 3236 N N . ASP A 1 389 ? 17.951 -12.598 -35.485 1.00 88.44 389 ASP A N 1
ATOM 3237 C CA . ASP A 1 389 ? 17.621 -11.380 -36.238 1.00 88.44 389 ASP A CA 1
ATOM 3238 C C . ASP A 1 389 ? 16.120 -11.055 -36.240 1.00 88.44 389 ASP A C 1
ATOM 3240 O O . ASP A 1 389 ? 15.760 -9.878 -36.220 1.00 88.44 389 ASP A O 1
ATOM 3244 N N . ASP A 1 390 ? 15.255 -12.068 -36.156 1.00 88.75 390 ASP A N 1
ATOM 3245 C CA . ASP A 1 390 ? 13.799 -11.946 -36.013 1.00 88.75 390 ASP A CA 1
ATOM 3246 C C . ASP A 1 390 ? 13.370 -11.362 -34.654 1.00 88.75 390 ASP A C 1
ATOM 3248 O O . ASP A 1 390 ? 12.333 -10.706 -34.563 1.00 88.75 390 ASP A O 1
ATOM 3252 N N . LYS A 1 391 ? 14.187 -11.518 -33.602 1.00 88.31 391 LYS A N 1
ATOM 3253 C CA . LYS A 1 391 ? 13.907 -10.998 -32.247 1.00 88.31 391 LYS A CA 1
ATOM 3254 C C . LYS A 1 391 ? 14.509 -9.622 -31.975 1.00 88.31 391 LYS A C 1
ATOM 3256 O O . LYS A 1 391 ? 14.068 -8.911 -31.067 1.00 88.31 391 LYS A O 1
ATOM 3261 N N . LYS A 1 392 ? 15.509 -9.205 -32.756 1.00 88.44 392 LYS A N 1
ATOM 3262 C CA . LYS A 1 392 ? 16.145 -7.891 -32.592 1.00 88.44 392 LYS A CA 1
ATOM 3263 C C . LYS A 1 392 ? 15.176 -6.700 -32.763 1.00 88.44 392 LYS A C 1
ATOM 3265 O O . LYS A 1 392 ? 15.342 -5.746 -32.004 1.00 88.44 392 LYS A O 1
ATOM 3270 N N . PRO A 1 393 ? 14.184 -6.685 -33.685 1.00 88.44 393 PRO A N 1
ATOM 3271 C CA . PRO A 1 393 ? 13.224 -5.582 -33.802 1.00 88.44 393 PRO A CA 1
ATOM 3272 C C . PRO A 1 393 ? 12.453 -5.301 -32.509 1.00 88.44 393 PRO A C 1
ATOM 3274 O O . PRO A 1 393 ? 12.370 -4.147 -32.089 1.00 88.44 393 PRO A O 1
ATOM 3277 N N . GLU A 1 394 ? 11.956 -6.347 -31.845 1.00 86.31 394 GLU A N 1
ATOM 3278 C CA . GLU A 1 394 ? 11.186 -6.221 -30.604 1.00 86.31 394 GLU A CA 1
ATOM 3279 C C . GLU A 1 394 ? 12.059 -5.661 -29.471 1.00 86.31 394 GLU A C 1
ATOM 3281 O O . GLU A 1 394 ? 11.702 -4.676 -28.821 1.00 86.31 394 GLU A O 1
ATOM 3286 N N . ALA A 1 395 ? 13.261 -6.221 -29.296 1.00 87.56 395 ALA A N 1
ATOM 3287 C CA . ALA A 1 395 ? 14.235 -5.745 -28.316 1.00 87.56 395 ALA A CA 1
ATOM 3288 C C . ALA A 1 395 ? 14.653 -4.284 -28.571 1.00 87.56 395 ALA A C 1
ATOM 3290 O O . ALA A 1 395 ? 14.781 -3.498 -27.627 1.00 87.56 395 ALA A O 1
ATOM 3291 N N . ARG A 1 396 ? 14.824 -3.884 -29.841 1.00 86.31 396 ARG A N 1
ATOM 3292 C CA . ARG A 1 396 ? 15.119 -2.489 -30.215 1.00 86.31 396 ARG A CA 1
ATOM 3293 C C . ARG A 1 396 ? 14.026 -1.535 -29.771 1.00 86.31 396 ARG A C 1
ATOM 3295 O O . ARG A 1 396 ? 14.354 -0.487 -29.222 1.00 86.31 396 ARG A O 1
ATOM 3302 N N . GLU A 1 397 ? 12.758 -1.869 -29.994 1.00 86.38 397 GLU A N 1
ATOM 3303 C CA . GLU A 1 397 ? 11.654 -0.970 -29.644 1.00 86.38 397 GLU A CA 1
ATOM 3304 C C . GLU A 1 397 ? 11.541 -0.775 -28.125 1.00 86.38 397 GLU A C 1
ATOM 3306 O O . GLU A 1 397 ? 11.389 0.349 -27.638 1.00 86.38 397 GLU A O 1
ATOM 3311 N N . MET A 1 398 ? 11.760 -1.840 -27.351 1.00 84.38 398 MET A N 1
ATOM 3312 C CA . MET A 1 398 ? 11.839 -1.752 -25.888 1.00 84.38 398 MET A CA 1
ATOM 3313 C C . MET A 1 398 ? 12.998 -0.860 -25.424 1.00 84.38 398 MET A C 1
ATOM 3315 O O . MET A 1 398 ? 12.828 -0.023 -24.533 1.00 84.38 398 MET A O 1
ATOM 3319 N N . MET A 1 399 ? 14.174 -0.987 -26.044 1.00 85.00 399 MET A N 1
ATOM 3320 C CA . MET A 1 399 ? 15.330 -0.149 -25.714 1.00 85.00 399 MET A CA 1
ATOM 3321 C C . MET A 1 399 ? 15.137 1.312 -26.143 1.00 85.00 399 MET A C 1
ATOM 3323 O O . MET A 1 399 ? 15.551 2.213 -25.411 1.00 85.00 399 MET A O 1
ATOM 3327 N N . LYS A 1 400 ? 14.445 1.576 -27.262 1.00 86.19 400 LYS A N 1
ATOM 3328 C CA . LYS A 1 400 ? 14.038 2.933 -27.670 1.00 86.19 400 LYS A CA 1
ATOM 3329 C C . LYS A 1 400 ? 13.142 3.588 -26.620 1.00 86.19 400 LYS A C 1
ATOM 3331 O O . LYS A 1 400 ? 13.338 4.764 -26.320 1.00 86.19 400 LYS A O 1
ATOM 3336 N N . HIS A 1 401 ? 12.206 2.849 -26.018 1.00 83.75 401 HIS A N 1
ATOM 3337 C CA . HIS A 1 401 ? 11.420 3.357 -24.887 1.00 83.75 401 HIS A CA 1
ATOM 3338 C C . HIS A 1 401 ? 12.320 3.724 -23.697 1.00 83.75 401 HIS A C 1
ATOM 3340 O O . HIS A 1 401 ? 12.199 4.811 -23.140 1.00 83.75 401 HIS A O 1
ATOM 3346 N N . GLY A 1 402 ? 13.306 2.878 -23.384 1.00 80.81 402 GLY A N 1
ATOM 3347 C CA . GLY A 1 402 ? 14.335 3.183 -22.389 1.00 80.81 402 GLY A CA 1
ATOM 3348 C C . GLY A 1 402 ? 15.095 4.485 -22.655 1.00 80.81 402 GLY A C 1
ATOM 3349 O O . GLY A 1 402 ? 15.303 5.279 -21.741 1.00 80.81 402 GLY A O 1
ATOM 3350 N N . CYS A 1 403 ? 15.470 4.731 -23.909 1.00 83.56 403 CYS A N 1
ATOM 3351 C CA . CYS A 1 403 ? 16.118 5.975 -24.309 1.00 83.56 403 CYS A CA 1
ATOM 3352 C C . CYS A 1 403 ? 15.219 7.202 -24.128 1.00 83.56 403 CYS A C 1
ATOM 3354 O O . CYS A 1 403 ? 15.715 8.238 -23.695 1.00 83.56 403 CYS A O 1
ATOM 3356 N N . LYS A 1 404 ? 13.912 7.095 -24.401 1.00 84.12 404 LYS A N 1
ATOM 3357 C CA . LYS A 1 404 ? 12.954 8.194 -24.176 1.00 84.12 404 LYS A CA 1
ATOM 3358 C C . LYS A 1 404 ? 12.891 8.588 -22.697 1.00 84.12 404 LYS A C 1
ATOM 3360 O O . LYS A 1 404 ? 12.945 9.774 -22.390 1.00 84.12 404 LYS A O 1
ATOM 3365 N N . GLU A 1 405 ? 12.859 7.609 -21.795 1.00 81.19 405 GLU A N 1
ATOM 3366 C CA . GLU A 1 405 ? 12.841 7.846 -20.343 1.00 81.19 405 GLU A CA 1
ATOM 3367 C C . GLU A 1 405 ? 14.138 8.505 -19.849 1.00 81.19 405 GLU A C 1
ATOM 3369 O O . GLU A 1 405 ? 14.100 9.459 -19.073 1.00 81.19 405 GLU A O 1
ATOM 3374 N N . ILE A 1 406 ? 15.297 8.040 -20.333 1.00 77.56 406 ILE A N 1
ATOM 3375 C CA . ILE A 1 406 ? 16.599 8.636 -19.992 1.00 77.56 406 ILE A CA 1
ATOM 3376 C C . ILE A 1 406 ? 16.689 10.071 -20.514 1.00 77.56 406 ILE A C 1
ATOM 3378 O O . ILE A 1 406 ? 17.113 10.959 -19.780 1.00 77.56 406 ILE A O 1
ATOM 3382 N N . ILE A 1 407 ? 16.270 10.315 -21.759 1.00 80.69 407 ILE A N 1
ATOM 3383 C CA . ILE A 1 407 ? 16.246 11.663 -22.336 1.00 80.69 407 ILE A CA 1
ATOM 3384 C C . ILE A 1 407 ? 15.340 12.563 -21.496 1.00 80.69 407 ILE A C 1
ATOM 3386 O O . ILE A 1 407 ? 15.792 13.623 -21.081 1.00 80.69 407 ILE A O 1
ATOM 3390 N N . ARG A 1 408 ? 14.126 12.119 -21.147 1.00 83.56 408 ARG A N 1
ATOM 3391 C CA . ARG A 1 408 ? 13.210 12.864 -20.269 1.00 83.56 408 ARG A CA 1
ATOM 3392 C C . ARG A 1 408 ? 13.825 13.188 -18.908 1.00 83.56 408 ARG A C 1
ATOM 3394 O O . ARG A 1 408 ? 13.713 14.320 -18.453 1.00 83.56 408 ARG A O 1
ATOM 3401 N N . HIS A 1 409 ? 14.547 12.250 -18.296 1.00 77.62 409 HIS A N 1
ATOM 3402 C CA . HIS A 1 409 ? 15.271 12.512 -17.049 1.00 77.62 409 HIS A CA 1
ATOM 3403 C C . HIS A 1 409 ? 16.386 13.562 -17.206 1.00 77.62 409 HIS A C 1
ATOM 3405 O O . HIS A 1 409 ? 16.629 14.345 -16.290 1.00 77.62 409 HIS A O 1
ATOM 3411 N N . ILE A 1 410 ? 17.068 13.576 -18.354 1.00 78.25 410 ILE A N 1
ATOM 3412 C CA . ILE A 1 410 ? 18.188 14.481 -18.642 1.00 78.25 410 ILE A CA 1
ATOM 3413 C C . ILE A 1 410 ? 17.704 15.895 -18.982 1.00 78.25 410 ILE A C 1
ATOM 3415 O O . ILE A 1 410 ? 18.262 16.861 -18.462 1.00 78.25 410 ILE A O 1
ATOM 3419 N N . VAL A 1 411 ? 16.705 16.023 -19.862 1.00 77.38 411 VAL A N 1
ATOM 3420 C CA . VAL A 1 411 ? 16.258 17.321 -20.400 1.00 77.38 411 VAL A CA 1
ATOM 3421 C C . VAL A 1 411 ? 15.034 17.901 -19.682 1.00 77.38 411 VAL A C 1
ATOM 3423 O O . VAL A 1 411 ? 14.735 19.079 -19.872 1.00 77.38 411 VAL A O 1
ATOM 3426 N N . GLY A 1 412 ? 14.355 17.114 -18.842 1.00 77.38 412 GLY A N 1
ATOM 3427 C CA . GLY A 1 412 ? 13.106 17.483 -18.168 1.00 77.38 412 GLY A CA 1
ATOM 3428 C C . GLY A 1 412 ? 11.857 17.220 -19.018 1.00 77.38 412 GLY A C 1
ATOM 3429 O O . GLY A 1 412 ? 11.938 17.080 -20.240 1.00 77.38 412 GLY A O 1
ATOM 3430 N N . ASP A 1 413 ? 10.693 17.158 -18.365 1.00 79.19 413 ASP A N 1
ATOM 3431 C CA . ASP A 1 413 ? 9.421 16.765 -18.992 1.00 79.19 413 ASP A CA 1
ATOM 3432 C C . ASP A 1 413 ? 9.007 17.686 -20.149 1.00 79.19 413 ASP A C 1
ATOM 3434 O O . ASP A 1 413 ? 8.721 17.198 -21.241 1.00 79.19 413 ASP A O 1
ATOM 3438 N N . GLU A 1 414 ? 9.080 19.007 -19.962 1.00 81.25 414 GLU A N 1
ATOM 3439 C CA . GLU A 1 414 ? 8.701 19.994 -20.988 1.00 81.25 414 GLU A CA 1
ATOM 3440 C C . GLU A 1 414 ? 9.517 19.838 -22.282 1.00 81.25 414 GLU A C 1
ATOM 3442 O O . GLU A 1 414 ? 8.984 19.836 -23.395 1.00 81.25 414 GLU A O 1
ATOM 3447 N N . ASN A 1 415 ? 10.832 19.660 -22.145 1.00 84.12 415 ASN A N 1
ATOM 3448 C CA . ASN A 1 415 ? 11.724 19.470 -23.283 1.00 84.12 415 ASN A CA 1
ATOM 3449 C C . ASN A 1 415 ? 11.530 18.094 -23.929 1.00 84.12 415 ASN A C 1
ATOM 3451 O O . ASN A 1 415 ? 11.600 17.976 -25.151 1.00 84.12 415 ASN A O 1
ATOM 3455 N N . ALA A 1 416 ? 11.247 17.055 -23.141 1.00 83.81 416 ALA A N 1
ATOM 3456 C CA . ALA A 1 416 ? 10.944 15.728 -23.667 1.00 83.81 416 ALA A CA 1
ATOM 3457 C C . ALA A 1 416 ? 9.659 15.722 -24.505 1.00 83.81 416 ALA A C 1
ATOM 3459 O O . ALA A 1 416 ? 9.624 15.110 -25.576 1.00 83.81 416 ALA A O 1
ATOM 3460 N N . ASP A 1 417 ? 8.629 16.441 -24.059 1.00 85.56 417 ASP A N 1
ATOM 3461 C CA . ASP A 1 417 ? 7.371 16.580 -24.790 1.00 85.56 417 ASP A CA 1
ATOM 3462 C C . ASP A 1 417 ? 7.564 17.373 -26.088 1.00 85.56 417 ASP A C 1
ATOM 3464 O O . ASP A 1 417 ? 7.024 16.994 -27.129 1.00 85.56 417 ASP A O 1
ATOM 3468 N N . LYS A 1 418 ? 8.436 18.391 -26.082 1.00 88.19 418 LYS A N 1
ATOM 3469 C CA . LYS A 1 418 ? 8.860 19.084 -27.307 1.00 88.19 418 LYS A CA 1
ATOM 3470 C C . LYS A 1 418 ? 9.530 18.132 -28.305 1.00 88.19 418 LYS A C 1
ATOM 3472 O O . LYS A 1 418 ? 9.185 18.144 -29.485 1.00 88.19 418 LYS A O 1
ATOM 3477 N N . LEU A 1 419 ? 10.458 17.287 -27.852 1.00 87.38 419 LEU A N 1
ATOM 3478 C CA . LEU A 1 419 ? 11.140 16.309 -28.714 1.00 87.38 419 LEU A CA 1
ATOM 3479 C C . LEU A 1 419 ? 10.169 15.253 -29.263 1.00 87.38 419 LEU A C 1
ATOM 3481 O O . LEU A 1 419 ? 10.267 14.861 -30.428 1.00 87.38 419 LEU A O 1
ATOM 3485 N N . LYS A 1 420 ? 9.197 14.822 -28.449 1.00 87.00 420 LYS A N 1
ATOM 3486 C CA . LYS A 1 420 ? 8.111 13.935 -28.882 1.00 87.00 420 LYS A CA 1
ATOM 3487 C C . LYS A 1 420 ? 7.271 14.595 -29.979 1.00 87.00 420 LYS A C 1
ATOM 3489 O O . LYS A 1 420 ? 7.081 13.992 -31.032 1.00 87.00 420 LYS A O 1
ATOM 3494 N N . HIS A 1 421 ? 6.858 15.844 -29.775 1.00 87.62 421 HIS A N 1
ATOM 3495 C CA . HIS A 1 421 ? 6.095 16.606 -30.761 1.00 87.62 421 HIS A CA 1
ATOM 3496 C C . HIS A 1 421 ? 6.872 16.811 -32.072 1.00 87.62 421 HIS A C 1
ATOM 3498 O O . HIS A 1 421 ? 6.309 16.682 -33.159 1.00 87.62 421 HIS A O 1
ATOM 3504 N N . MET A 1 422 ? 8.187 17.052 -32.005 1.00 88.69 422 MET A N 1
ATOM 3505 C CA . MET A 1 422 ? 9.042 17.106 -33.197 1.00 88.69 422 MET A CA 1
ATOM 3506 C C . MET A 1 422 ? 8.994 15.790 -33.983 1.00 88.69 422 MET A C 1
ATOM 3508 O O . MET A 1 422 ? 8.845 15.807 -35.203 1.00 88.69 422 MET A O 1
ATOM 3512 N N . LYS A 1 423 ? 9.056 14.641 -33.301 1.00 85.00 423 LYS A N 1
ATOM 3513 C CA . LYS A 1 423 ? 8.958 13.338 -33.972 1.00 85.00 423 LYS A CA 1
ATOM 3514 C C . LYS A 1 423 ? 7.590 13.117 -34.624 1.00 85.00 423 LYS A C 1
ATOM 3516 O O . LYS A 1 423 ? 7.535 12.618 -35.743 1.00 85.00 423 LYS A O 1
ATOM 3521 N N . GLU A 1 424 ? 6.511 13.494 -33.943 1.00 87.94 424 GLU A N 1
ATOM 3522 C CA . GLU A 1 424 ? 5.129 13.354 -34.433 1.00 87.94 424 GLU A CA 1
ATOM 3523 C C . GLU A 1 424 ? 4.826 14.280 -35.620 1.00 87.94 424 GLU A C 1
ATOM 3525 O O . GLU A 1 424 ? 4.084 13.907 -36.522 1.00 87.94 424 GLU A O 1
ATOM 3530 N N . THR A 1 425 ? 5.462 15.452 -35.670 1.00 89.44 425 THR A N 1
ATOM 3531 C CA . THR A 1 425 ? 5.371 16.404 -36.793 1.00 89.44 425 THR A CA 1
ATOM 3532 C C . THR A 1 425 ? 6.305 16.063 -37.960 1.00 89.44 425 THR A C 1
ATOM 3534 O O . THR A 1 425 ? 6.460 16.855 -38.888 1.00 89.44 425 THR A O 1
ATOM 3537 N N . GLY A 1 426 ? 6.917 14.875 -37.939 1.00 87.25 426 GLY A N 1
ATOM 3538 C CA . GLY A 1 426 ? 7.710 14.348 -39.048 1.00 87.25 426 GLY A CA 1
ATOM 3539 C C . GLY A 1 426 ? 9.145 14.869 -39.116 1.00 87.25 426 GLY A C 1
ATOM 3540 O O . GLY A 1 426 ? 9.790 14.708 -40.151 1.00 87.25 426 GLY A O 1
ATOM 3541 N N . LYS A 1 427 ? 9.675 15.473 -38.042 1.00 90.00 427 LYS A N 1
ATOM 3542 C CA . LYS A 1 427 ? 11.087 15.876 -37.997 1.00 90.00 427 LYS A CA 1
ATOM 3543 C C . LYS A 1 427 ? 12.007 14.663 -38.079 1.00 90.00 427 LYS A C 1
ATOM 3545 O O . LYS A 1 427 ? 11.749 13.601 -37.499 1.00 90.00 427 LYS A O 1
ATOM 3550 N N . THR A 1 428 ? 13.111 14.842 -38.793 1.00 88.75 428 THR A N 1
ATOM 3551 C CA . THR A 1 428 ? 14.141 13.815 -38.951 1.00 88.75 428 THR A CA 1
ATOM 3552 C C . THR A 1 428 ? 14.850 13.551 -37.622 1.00 88.75 428 THR A C 1
ATOM 3554 O O . THR A 1 428 ? 14.924 14.417 -36.747 1.00 88.75 428 THR A O 1
ATOM 3557 N N . ASN A 1 429 ? 15.421 12.354 -37.458 1.00 85.06 429 ASN A N 1
ATOM 3558 C CA . ASN A 1 429 ? 16.195 12.036 -36.253 1.00 85.06 429 ASN A CA 1
ATOM 3559 C C . ASN A 1 429 ? 17.394 12.989 -36.072 1.00 85.06 429 ASN A C 1
ATOM 3561 O O . ASN A 1 429 ? 17.737 13.306 -34.939 1.00 85.06 429 ASN A O 1
ATOM 3565 N N . ALA A 1 430 ? 17.976 13.490 -37.169 1.00 87.56 430 ALA A N 1
ATOM 3566 C CA . ALA A 1 430 ? 19.059 14.472 -37.139 1.00 87.56 430 ALA A CA 1
ATOM 3567 C C . ALA A 1 430 ? 18.601 15.841 -36.597 1.00 87.56 430 ALA A C 1
ATOM 3569 O O . ALA A 1 430 ? 19.310 16.458 -35.806 1.00 87.56 430 ALA A O 1
ATOM 3570 N N . GLU A 1 431 ? 17.402 16.306 -36.970 1.00 89.88 431 GLU A N 1
ATOM 3571 C CA . GLU A 1 431 ? 16.821 17.539 -36.412 1.00 89.88 431 GLU A CA 1
ATOM 3572 C C . GLU A 1 431 ? 16.511 17.398 -34.915 1.00 89.88 431 GLU A C 1
ATOM 3574 O O . GLU A 1 431 ? 16.725 18.335 -34.147 1.00 89.88 431 GLU A O 1
ATOM 3579 N N . ILE A 1 432 ? 16.029 16.227 -34.490 1.00 88.81 432 ILE A N 1
ATOM 3580 C CA . ILE A 1 432 ? 15.765 15.928 -33.075 1.00 88.81 432 ILE A CA 1
ATOM 3581 C C . ILE A 1 432 ? 17.079 15.873 -32.284 1.00 88.81 432 ILE A C 1
ATOM 3583 O O . ILE A 1 432 ? 17.159 16.434 -31.195 1.00 88.81 432 ILE A O 1
ATOM 3587 N N . GLU A 1 433 ? 18.121 15.243 -32.831 1.00 87.56 433 GLU A N 1
ATOM 3588 C CA . GLU A 1 433 ? 19.452 15.199 -32.216 1.00 87.56 433 GLU A CA 1
ATOM 3589 C C . GLU A 1 433 ? 20.041 16.604 -32.034 1.00 87.56 433 GLU A C 1
ATOM 3591 O O . GLU A 1 433 ? 20.519 16.931 -30.949 1.00 87.56 433 GLU A O 1
ATOM 3596 N N . ALA A 1 434 ? 19.953 17.459 -33.057 1.00 90.94 434 ALA A N 1
ATOM 3597 C CA . ALA A 1 434 ? 20.437 18.836 -32.977 1.00 90.94 434 ALA A CA 1
ATOM 3598 C C . ALA A 1 434 ? 19.725 19.642 -31.874 1.00 90.94 434 ALA A C 1
ATOM 3600 O O . ALA A 1 434 ? 20.360 20.434 -31.172 1.00 90.94 434 ALA A O 1
ATOM 3601 N N . GLU A 1 435 ? 18.420 19.425 -31.684 1.00 91.25 435 GLU A N 1
ATOM 3602 C CA . GLU A 1 435 ? 17.668 20.067 -30.605 1.00 91.25 435 GLU A CA 1
ATOM 3603 C C . GLU A 1 435 ? 18.077 19.530 -29.221 1.00 91.25 435 GLU A C 1
ATOM 3605 O O . GLU A 1 435 ? 18.227 20.322 -28.289 1.00 91.25 435 GLU A O 1
ATOM 3610 N N . ILE A 1 436 ? 18.339 18.224 -29.080 1.00 88.56 436 ILE A N 1
ATOM 3611 C CA . ILE A 1 436 ? 18.869 17.640 -27.833 1.00 88.56 436 ILE A CA 1
ATOM 3612 C C . ILE A 1 436 ? 20.241 18.238 -27.497 1.00 88.56 436 ILE A C 1
ATOM 3614 O O . ILE A 1 436 ? 20.462 18.657 -26.361 1.00 88.56 436 ILE A O 1
ATOM 3618 N N . GLU A 1 437 ? 21.151 18.338 -28.468 1.00 89.56 437 GLU A N 1
ATOM 3619 C CA . GLU A 1 437 ? 22.471 18.954 -28.268 1.00 89.56 437 GLU A CA 1
ATOM 3620 C C . GLU A 1 437 ? 22.349 20.421 -27.833 1.00 89.56 437 GLU A C 1
ATOM 3622 O O . GLU A 1 437 ? 23.025 20.863 -26.900 1.00 89.56 437 GLU A O 1
ATOM 3627 N N . LYS A 1 438 ? 21.422 21.174 -28.436 1.00 90.06 438 LYS A N 1
ATOM 3628 C CA . LYS A 1 438 ? 21.116 22.549 -28.023 1.00 90.06 438 LYS A CA 1
ATOM 3629 C C . LYS A 1 438 ? 20.604 22.615 -26.581 1.00 90.06 438 LYS A C 1
ATOM 3631 O O . LYS A 1 438 ? 21.048 23.474 -25.820 1.00 90.06 438 LYS A O 1
ATOM 3636 N N . MET A 1 439 ? 19.713 21.708 -26.175 1.00 89.31 439 MET A N 1
ATOM 3637 C CA . MET A 1 439 ? 19.255 21.612 -24.783 1.00 89.31 439 MET A CA 1
ATOM 3638 C C . MET A 1 439 ? 20.432 21.308 -23.842 1.00 89.31 439 MET A C 1
ATOM 3640 O O . MET A 1 439 ? 20.588 21.965 -22.810 1.00 89.31 439 MET A O 1
ATOM 3644 N N . MET A 1 440 ? 21.325 20.391 -24.227 1.00 85.75 440 MET A N 1
ATOM 3645 C CA . MET A 1 440 ? 22.493 19.998 -23.432 1.00 85.75 440 MET A CA 1
ATOM 3646 C C . MET A 1 440 ? 23.530 21.113 -23.240 1.00 85.75 440 MET A C 1
ATOM 3648 O O . MET A 1 440 ? 24.225 21.112 -22.220 1.00 85.75 440 MET A O 1
ATOM 3652 N N . GLN A 1 441 ? 23.609 22.098 -24.141 1.00 86.25 441 GLN A N 1
ATOM 3653 C CA . GLN A 1 441 ? 24.460 23.286 -23.958 1.00 86.25 441 GLN A CA 1
ATOM 3654 C C . GLN A 1 441 ? 24.047 24.123 -22.738 1.00 86.25 441 GLN A C 1
ATOM 3656 O O . GLN A 1 441 ? 24.896 24.752 -22.106 1.00 86.25 441 GLN A O 1
ATOM 3661 N N . THR A 1 442 ? 22.760 24.107 -22.382 1.00 80.38 442 THR A N 1
ATOM 3662 C CA . THR A 1 442 ? 22.218 24.864 -21.240 1.00 80.38 442 THR A CA 1
ATOM 3663 C C . THR A 1 442 ? 22.318 24.110 -19.911 1.00 80.38 442 THR A C 1
ATOM 3665 O O . THR A 1 442 ? 22.214 24.712 -18.842 1.00 80.38 442 THR A O 1
ATOM 3668 N N . VAL A 1 443 ? 22.580 22.799 -19.950 1.00 78.31 443 VAL A N 1
ATOM 3669 C CA . VAL A 1 443 ? 22.737 21.970 -18.751 1.00 78.31 443 VAL A CA 1
ATOM 3670 C C . VAL A 1 443 ? 24.049 22.329 -18.052 1.00 78.31 443 VAL A C 1
ATOM 3672 O O . VAL A 1 443 ? 25.132 22.255 -18.631 1.00 78.31 443 VAL A O 1
ATOM 3675 N N . THR A 1 444 ? 23.985 22.682 -16.769 1.00 75.94 444 THR A N 1
ATOM 3676 C CA . THR A 1 444 ? 25.167 23.003 -15.944 1.00 75.94 444 THR A CA 1
ATOM 3677 C C . THR A 1 444 ? 25.583 21.853 -15.025 1.00 75.94 444 THR A C 1
ATOM 3679 O O . THR A 1 444 ? 26.728 21.802 -14.582 1.00 75.94 444 THR A O 1
ATOM 3682 N N . ASN A 1 445 ? 24.690 20.888 -14.786 1.00 77.25 445 ASN A N 1
ATOM 3683 C CA . ASN A 1 445 ? 24.937 19.742 -13.918 1.00 77.25 445 ASN A CA 1
ATOM 3684 C C . ASN A 1 445 ? 2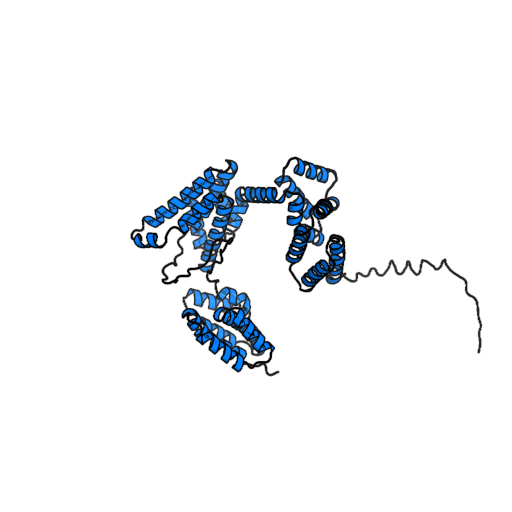5.911 18.735 -14.562 1.00 77.25 445 ASN A C 1
ATOM 3686 O O . ASN A 1 445 ? 25.631 18.149 -15.609 1.00 77.25 445 ASN A O 1
ATOM 3690 N N . GLN A 1 446 ? 27.049 18.507 -13.903 1.00 74.88 446 GLN A N 1
ATOM 3691 C CA . GLN A 1 446 ? 28.104 17.614 -14.384 1.00 74.88 446 GLN A CA 1
ATOM 3692 C C . GLN A 1 446 ? 27.676 16.137 -14.431 1.00 74.88 446 GLN A C 1
ATOM 3694 O O . GLN A 1 446 ? 27.996 15.444 -15.394 1.00 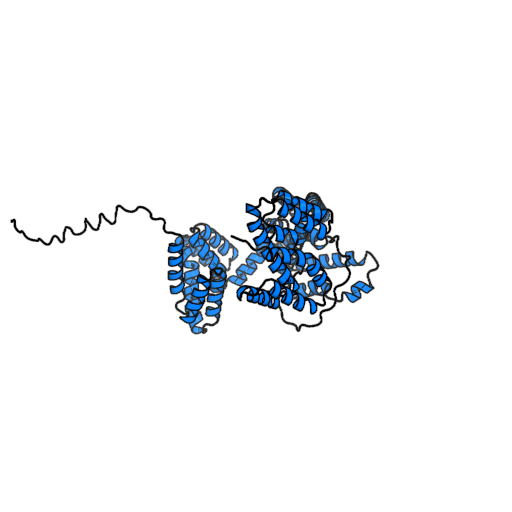74.88 446 GLN A O 1
ATOM 3699 N N . ALA A 1 447 ? 26.899 15.663 -13.453 1.00 70.62 447 ALA A N 1
ATOM 3700 C CA . ALA A 1 447 ? 26.408 14.284 -13.430 1.00 70.62 447 ALA A CA 1
ATOM 3701 C C . ALA A 1 447 ? 25.421 14.018 -14.581 1.00 70.62 447 ALA A C 1
ATOM 3703 O O . ALA A 1 447 ? 25.466 12.962 -15.210 1.00 70.62 447 ALA A O 1
ATOM 3704 N N . THR A 1 448 ? 24.576 14.998 -14.912 1.00 73.38 448 THR A N 1
ATOM 3705 C CA . THR A 1 448 ? 23.670 14.939 -16.071 1.00 73.38 448 THR A CA 1
ATOM 3706 C C . THR A 1 448 ? 24.452 14.892 -17.387 1.00 73.38 448 THR A C 1
ATOM 3708 O O . THR A 1 448 ? 24.133 14.094 -18.268 1.00 73.38 448 THR A O 1
ATOM 3711 N N . LYS A 1 449 ? 25.533 15.677 -17.512 1.00 79.88 449 LYS A N 1
ATOM 3712 C CA . LYS A 1 449 ? 26.436 15.626 -18.678 1.00 79.88 449 LYS A CA 1
ATOM 3713 C C . LYS A 1 449 ? 27.115 14.268 -18.831 1.00 79.88 449 LYS A C 1
ATOM 3715 O O . LYS A 1 449 ? 27.238 13.773 -19.947 1.00 79.88 449 LYS A O 1
ATOM 3720 N N . GLU A 1 450 ? 27.559 13.665 -17.734 1.00 79.56 450 GLU A N 1
ATOM 3721 C CA . GLU A 1 450 ? 28.180 12.335 -17.743 1.00 79.56 450 GLU A CA 1
ATOM 3722 C C . GLU A 1 450 ? 27.180 11.240 -18.125 1.00 79.56 450 GLU A C 1
ATOM 3724 O O . GLU A 1 450 ? 27.498 10.383 -18.949 1.00 79.56 450 GLU A O 1
ATOM 3729 N N . GLN A 1 451 ? 25.944 11.306 -17.619 1.00 73.75 451 GLN A N 1
ATOM 3730 C CA . GLN A 1 451 ? 24.873 10.399 -18.041 1.00 73.75 451 GLN A CA 1
ATOM 3731 C C . GLN A 1 451 ? 24.543 10.547 -19.530 1.00 73.75 451 GLN A C 1
ATOM 3733 O O . GLN A 1 451 ? 24.435 9.541 -20.231 1.00 73.75 451 GLN A O 1
ATOM 3738 N N . TYR A 1 452 ? 24.436 11.780 -20.032 1.00 82.44 452 TYR A N 1
ATOM 3739 C CA . TYR A 1 452 ? 24.220 12.031 -21.456 1.00 82.44 452 TYR A CA 1
ATOM 3740 C C . TYR A 1 452 ? 25.342 11.423 -22.306 1.00 82.44 452 TYR A C 1
ATOM 3742 O O . TYR A 1 452 ? 25.070 10.625 -23.199 1.00 82.44 452 TYR A O 1
ATOM 3750 N N . LYS A 1 453 ? 26.611 11.689 -21.963 1.00 84.56 453 LYS A N 1
ATOM 3751 C CA . LYS A 1 453 ? 27.778 11.105 -22.651 1.00 84.56 453 LYS A CA 1
ATOM 3752 C C . LYS A 1 453 ? 27.762 9.574 -22.657 1.00 84.56 453 LYS A C 1
ATOM 3754 O O . LYS A 1 453 ? 28.187 8.960 -23.633 1.00 84.56 453 LYS A O 1
ATOM 3759 N N . LEU A 1 454 ? 27.275 8.954 -21.582 1.00 78.38 454 LEU A N 1
ATOM 3760 C CA . LEU A 1 454 ? 27.235 7.500 -21.451 1.00 78.38 454 LEU A CA 1
ATOM 3761 C C . LEU A 1 454 ? 26.210 6.840 -22.389 1.00 78.38 454 LEU A C 1
ATOM 3763 O O . LEU A 1 454 ? 26.507 5.774 -22.950 1.00 78.38 454 LEU A O 1
ATOM 3767 N N . TYR A 1 455 ? 25.026 7.446 -22.534 1.00 80.38 455 TYR A N 1
ATOM 3768 C CA . TYR A 1 455 ? 23.866 6.835 -23.195 1.00 80.38 455 TYR A CA 1
ATOM 3769 C C . TYR A 1 455 ? 23.545 7.400 -24.582 1.00 80.38 455 TYR A C 1
ATOM 3771 O O . TYR A 1 455 ? 23.054 6.647 -25.425 1.00 80.38 455 TYR A O 1
ATOM 3779 N N . ALA A 1 456 ? 23.855 8.670 -24.862 1.00 83.06 456 ALA A N 1
ATOM 3780 C CA . ALA A 1 456 ? 23.509 9.325 -26.126 1.00 83.06 456 ALA A CA 1
ATOM 3781 C C . ALA A 1 456 ? 23.998 8.562 -27.374 1.00 83.06 456 ALA A C 1
ATOM 3783 O O . ALA A 1 456 ? 23.176 8.333 -28.263 1.00 83.06 456 ALA A O 1
ATOM 3784 N N . PRO A 1 457 ? 25.246 8.042 -27.439 1.00 84.69 457 PRO A N 1
ATOM 3785 C CA . PRO A 1 457 ? 25.702 7.288 -28.612 1.00 84.69 457 PRO A CA 1
ATOM 3786 C C . PRO A 1 457 ? 24.897 6.005 -28.864 1.00 84.69 457 PRO A C 1
ATOM 3788 O O . PRO A 1 457 ? 24.682 5.610 -30.009 1.00 84.69 457 PRO A O 1
ATOM 3791 N N . VAL A 1 458 ? 24.439 5.345 -27.794 1.00 82.69 458 VAL A N 1
ATOM 3792 C CA . VAL A 1 458 ? 23.629 4.123 -27.897 1.00 82.69 458 VAL A CA 1
ATOM 3793 C C . VAL A 1 458 ? 22.225 4.464 -28.374 1.00 82.69 458 VAL A C 1
ATOM 3795 O O . VAL A 1 458 ? 21.716 3.824 -29.292 1.00 82.69 458 VAL A O 1
ATOM 3798 N N . CYS A 1 459 ? 21.617 5.494 -27.785 1.00 85.12 459 CYS A N 1
ATOM 3799 C CA . CYS A 1 459 ? 20.280 5.932 -28.158 1.00 85.12 459 CYS A CA 1
ATOM 3800 C C . CYS A 1 459 ? 20.225 6.426 -29.603 1.00 85.12 459 CYS A C 1
ATOM 3802 O O . CYS A 1 459 ? 19.335 6.010 -30.340 1.00 85.12 459 CYS A O 1
ATOM 3804 N N . LYS A 1 460 ? 21.218 7.206 -30.042 1.00 85.56 460 LYS A N 1
ATOM 3805 C CA . LYS A 1 460 ? 21.361 7.633 -31.437 1.00 85.56 460 LYS A CA 1
ATOM 3806 C C . LYS A 1 460 ? 21.322 6.442 -32.394 1.00 85.56 460 LYS A C 1
ATOM 3808 O O . LYS A 1 460 ? 20.433 6.361 -33.238 1.00 85.56 460 LYS A O 1
ATOM 3813 N N . LYS A 1 461 ? 22.188 5.449 -32.170 1.00 83.81 461 LYS A N 1
ATOM 3814 C CA . LYS A 1 461 ? 22.247 4.240 -33.002 1.00 83.81 461 LYS A CA 1
ATOM 3815 C C . LYS A 1 461 ? 20.923 3.463 -33.017 1.00 83.81 461 LYS A C 1
ATOM 3817 O O . LYS A 1 461 ? 20.515 2.956 -34.062 1.00 83.81 461 LYS A O 1
ATOM 3822 N N . LEU A 1 462 ? 20.238 3.369 -31.873 1.00 84.50 462 LEU A N 1
ATOM 3823 C CA . LEU A 1 462 ? 18.930 2.710 -31.778 1.00 84.50 462 LEU A CA 1
ATOM 3824 C C . LEU A 1 462 ? 17.861 3.416 -32.622 1.00 84.50 462 LEU A C 1
ATOM 3826 O O . LEU A 1 462 ? 17.029 2.732 -33.217 1.00 84.50 462 LEU A O 1
ATOM 3830 N N . PHE A 1 463 ? 17.872 4.750 -32.686 1.00 82.00 463 PHE A N 1
ATOM 3831 C CA . PHE A 1 463 ? 16.901 5.528 -33.461 1.00 82.00 463 PHE A CA 1
ATOM 3832 C C . PHE A 1 463 ? 17.244 5.643 -34.954 1.00 82.00 463 PHE A C 1
ATOM 3834 O O . PHE A 1 463 ? 16.317 5.704 -35.754 1.00 82.00 463 PHE A O 1
ATOM 3841 N N . GLU A 1 464 ? 18.525 5.625 -35.335 1.00 79.25 464 GLU A N 1
ATOM 3842 C CA . GLU A 1 464 ? 18.990 5.646 -36.737 1.00 79.25 464 GLU A CA 1
ATOM 3843 C C . GLU A 1 464 ? 18.714 4.349 -37.502 1.00 79.25 464 GLU A C 1
ATOM 3845 O O . GLU A 1 464 ? 18.608 4.361 -38.725 1.00 79.25 464 GLU A O 1
ATOM 3850 N N . THR A 1 465 ? 18.606 3.223 -36.797 1.00 66.19 465 THR A N 1
ATOM 3851 C CA . THR A 1 465 ? 18.345 1.929 -37.433 1.00 66.19 465 THR A CA 1
ATOM 3852 C C . THR A 1 465 ? 16.865 1.859 -37.838 1.00 66.19 465 THR A C 1
ATOM 3854 O O . THR A 1 465 ? 16.011 1.463 -37.036 1.00 66.19 465 THR A O 1
ATOM 3857 N N . GLU A 1 466 ? 16.542 2.299 -39.056 1.00 55.31 466 GLU A N 1
ATOM 3858 C CA . GLU A 1 466 ? 15.204 2.158 -39.643 1.00 55.31 466 GLU A CA 1
ATOM 3859 C C . GLU A 1 466 ? 14.878 0.686 -39.936 1.00 55.31 466 GLU A C 1
ATOM 3861 O O . GLU A 1 466 ? 15.737 -0.100 -40.339 1.00 55.31 466 GLU A O 1
ATOM 3866 N N . ILE A 1 467 ? 13.613 0.312 -39.722 1.00 46.28 467 ILE A N 1
ATOM 3867 C CA . ILE A 1 467 ? 13.051 -0.930 -40.253 1.00 46.28 467 ILE A CA 1
ATOM 3868 C C . ILE A 1 467 ? 12.773 -0.649 -41.728 1.00 46.28 467 ILE A C 1
ATOM 3870 O O . ILE A 1 467 ? 11.803 0.029 -42.055 1.00 46.28 467 ILE A O 1
ATOM 3874 N N . THR A 1 468 ? 13.644 -1.134 -42.604 1.00 30.25 468 THR A N 1
ATOM 3875 C CA . THR A 1 468 ? 13.271 -1.362 -43.999 1.00 30.25 468 THR A CA 1
ATOM 3876 C C . THR A 1 468 ? 12.379 -2.600 -44.006 1.00 30.25 468 THR A C 1
ATOM 3878 O O . THR A 1 468 ? 12.816 -3.673 -43.588 1.00 30.25 468 THR A O 1
ATOM 3881 N N . TYR A 1 469 ? 11.102 -2.409 -44.345 1.00 30.58 469 TYR A N 1
ATOM 3882 C CA . TYR A 1 469 ? 10.178 -3.503 -44.652 1.00 30.58 469 TYR A CA 1
ATOM 3883 C C . TYR A 1 469 ? 10.467 -4.063 -46.039 1.00 30.58 469 TYR A C 1
ATOM 3885 O O . TYR A 1 469 ? 10.791 -3.244 -46.933 1.00 30.58 469 TYR A O 1
#

Organism: Enterobius vermicularis (NCBI:txid51028)

InterPro domains:
  IPR032487 Polyprotein allergen, nematode [PF16469] (48-155)
  IPR032487 Polyprotein allergen, nematode [PF16469] (175-306)
  IPR032487 Polyprotein allergen, nematode [PF16469] (345-463)
  IPR038289 DVA-1 superfamily [G3DSA:1.10.533.30] (43-162)
  IPR038289 DVA-1 superfamily [G3DSA:1.10.533.30] (168-312)
  IPR038289 DVA-1 superfamily [G3DSA:1.10.533.30] (336-467)

Radius of gyration: 32.1 Å; chains: 1; bounding box: 95×53×95 Å